Protein AF-A0A7Y6M7E1-F1 (afdb_monomer)

pLDDT: mean 79.0, std 28.0, range [23.48, 98.94]

Organism: NCBI:txid2741721

Nearest PDB structures (foldseek):
  2ca4-assembly1_A  TM=8.797E-01  e=1.578E-26  Ancylobacter novellus
  2c9x-assembly1_A  TM=8.790E-01  e=1.760E-26  Ancylobacter novellus
  4pw9-assembly1_A  TM=8.567E-01  e=4.719E-22  Sinorhizobium meliloti 1021
  5k3x-assembly1_A  TM=8.516E-01  e=3.588E-22  Sinorhizobium meliloti 1021
  2xts-assembly1_C  TM=8.390E-01  e=5.876E-22  Paracoccus pantotrophus

Foldseek 3Di:
DDDDDDDDDDDDDDDDDDDDDDDDDDDDDDDDDDDDDDDDDDDDDDDDDDDDDDDDDDDDDDDDDDDDDDDDDDDDDDDDDDDDDDDDDDDDDDDDDDDDDDDDDDDDDDPVVVVVVVVVCCVVVVVVVVVVVVVVLQVQLVVQQVPDDADDAPAEADDWDPQQAPPDPQADGQADDLVLQDFDDPDPDQDSDDQQPAWAWEDAQFPAIDIDRSVNFRPDRKHKDWFKAAALQAFAQGDRIGIWIFIFDQPLVVRVVRHGHPPQFWWWWAAPVGATATEGPCQSNVPDRWGQTQDIRNGGRDSSQAPRTWTAGFQFHCRRTIGGNTHYIHRHHPVPDQGPCVVVQADRHQGDDWGWHWSPPDFAAEAAAFKDKTKYKIARAPFAFDWKWKDKPPDDTDTWDWGGGSDRRGIIITMDIDRHDAAKMKMWMWTATNVRDIFDQDFDGSPHRHTGHIHMHIYGYD

Secondary structure (DSSP, 8-state):
--------------------------------------------------------------PPPPPPPPPPPPPPP-PPP--PPPP-PPP-------------------TTTHHHHHHHHHHHHHHHHHHHHHHHHHHHHHHHHHTPPPPPPSBPPPPPPTTS----TTSPPSSPPGGGS----S-SS-----TTT-EEEEEESBSS-EEEEHHHHHTS-EEEEEEEEE-TT--TT-S-EEEEEEEEEEHHHHHHHH-BPTT--EEEEEETTS-EEEEEHHHHHSSS--EEEEEETTEEPPGGGTTT-EEE-TTB-GGGT--SSEEEEEEE-TTT---TTGGGT--SS-BPPPEEEEEESPTT-EE-SEEEEEEEEEE-TTT-EEEEEEEETT---EEPEE---SSTTS-EEEEEEEEE-SEEEEEEEEEEETTS-BPPS--B-STTT--BS-EEEEEEE-

Radius of gyration: 31.87 Å; Cα contacts (8 Å, |Δi|>4): 836; chains: 1; bounding box: 86×91×86 Å

InterPro domains:
  IPR000572 Oxidoreductase, molybdopterin-binding domain [PF00174] (189-338)
  IPR014756 Immunoglobulin E-set [SSF81296] (352-461)
  IPR036374 Oxidoreductase, molybdopterin-binding domain superfamily [G3DSA:3.90.420.10] (149-354)
  IPR036374 Oxidoreductase, molybdopterin-binding domain superfamily [SSF56524] (174-379)

Structure (mmCIF, N/CA/C/O backbone):
data_AF-A0A7Y6M7E1-F1
#
_entry.id   AF-A0A7Y6M7E1-F1
#
loop_
_atom_site.group_PDB
_atom_site.id
_atom_site.type_symbol
_atom_site.label_atom_id
_atom_site.label_alt_id
_atom_site.label_comp_id
_atom_site.label_asym_id
_atom_site.label_entity_id
_atom_site.label_seq_id
_atom_site.pdbx_PDB_ins_code
_atom_site.Cartn_x
_atom_site.Cartn_y
_atom_site.Cartn_z
_atom_site.occupancy
_atom_site.B_iso_or_equiv
_atom_site.auth_seq_id
_atom_site.auth_comp_id
_atom_site.auth_asym_id
_atom_site.auth_atom_id
_atom_site.pdbx_PDB_model_num
ATOM 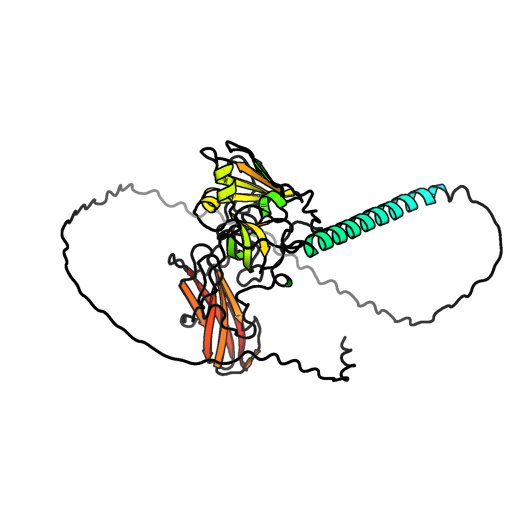1 N N . MET A 1 1 ? 37.877 11.694 -1.997 1.00 35.78 1 MET A N 1
ATOM 2 C CA . MET A 1 1 ? 38.695 10.902 -1.052 1.00 35.78 1 MET A CA 1
ATOM 3 C C . MET A 1 1 ? 37.974 9.569 -0.837 1.00 35.78 1 MET A C 1
ATOM 5 O O . MET A 1 1 ? 36.944 9.593 -0.191 1.00 35.78 1 MET A O 1
ATOM 9 N N . TRP A 1 2 ? 38.290 8.415 -1.448 1.00 23.48 2 TRP A N 1
ATOM 10 C CA . TRP A 1 2 ? 39.609 7.772 -1.626 1.00 23.48 2 TRP A CA 1
ATOM 11 C C . TRP A 1 2 ? 40.457 8.074 -0.384 1.00 23.48 2 TRP A C 1
ATOM 13 O O . TRP A 1 2 ? 40.903 9.201 -0.236 1.00 23.48 2 TRP A O 1
ATOM 23 N N . THR A 1 3 ? 40.584 7.231 0.636 1.00 35.94 3 THR A N 1
ATOM 24 C CA . THR A 1 3 ? 40.788 5.778 0.695 1.00 35.94 3 THR A CA 1
ATOM 25 C C . THR A 1 3 ? 40.673 5.396 2.175 1.00 35.94 3 THR A C 1
ATOM 27 O O . THR A 1 3 ? 41.194 6.139 2.995 1.00 35.94 3 THR A O 1
ATOM 30 N N . LEU A 1 4 ? 40.060 4.259 2.519 1.00 26.56 4 LEU A N 1
ATOM 31 C CA . LEU A 1 4 ? 40.631 3.266 3.447 1.00 26.56 4 LEU A CA 1
ATOM 32 C C . LEU A 1 4 ? 39.691 2.047 3.511 1.00 26.56 4 LEU A C 1
ATOM 34 O O . LEU A 1 4 ? 38.746 1.973 4.292 1.00 26.56 4 LEU A O 1
ATOM 38 N N . ARG A 1 5 ? 39.959 1.083 2.629 1.00 28.72 5 ARG A N 1
ATOM 39 C CA . ARG A 1 5 ? 39.586 -0.324 2.796 1.00 28.72 5 ARG A CA 1
ATOM 40 C C . ARG A 1 5 ? 40.822 -1.070 3.314 1.00 28.72 5 ARG A C 1
ATOM 42 O O . ARG A 1 5 ? 41.924 -0.769 2.871 1.00 28.72 5 ARG A O 1
ATOM 49 N N . ALA A 1 6 ? 40.557 -2.108 4.110 1.00 28.19 6 ALA A N 1
ATOM 50 C CA . ALA A 1 6 ? 41.379 -3.299 4.369 1.00 28.19 6 ALA A CA 1
ATOM 51 C C . ALA A 1 6 ? 42.316 -3.308 5.596 1.00 28.19 6 ALA A C 1
ATOM 53 O O . ALA A 1 6 ? 43.488 -2.975 5.505 1.00 28.19 6 ALA A O 1
ATOM 54 N N . LEU A 1 7 ? 41.792 -3.841 6.706 1.00 26.97 7 LEU A N 1
ATOM 55 C CA . LEU A 1 7 ? 42.376 -4.888 7.572 1.00 26.97 7 LEU A CA 1
ATOM 56 C C . LEU A 1 7 ? 41.267 -5.189 8.604 1.00 26.97 7 LEU A C 1
ATOM 58 O O . LEU A 1 7 ? 40.820 -4.274 9.275 1.00 26.97 7 LEU A O 1
ATOM 62 N N . VAL A 1 8 ? 40.616 -6.351 8.673 1.00 27.47 8 VAL A N 1
ATOM 63 C CA . VAL A 1 8 ? 41.131 -7.610 9.221 1.00 27.47 8 VAL A CA 1
ATOM 64 C C . VAL A 1 8 ? 40.250 -8.759 8.696 1.00 27.47 8 VAL A C 1
ATOM 66 O O . VAL A 1 8 ? 39.060 -8.839 8.987 1.00 27.47 8 VAL A O 1
ATOM 69 N N . ARG A 1 9 ? 40.851 -9.675 7.929 1.00 28.17 9 ARG A N 1
ATOM 70 C CA . ARG A 1 9 ? 40.407 -11.067 7.767 1.00 28.17 9 ARG A CA 1
ATOM 71 C C . ARG A 1 9 ? 41.529 -11.936 8.318 1.00 28.17 9 ARG A C 1
ATOM 73 O O . ARG A 1 9 ? 42.602 -11.925 7.724 1.00 28.17 9 ARG A O 1
ATOM 80 N N . ARG A 1 10 ? 41.278 -12.675 9.401 1.00 27.02 10 ARG A N 1
ATOM 81 C CA . ARG A 1 10 ? 41.818 -14.018 9.708 1.00 27.02 10 ARG A CA 1
ATOM 82 C C . ARG A 1 10 ? 41.606 -14.320 11.190 1.00 27.02 10 ARG A C 1
ATOM 84 O O . ARG A 1 10 ? 42.417 -13.920 12.006 1.00 27.02 10 ARG A O 1
ATOM 91 N N . THR A 1 11 ? 40.573 -15.096 11.479 1.00 29.70 11 THR A N 1
ATOM 92 C CA . THR A 1 11 ? 40.644 -16.265 12.366 1.00 29.70 11 THR A CA 1
ATOM 93 C C . THR A 1 11 ? 39.431 -17.124 12.032 1.00 29.70 11 THR A C 1
ATOM 95 O O . THR A 1 11 ? 38.291 -16.762 12.300 1.00 29.70 11 THR A O 1
ATOM 98 N N . GLY A 1 12 ? 39.678 -18.225 11.325 1.00 26.05 12 GLY A N 1
ATOM 99 C CA . GLY A 1 12 ? 38.696 -19.283 11.154 1.00 26.05 12 GLY A CA 1
ATOM 100 C C . GLY A 1 12 ? 38.762 -20.211 12.356 1.00 26.05 12 GLY A C 1
ATOM 101 O O . GLY A 1 12 ? 39.853 -20.589 12.771 1.00 26.05 12 GLY A O 1
ATOM 102 N N . LEU A 1 13 ? 37.603 -20.587 12.879 1.00 27.55 13 LEU A N 1
ATOM 103 C CA . LEU A 1 13 ? 37.414 -21.832 13.607 1.00 27.55 13 LEU A CA 1
ATOM 104 C C . LEU A 1 13 ? 35.976 -22.285 13.378 1.00 27.55 13 LEU A C 1
ATOM 106 O O . LEU A 1 13 ? 35.017 -21.540 13.568 1.00 27.55 13 LEU A O 1
ATOM 110 N N . ALA A 1 14 ? 35.887 -23.498 12.852 1.00 27.64 14 ALA A N 1
ATOM 111 C CA . ALA A 1 14 ? 34.673 -24.209 12.534 1.00 27.64 14 ALA A CA 1
ATOM 112 C C . ALA A 1 14 ? 33.930 -24.613 13.811 1.00 27.64 14 ALA A C 1
ATOM 114 O O . ALA A 1 14 ? 34.556 -24.999 14.794 1.00 27.64 14 ALA A O 1
ATOM 115 N N . SER A 1 15 ? 32.600 -24.647 13.748 1.00 29.73 15 SER A N 1
ATOM 116 C CA . SER A 1 15 ? 31.845 -25.623 14.524 1.00 29.73 15 SER A CA 1
ATOM 117 C C . SER A 1 15 ? 30.667 -26.128 13.702 1.00 29.73 15 SER A C 1
ATOM 119 O O . SER A 1 15 ? 29.798 -25.369 13.276 1.00 29.73 15 SER A O 1
ATOM 121 N N . ARG A 1 16 ? 30.725 -27.428 13.416 1.00 27.64 16 ARG A N 1
ATOM 122 C CA . ARG A 1 16 ? 29.664 -28.245 12.838 1.00 27.64 16 ARG A CA 1
ATOM 123 C C . ARG A 1 16 ? 28.674 -28.578 13.953 1.00 27.64 16 ARG A C 1
ATOM 125 O O . ARG A 1 16 ? 29.087 -29.103 14.979 1.00 27.64 16 ARG A O 1
ATOM 132 N N . ALA A 1 17 ? 27.386 -28.388 13.701 1.00 27.97 17 ALA A N 1
ATOM 133 C CA . ALA A 1 17 ? 26.331 -29.142 14.366 1.00 27.97 17 ALA A CA 1
ATOM 134 C C . ALA A 1 17 ? 25.306 -29.524 13.296 1.00 27.97 17 ALA A C 1
ATOM 136 O O . ALA A 1 17 ? 24.501 -28.709 12.856 1.00 27.97 17 ALA A O 1
ATOM 137 N N . ALA A 1 18 ? 25.435 -30.758 12.813 1.00 27.06 18 ALA A N 1
ATOM 138 C CA . ALA A 1 18 ? 24.434 -31.431 12.010 1.00 27.06 18 ALA A CA 1
ATOM 139 C C . ALA A 1 18 ? 23.434 -32.075 12.975 1.00 27.06 18 ALA A C 1
ATOM 141 O O . ALA A 1 18 ? 23.841 -32.813 13.870 1.00 27.06 18 ALA A O 1
ATOM 142 N N . VAL A 1 19 ? 22.146 -31.807 12.779 1.00 29.27 19 VAL A N 1
ATOM 143 C CA . VAL A 1 19 ? 21.064 -32.628 13.323 1.00 29.27 19 VAL A CA 1
ATOM 144 C C . VAL A 1 19 ? 20.340 -33.220 12.125 1.00 29.27 19 VAL A C 1
ATOM 146 O O . VAL A 1 19 ? 19.864 -32.503 11.248 1.00 29.27 19 VAL A O 1
ATOM 149 N N . ALA A 1 20 ? 20.370 -34.545 12.077 1.00 27.78 20 ALA A N 1
ATOM 150 C CA . ALA A 1 20 ? 19.699 -35.382 11.107 1.00 27.78 20 ALA A CA 1
ATOM 151 C C . ALA A 1 20 ? 18.193 -35.424 11.391 1.00 27.78 20 ALA A C 1
ATOM 153 O O . ALA A 1 20 ? 17.801 -35.492 12.553 1.00 27.78 20 ALA A O 1
ATOM 154 N N . TYR A 1 21 ? 17.375 -35.482 10.342 1.00 28.28 21 TYR A N 1
ATOM 155 C CA . TYR A 1 21 ? 16.106 -36.202 10.393 1.00 28.28 21 TYR A CA 1
ATOM 156 C C . TYR A 1 21 ? 15.944 -37.034 9.125 1.00 28.28 21 TYR A C 1
ATOM 158 O O . TYR A 1 21 ? 16.272 -36.592 8.025 1.00 28.28 21 TYR A O 1
ATOM 166 N N . GLY A 1 22 ? 15.546 -38.281 9.366 1.00 27.03 22 GLY A N 1
ATOM 167 C CA . GLY A 1 22 ? 15.526 -39.399 8.440 1.00 27.03 22 GLY A CA 1
ATOM 168 C C . GLY A 1 22 ? 14.541 -39.258 7.288 1.00 27.03 22 GLY A C 1
ATOM 169 O O . GLY A 1 22 ? 13.475 -38.661 7.401 1.00 27.03 22 GLY A O 1
ATOM 170 N N . THR A 1 23 ? 14.938 -39.898 6.200 1.00 27.50 23 THR A N 1
ATOM 171 C CA . THR A 1 23 ? 14.115 -40.409 5.109 1.00 27.50 23 THR A CA 1
ATOM 172 C C . THR A 1 23 ? 13.208 -41.543 5.594 1.00 27.50 23 THR A C 1
ATOM 174 O O . THR A 1 23 ? 13.676 -42.432 6.309 1.00 27.50 23 THR A O 1
ATOM 177 N N . ALA A 1 24 ? 11.961 -41.562 5.129 1.00 32.72 24 ALA A N 1
ATOM 178 C CA . ALA A 1 24 ? 11.165 -42.776 4.995 1.00 32.72 24 ALA A CA 1
ATOM 179 C C . ALA A 1 24 ? 10.325 -42.664 3.713 1.00 32.72 24 ALA A C 1
ATOM 181 O O . ALA A 1 24 ? 9.465 -41.792 3.607 1.00 32.72 24 ALA A O 1
ATOM 182 N N . ASP A 1 25 ? 10.652 -43.523 2.750 1.00 29.28 25 ASP A N 1
ATOM 183 C CA . ASP A 1 25 ? 9.825 -43.898 1.604 1.00 29.28 25 ASP A CA 1
ATOM 184 C C . ASP A 1 25 ? 8.685 -44.825 2.057 1.00 29.28 25 ASP A C 1
ATOM 186 O O . ASP A 1 25 ? 8.892 -45.622 2.976 1.00 29.28 25 ASP A O 1
ATOM 190 N N . ALA A 1 26 ? 7.528 -44.748 1.384 1.00 32.47 26 ALA A N 1
ATOM 191 C CA . ALA A 1 26 ? 6.795 -45.890 0.804 1.00 32.47 26 ALA A CA 1
ATOM 192 C C . ALA A 1 26 ? 5.378 -45.476 0.341 1.00 32.47 26 ALA A C 1
ATOM 194 O O . ALA A 1 26 ? 4.511 -45.184 1.160 1.00 32.47 26 ALA A O 1
ATOM 195 N N . ASP A 1 27 ? 5.222 -45.404 -0.983 1.00 29.36 27 ASP A N 1
ATOM 196 C CA . ASP A 1 27 ? 4.255 -46.090 -1.863 1.00 29.36 27 ASP A CA 1
ATOM 197 C C . ASP A 1 27 ? 2.794 -46.409 -1.468 1.00 29.36 27 ASP A C 1
ATOM 199 O O . ASP A 1 27 ? 2.479 -46.797 -0.347 1.00 29.36 27 ASP A O 1
ATOM 203 N N . ALA A 1 28 ? 1.990 -46.430 -2.552 1.00 31.03 28 ALA A N 1
ATOM 204 C CA . ALA A 1 28 ? 0.642 -46.987 -2.769 1.00 31.03 28 ALA A CA 1
ATOM 205 C C . ALA A 1 28 ? -0.536 -46.078 -2.339 1.00 31.03 28 ALA A C 1
ATOM 207 O O . ALA A 1 28 ? -0.515 -45.479 -1.275 1.00 31.03 28 ALA A O 1
ATOM 208 N N . ASP A 1 29 ? -1.609 -45.867 -3.102 1.00 30.69 29 ASP A N 1
ATOM 209 C CA . ASP A 1 29 ? -2.147 -46.565 -4.268 1.00 30.69 29 ASP A CA 1
ATOM 210 C C . ASP A 1 29 ? -2.973 -45.596 -5.129 1.00 30.69 29 ASP A C 1
ATOM 212 O O . ASP A 1 29 ? -3.513 -44.593 -4.656 1.00 30.69 29 ASP A O 1
ATOM 216 N N . ALA A 1 30 ? -3.069 -45.934 -6.411 1.00 32.34 30 ALA A N 1
ATOM 217 C CA . ALA A 1 30 ? -4.039 -45.381 -7.336 1.00 32.34 30 ALA A CA 1
ATOM 218 C C . ALA A 1 30 ? -5.424 -45.976 -7.048 1.00 32.34 30 ALA A C 1
ATOM 220 O O . ALA A 1 30 ? -5.532 -47.184 -6.878 1.00 32.34 30 ALA A O 1
ATOM 221 N N . ASP A 1 31 ? -6.480 -45.167 -7.121 1.00 32.94 31 ASP A N 1
ATOM 222 C CA . ASP A 1 31 ? -7.707 -45.663 -7.732 1.00 32.94 31 ASP A CA 1
ATOM 223 C C . ASP A 1 31 ? -8.497 -44.533 -8.385 1.00 32.94 31 ASP A C 1
ATOM 225 O O . ASP A 1 31 ? -8.661 -43.433 -7.850 1.00 32.94 31 ASP A O 1
ATOM 229 N N . ALA A 1 32 ? -8.913 -44.823 -9.607 1.00 32.47 32 ALA A N 1
ATOM 230 C CA . ALA A 1 32 ? -9.760 -43.995 -10.429 1.00 32.47 32 ALA A CA 1
ATOM 231 C C . ALA A 1 32 ? -11.202 -44.439 -10.205 1.00 32.47 32 ALA A C 1
ATOM 233 O O . ALA A 1 32 ? -11.469 -45.635 -10.215 1.00 32.47 32 ALA A O 1
ATOM 234 N N . ASP A 1 33 ? -12.139 -43.496 -10.141 1.00 34.28 33 ASP A N 1
ATOM 235 C CA . ASP A 1 33 ? -13.486 -43.816 -10.590 1.00 34.28 33 ASP A CA 1
ATOM 236 C C . ASP A 1 33 ? -14.095 -42.674 -11.402 1.00 34.28 33 ASP A C 1
ATOM 238 O O . ASP A 1 33 ? -14.001 -41.488 -11.073 1.00 34.28 33 ASP A O 1
ATOM 242 N N . ARG A 1 34 ? -14.653 -43.090 -12.534 1.00 35.03 34 ARG A N 1
ATOM 243 C CA . ARG A 1 34 ? -15.375 -42.321 -13.540 1.00 35.03 34 ARG A CA 1
ATOM 244 C C . ARG A 1 34 ? -16.846 -42.666 -13.375 1.00 35.03 34 ARG A C 1
ATOM 246 O O . ARG A 1 34 ? -17.169 -43.837 -13.446 1.00 35.03 34 ARG A O 1
ATOM 253 N N . THR A 1 35 ? -17.709 -41.662 -13.434 1.00 34.81 35 THR A N 1
ATOM 254 C CA . THR A 1 35 ? -18.984 -41.711 -14.179 1.00 34.81 35 THR A CA 1
ATOM 255 C C . THR A 1 35 ? -19.395 -40.259 -14.433 1.00 34.81 35 THR A C 1
ATOM 257 O O . THR A 1 35 ? -19.343 -39.450 -13.511 1.00 34.81 35 THR A O 1
ATOM 260 N N . ASP A 1 36 ? -19.511 -39.815 -15.690 1.00 32.12 36 ASP A N 1
ATOM 261 C CA . ASP A 1 36 ? -20.730 -39.888 -16.529 1.00 32.12 36 ASP A CA 1
ATOM 262 C C . ASP A 1 36 ? -21.940 -39.239 -15.842 1.00 32.12 36 ASP A C 1
ATOM 264 O O . ASP A 1 36 ? -22.225 -39.527 -14.689 1.00 32.12 36 ASP A O 1
ATOM 268 N N . ALA A 1 37 ? -22.780 -38.423 -16.458 1.00 33.44 37 ALA A N 1
ATOM 269 C CA . ALA A 1 37 ? -22.855 -37.753 -17.745 1.00 33.44 37 ALA A CA 1
ATOM 270 C C . ALA A 1 37 ? -24.139 -36.893 -17.657 1.00 33.44 37 ALA A C 1
ATOM 272 O O . ALA A 1 37 ? -25.005 -37.147 -16.820 1.00 33.44 37 ALA A O 1
ATOM 273 N N . ASP A 1 38 ? -24.298 -35.990 -18.623 1.00 32.38 38 ASP A N 1
ATOM 274 C CA . ASP A 1 38 ? -25.536 -35.856 -19.408 1.00 32.38 38 ASP A CA 1
ATOM 275 C C . ASP A 1 38 ? -26.429 -34.601 -19.249 1.00 32.38 38 ASP A C 1
ATOM 277 O O . ASP A 1 38 ? -26.897 -34.252 -18.169 1.00 32.38 38 ASP A O 1
ATOM 281 N N . ARG A 1 39 ? -26.718 -34.053 -20.447 1.00 33.28 39 ARG A N 1
ATOM 282 C CA . ARG A 1 39 ? -27.892 -33.287 -20.938 1.00 33.28 39 ARG A CA 1
ATOM 283 C C . ARG A 1 39 ? -28.147 -31.863 -20.415 1.00 33.28 39 ARG A C 1
ATOM 285 O O . ARG A 1 39 ? -28.377 -31.668 -19.233 1.00 33.28 39 ARG A O 1
ATOM 292 N N . THR A 1 40 ? -27.986 -30.785 -21.203 1.00 31.30 40 THR A N 1
ATOM 293 C CA . THR A 1 40 ? -28.576 -30.297 -22.494 1.00 31.30 40 THR A CA 1
ATOM 294 C C . THR A 1 40 ? -29.755 -29.334 -22.315 1.00 31.30 40 THR A C 1
ATOM 296 O O . THR A 1 40 ? -30.569 -29.499 -21.416 1.00 31.30 40 THR A O 1
ATOM 299 N N . ASP A 1 41 ? -29.825 -28.413 -23.286 1.00 31.72 41 ASP A N 1
ATOM 300 C CA . ASP A 1 41 ? -30.910 -27.505 -23.698 1.00 31.72 41 ASP A CA 1
ATOM 301 C C . ASP A 1 41 ? -31.106 -26.240 -22.845 1.00 31.72 41 ASP A C 1
ATOM 303 O O . ASP A 1 41 ? -31.446 -26.300 -21.672 1.00 31.72 41 ASP A O 1
ATOM 307 N N . ALA A 1 42 ? -30.801 -25.022 -23.315 1.00 32.25 42 ALA A N 1
ATOM 308 C CA . ALA A 1 42 ? -31.140 -24.360 -24.585 1.00 32.25 42 ALA A CA 1
ATOM 309 C C . ALA A 1 42 ? -32.652 -24.302 -24.838 1.00 32.25 42 ALA A C 1
ATOM 311 O O . ALA A 1 42 ? -33.194 -25.210 -25.448 1.00 32.25 42 ALA A O 1
ATOM 312 N N . ASP A 1 43 ? -33.307 -23.210 -24.422 1.00 31.31 43 ASP A N 1
ATOM 313 C CA . ASP A 1 43 ? -34.299 -22.517 -25.255 1.00 31.31 43 ASP A CA 1
ATOM 314 C C . ASP A 1 43 ? -34.689 -21.141 -24.665 1.00 31.31 43 ASP A C 1
ATOM 316 O O . ASP A 1 43 ? -34.795 -20.986 -23.449 1.00 31.31 43 ASP A O 1
ATOM 320 N N . ARG A 1 44 ? -35.016 -20.214 -25.579 1.00 32.28 44 ARG A N 1
ATOM 321 C CA . ARG A 1 44 ? -35.799 -18.964 -25.429 1.00 32.28 44 ARG A CA 1
ATOM 322 C C . ARG A 1 44 ? -35.138 -17.759 -24.731 1.00 32.28 44 ARG A C 1
ATOM 324 O O . ARG A 1 44 ? -34.614 -17.861 -23.636 1.00 32.28 44 ARG A O 1
ATOM 331 N N . THR A 1 45 ? -35.187 -16.534 -25.258 1.00 33.31 45 THR A N 1
ATOM 332 C CA . THR A 1 45 ? -35.959 -15.989 -26.386 1.00 33.31 45 THR A CA 1
ATOM 333 C C . THR A 1 45 ? -35.358 -14.659 -26.822 1.00 33.31 45 THR A C 1
ATOM 335 O O . THR A 1 45 ? -34.928 -13.853 -26.001 1.00 33.31 45 THR A O 1
ATOM 338 N N . ASP A 1 46 ? -35.421 -14.471 -28.130 1.00 30.91 46 ASP A N 1
ATOM 339 C CA . ASP A 1 46 ? -35.274 -13.247 -28.900 1.00 30.91 46 ASP A CA 1
ATOM 340 C C . ASP A 1 46 ? -36.199 -12.122 -28.393 1.00 30.91 46 ASP A C 1
ATOM 342 O O . ASP A 1 46 ? -37.376 -12.359 -28.105 1.00 30.91 46 ASP A O 1
ATOM 346 N N . ALA A 1 47 ? -35.673 -10.900 -28.300 1.00 35.53 47 ALA A N 1
ATOM 347 C CA . ALA A 1 47 ? -36.459 -9.677 -28.156 1.00 35.53 47 ALA A CA 1
ATOM 348 C C . ALA A 1 47 ? -35.669 -8.485 -28.714 1.00 35.53 47 ALA A C 1
ATOM 350 O O . ALA A 1 47 ? -35.082 -7.679 -27.992 1.00 35.53 47 ALA A O 1
ATOM 351 N N . ASP A 1 48 ? -35.689 -8.415 -30.039 1.00 31.89 48 ASP A N 1
ATOM 352 C CA . ASP A 1 48 ? -35.622 -7.209 -30.856 1.00 31.89 48 ASP A CA 1
ATOM 353 C C . ASP A 1 48 ? -36.319 -6.001 -30.197 1.00 31.89 48 ASP A C 1
ATOM 355 O O . ASP A 1 48 ? -37.524 -6.035 -29.938 1.00 31.89 48 ASP A O 1
ATOM 359 N N . ARG A 1 49 ? -35.564 -4.921 -29.955 1.00 35.47 49 ARG A N 1
ATOM 360 C CA . ARG A 1 49 ? -36.071 -3.539 -29.971 1.00 35.47 49 ARG A CA 1
ATOM 361 C C . ARG A 1 49 ? -34.991 -2.578 -30.453 1.00 35.47 49 ARG A C 1
ATOM 363 O O . ARG A 1 49 ? -34.220 -2.003 -29.690 1.00 35.47 49 ARG A O 1
ATOM 370 N N . THR A 1 50 ? -35.022 -2.375 -31.758 1.00 31.73 50 THR A N 1
ATOM 371 C CA . THR A 1 50 ? -34.694 -1.123 -32.439 1.00 31.73 50 THR A CA 1
ATOM 372 C C . THR A 1 50 ? -35.398 0.077 -31.785 1.00 31.73 50 THR A C 1
ATOM 374 O O . THR A 1 50 ? -36.620 0.092 -31.647 1.00 31.73 50 THR A O 1
ATOM 377 N N . VAL A 1 51 ? -34.646 1.131 -31.449 1.00 33.03 51 VAL A N 1
ATOM 378 C CA . VAL A 1 51 ? -35.166 2.507 -31.421 1.00 33.03 51 VAL A CA 1
ATOM 379 C C . VAL A 1 51 ? -34.159 3.407 -32.120 1.00 33.03 51 VAL A C 1
ATOM 381 O O . VAL A 1 51 ? -33.019 3.563 -31.689 1.00 33.03 51 VAL A O 1
ATOM 384 N N . ALA A 1 52 ? -34.625 3.956 -33.235 1.00 33.59 52 ALA A N 1
ATOM 385 C CA . ALA A 1 52 ? -33.967 4.961 -34.038 1.00 33.59 52 ALA A CA 1
ATOM 386 C C . ALA A 1 52 ? -33.914 6.314 -33.312 1.00 33.59 52 ALA A C 1
ATOM 388 O O . ALA A 1 52 ? -34.891 6.767 -32.717 1.00 33.59 52 ALA A O 1
ATOM 389 N N . ASP A 1 53 ? -32.738 6.924 -33.382 1.00 30.12 53 ASP A N 1
ATOM 390 C CA . ASP A 1 53 ? -32.489 8.216 -34.022 1.00 30.12 53 ASP A CA 1
ATOM 391 C C . ASP A 1 53 ? -33.629 9.258 -34.006 1.00 30.12 53 ASP A C 1
ATOM 393 O O . ASP A 1 53 ? -34.649 9.132 -34.690 1.00 30.12 53 ASP A O 1
ATOM 397 N N . ARG A 1 54 ? -33.400 10.353 -33.275 1.00 32.38 54 ARG A N 1
ATOM 398 C CA . ARG A 1 54 ? -34.003 11.662 -33.551 1.00 32.38 54 ARG A CA 1
ATOM 399 C C . ARG A 1 54 ? -32.948 12.746 -33.383 1.00 32.38 54 ARG A C 1
ATOM 401 O O . ARG A 1 54 ? -32.730 13.266 -32.291 1.00 32.38 54 ARG A O 1
ATOM 408 N N . ALA A 1 55 ? -32.343 13.089 -34.512 1.00 30.50 55 ALA A N 1
ATOM 409 C CA . ALA A 1 55 ? -31.741 14.382 -34.763 1.00 30.50 55 ALA A CA 1
ATOM 410 C C . ALA A 1 55 ? -32.777 15.508 -34.576 1.00 30.50 55 ALA A C 1
ATOM 412 O O . ALA A 1 55 ? -33.920 15.405 -35.028 1.00 30.50 55 ALA A O 1
ATOM 413 N N . VAL A 1 56 ? -32.356 16.594 -33.930 1.00 34.41 56 VAL A N 1
ATOM 414 C CA . VAL A 1 56 ? -32.964 17.917 -34.085 1.00 34.41 56 VAL A CA 1
ATOM 415 C C . VAL A 1 56 ? -31.888 18.799 -34.698 1.00 34.41 56 VAL A C 1
ATOM 417 O O . VAL A 1 56 ? -30.896 19.127 -34.051 1.00 34.41 56 VAL A O 1
ATOM 420 N N . GLU A 1 57 ? -32.085 19.120 -35.971 1.00 30.97 57 GLU A N 1
ATOM 421 C CA . GLU A 1 57 ? -31.343 20.138 -36.701 1.00 30.97 57 GLU A CA 1
ATOM 422 C C . GLU A 1 57 ? -31.781 21.535 -36.235 1.00 30.97 57 GLU A C 1
ATOM 424 O O . GLU A 1 57 ? -32.971 21.820 -36.083 1.00 30.97 57 GLU A O 1
ATOM 429 N N . GLY A 1 58 ? -30.795 22.406 -36.027 1.00 31.23 58 GLY A N 1
ATOM 430 C CA . GLY A 1 58 ? -30.939 23.837 -35.793 1.00 31.23 58 GLY A CA 1
ATOM 431 C C . GLY A 1 58 ? -29.724 24.554 -36.386 1.00 31.23 58 GLY A C 1
ATOM 432 O O . GLY A 1 58 ? -28.641 24.519 -35.813 1.00 31.23 58 GLY A O 1
ATOM 433 N N . GLU A 1 59 ? -29.944 25.120 -37.569 1.00 35.28 59 GLU A N 1
ATOM 434 C CA . GLU A 1 59 ? -29.065 25.853 -38.500 1.00 35.28 59 GLU A CA 1
ATOM 435 C C . GLU A 1 59 ? -28.423 27.163 -37.934 1.00 35.28 59 GLU A C 1
ATOM 437 O O . GLU A 1 59 ? -28.722 27.562 -36.807 1.00 35.28 59 GLU A O 1
ATOM 442 N N . PRO A 1 60 ? -27.502 27.832 -38.672 1.00 38.75 60 PRO A N 1
ATOM 443 C CA . PRO A 1 60 ? -26.170 28.191 -38.180 1.00 38.75 60 PRO A CA 1
ATOM 444 C C . PRO A 1 60 ? -25.962 29.683 -37.857 1.00 38.75 60 PRO A C 1
ATOM 446 O O . PRO A 1 60 ? -26.576 30.574 -38.441 1.00 38.75 60 PRO A O 1
ATOM 449 N N . GLY A 1 61 ? -25.006 29.958 -36.963 1.00 33.69 61 GLY A N 1
ATOM 450 C CA . GLY A 1 61 ? -24.503 31.298 -36.651 1.00 33.69 61 GLY A CA 1
ATOM 451 C C . GLY A 1 61 ? -23.074 31.524 -37.161 1.00 33.69 61 GLY A C 1
ATOM 452 O O . GLY A 1 61 ? -22.152 30.808 -36.788 1.00 33.69 61 GLY A O 1
ATOM 453 N N . THR A 1 62 ? -22.938 32.536 -38.015 1.00 37.88 62 THR A N 1
ATOM 454 C CA . THR A 1 62 ? -21.769 33.151 -38.677 1.00 37.88 62 THR A CA 1
ATOM 455 C C . THR A 1 62 ? -20.464 33.238 -37.852 1.00 37.88 62 THR A C 1
ATOM 457 O O . THR A 1 62 ? -20.518 33.468 -36.643 1.00 37.88 62 THR A O 1
ATOM 460 N N . PRO A 1 63 ? -19.273 33.131 -38.491 1.00 39.31 63 PRO A N 1
ATOM 461 C CA . PRO A 1 63 ? -17.995 33.029 -37.792 1.00 39.31 63 PRO A CA 1
ATOM 462 C C . PRO A 1 63 ? -17.505 34.385 -37.267 1.00 39.31 63 PRO A C 1
ATOM 464 O O . PRO A 1 63 ? -17.458 35.376 -37.995 1.00 39.31 63 PRO A O 1
ATOM 467 N N . MET A 1 64 ? -17.087 34.410 -36.001 1.00 39.41 64 MET A N 1
ATOM 468 C CA . MET A 1 64 ? -16.361 35.535 -35.413 1.00 39.41 64 MET A CA 1
ATOM 469 C C . MET A 1 64 ? -14.895 35.480 -35.853 1.00 39.41 64 MET A C 1
ATOM 471 O O . MET A 1 64 ? -14.195 34.500 -35.604 1.00 39.41 64 MET A O 1
ATOM 475 N N . GLY A 1 65 ? -14.463 36.540 -36.539 1.00 37.28 65 GLY A N 1
ATOM 476 C CA . GLY A 1 65 ? -13.083 36.764 -36.962 1.00 37.28 65 GLY A CA 1
ATOM 477 C C . GLY A 1 65 ? -12.105 36.975 -35.795 1.00 37.28 65 GLY A C 1
ATOM 478 O O . GLY A 1 65 ? -12.517 37.076 -34.637 1.00 37.28 65 GLY A O 1
ATOM 479 N N . PRO A 1 66 ? -10.797 37.020 -36.098 1.00 42.56 66 PRO A N 1
ATOM 480 C CA . PRO A 1 66 ? -9.736 36.950 -35.103 1.00 42.56 66 PRO A CA 1
ATOM 481 C C . PRO A 1 66 ? -9.673 38.222 -34.249 1.00 42.56 66 PRO A C 1
ATOM 483 O O . PRO A 1 66 ? -9.717 39.340 -34.763 1.00 42.56 66 PRO A O 1
ATOM 486 N N . GLY A 1 67 ? -9.569 38.031 -32.932 1.00 35.69 67 GLY A N 1
ATOM 487 C CA . GLY A 1 67 ? -9.299 39.100 -31.972 1.00 35.69 67 GLY A CA 1
ATOM 488 C C . GLY A 1 67 ? -7.886 39.681 -32.136 1.00 35.69 67 GLY A C 1
ATOM 489 O O . GLY A 1 67 ? -7.009 39.010 -32.683 1.00 35.69 67 GLY A O 1
ATOM 490 N N . PRO A 1 68 ? -7.671 40.930 -31.690 1.00 42.19 68 PRO A N 1
ATOM 491 C CA . PRO A 1 68 ? -6.504 41.727 -32.043 1.00 42.19 68 PRO A CA 1
ATOM 492 C C . PRO A 1 68 ? -5.202 41.215 -31.419 1.00 42.19 68 PRO A C 1
ATOM 494 O O . PRO A 1 68 ? -5.166 40.745 -30.281 1.00 42.19 68 PRO A O 1
ATOM 497 N N . GLU A 1 69 ? -4.139 41.361 -32.209 1.00 35.19 69 GLU A N 1
ATOM 498 C CA . GLU A 1 69 ? -2.739 41.103 -31.891 1.00 35.19 69 GLU A CA 1
ATOM 499 C C . GLU A 1 69 ? -2.317 41.798 -30.589 1.00 35.19 69 GLU A C 1
ATOM 501 O O . GLU A 1 69 ? -2.460 43.010 -30.425 1.00 35.19 69 GLU A O 1
ATOM 506 N N . ALA A 1 70 ? -1.777 41.011 -29.659 1.00 37.59 70 ALA A N 1
ATOM 507 C CA . ALA A 1 70 ? -1.079 41.519 -28.490 1.00 37.59 70 ALA A CA 1
ATOM 508 C C . ALA A 1 70 ? 0.322 41.989 -28.907 1.00 37.59 70 ALA A C 1
ATOM 510 O O . ALA A 1 70 ? 1.098 41.216 -29.473 1.00 37.59 70 ALA A O 1
ATOM 511 N N . GLU A 1 71 ? 0.639 43.251 -28.619 1.00 38.00 71 GLU A N 1
ATOM 512 C CA . GLU A 1 71 ? 1.974 43.807 -28.830 1.00 38.00 71 GLU A CA 1
ATOM 513 C C . GLU A 1 71 ? 3.052 43.052 -28.025 1.00 38.00 71 GLU A C 1
ATOM 515 O O . GLU A 1 71 ? 2.797 42.599 -26.901 1.00 38.00 71 GLU A O 1
ATOM 520 N N . PRO A 1 72 ? 4.275 42.919 -28.570 1.00 42.16 72 PRO A N 1
ATOM 521 C CA . PRO A 1 72 ? 5.347 42.176 -27.928 1.00 42.16 72 PRO A CA 1
ATOM 522 C C . PRO A 1 72 ? 5.911 42.945 -26.727 1.00 42.16 72 PRO A C 1
ATOM 524 O O . PRO A 1 72 ? 6.456 44.041 -26.857 1.00 42.16 72 PRO A O 1
ATOM 527 N N . GLY A 1 73 ? 5.823 42.328 -25.546 1.00 39.06 73 GLY A N 1
ATOM 528 C CA . GLY A 1 73 ? 6.530 42.779 -24.350 1.00 39.06 73 GLY A CA 1
ATOM 529 C C . GLY A 1 73 ? 8.057 42.757 -24.541 1.00 39.06 73 GLY A C 1
ATOM 530 O O . GLY A 1 73 ? 8.572 41.978 -25.350 1.00 39.06 73 GLY A O 1
ATOM 531 N N . PRO A 1 74 ? 8.803 43.610 -23.817 1.00 48.66 74 PRO A N 1
ATOM 532 C CA . PRO A 1 74 ? 10.245 43.735 -23.982 1.00 48.66 74 PRO A CA 1
ATOM 533 C C . PRO A 1 74 ? 10.961 42.426 -23.619 1.00 48.66 74 PRO A C 1
ATOM 535 O O . PRO A 1 74 ? 10.637 41.772 -22.629 1.00 48.66 74 PRO A O 1
ATOM 538 N N . GLY A 1 75 ? 11.920 42.046 -24.468 1.00 36.88 75 GLY A N 1
ATOM 539 C CA . GLY A 1 75 ? 12.672 40.795 -24.389 1.00 36.88 75 GLY A CA 1
ATOM 540 C C . GLY A 1 75 ? 13.552 40.648 -23.138 1.00 36.88 75 GLY A C 1
ATOM 541 O O . GLY A 1 75 ? 13.741 41.600 -22.381 1.00 36.88 75 GLY A O 1
ATOM 542 N N . PRO A 1 76 ? 14.102 39.440 -22.918 1.00 38.50 76 PRO A N 1
ATOM 543 C CA . PRO A 1 76 ? 14.800 39.094 -21.688 1.00 38.50 76 PRO A CA 1
ATOM 544 C C . PRO A 1 76 ? 16.118 39.862 -21.548 1.00 38.50 76 PRO A C 1
ATOM 546 O O . PRO A 1 76 ? 16.973 39.851 -22.437 1.00 38.50 76 PRO A O 1
ATOM 549 N N . GLU A 1 77 ? 16.285 40.502 -20.395 1.00 37.88 77 GLU A N 1
ATOM 550 C CA . GLU A 1 77 ? 17.523 41.147 -19.978 1.00 37.88 77 GLU A CA 1
ATOM 551 C C . GLU A 1 77 ? 18.581 40.075 -19.668 1.00 37.88 77 GLU A C 1
ATOM 553 O O . GLU A 1 77 ? 18.370 39.146 -18.888 1.00 37.88 77 GLU A O 1
ATOM 558 N N . VAL A 1 78 ? 19.721 40.177 -20.348 1.00 37.78 78 VAL A N 1
ATOM 559 C CA . VAL A 1 78 ? 20.850 39.251 -20.239 1.00 37.78 78 VAL A CA 1
ATOM 560 C C . VAL A 1 78 ? 21.597 39.526 -18.932 1.00 37.78 78 VAL A C 1
ATOM 562 O O . VAL A 1 78 ? 22.427 40.436 -18.865 1.00 37.78 78 VAL A O 1
ATOM 565 N N . GLU A 1 79 ? 21.351 38.720 -17.899 1.00 37.25 79 GLU A N 1
ATOM 566 C CA . GLU A 1 79 ? 22.204 38.694 -16.708 1.00 37.25 79 GLU A CA 1
ATOM 567 C C . GLU A 1 79 ? 23.597 38.151 -17.064 1.00 37.25 79 GLU A C 1
ATOM 569 O O . GLU A 1 79 ? 23.780 37.020 -17.523 1.00 37.25 79 GLU A O 1
ATOM 574 N N . ARG A 1 80 ? 24.614 38.992 -16.864 1.00 39.56 80 ARG A N 1
ATOM 575 C CA . ARG A 1 80 ? 26.027 38.637 -17.034 1.00 39.56 80 ARG A CA 1
ATOM 576 C C . ARG A 1 80 ? 26.511 37.779 -15.856 1.00 39.56 80 ARG A C 1
ATOM 578 O O . ARG A 1 80 ? 26.167 38.074 -14.713 1.00 39.56 80 ARG A O 1
ATOM 585 N N . PRO A 1 81 ? 27.380 36.777 -16.085 1.00 35.00 81 PRO A N 1
ATOM 586 C CA . PRO A 1 81 ? 27.840 35.886 -15.026 1.00 35.00 81 PRO A CA 1
ATOM 587 C C . PRO A 1 81 ? 28.791 36.595 -14.050 1.00 35.00 81 PRO A C 1
ATOM 589 O O . PRO A 1 81 ? 29.818 37.157 -14.440 1.00 35.00 81 PRO A O 1
ATOM 592 N N . VAL A 1 82 ? 28.472 36.510 -12.757 1.00 37.66 82 VAL A N 1
ATOM 593 C CA . VAL A 1 82 ? 29.367 36.888 -11.658 1.00 37.66 82 VAL A CA 1
ATOM 594 C C . VAL A 1 82 ? 30.449 35.817 -11.512 1.00 37.66 82 VAL A C 1
ATOM 596 O O . VAL A 1 82 ? 30.189 34.674 -11.142 1.00 37.66 82 VAL A O 1
ATOM 599 N N . VAL A 1 83 ? 31.692 36.198 -11.800 1.00 35.50 83 VAL A N 1
ATOM 600 C CA . VAL A 1 83 ? 32.883 35.359 -11.628 1.00 35.50 83 VAL A CA 1
ATOM 601 C C . VAL A 1 83 ? 33.251 35.300 -10.141 1.00 35.50 83 VAL A C 1
ATOM 603 O O . VAL A 1 83 ? 33.805 36.253 -9.592 1.00 35.50 83 VAL A O 1
ATOM 606 N N . MET A 1 84 ? 32.982 34.172 -9.478 1.00 33.94 84 MET A N 1
ATOM 607 C CA . MET A 1 84 ? 33.549 33.879 -8.156 1.00 33.94 84 MET A CA 1
ATOM 608 C C . MET A 1 84 ? 35.033 33.511 -8.284 1.00 33.94 84 MET A C 1
ATOM 610 O O . MET A 1 84 ? 35.396 32.535 -8.939 1.00 33.94 84 MET A O 1
ATOM 614 N N . ARG A 1 85 ? 35.908 34.289 -7.635 1.00 33.78 85 ARG A N 1
ATOM 615 C CA . ARG A 1 85 ? 37.339 33.969 -7.493 1.00 33.78 85 ARG A CA 1
ATOM 616 C C . ARG A 1 85 ? 37.529 32.950 -6.355 1.00 33.78 85 ARG A C 1
ATOM 618 O O . ARG A 1 85 ? 36.895 33.101 -5.312 1.00 33.78 85 ARG A O 1
ATOM 625 N N . PRO A 1 86 ? 38.412 31.947 -6.505 1.00 33.56 86 PRO A N 1
ATOM 626 C CA . PRO A 1 86 ? 38.622 30.930 -5.481 1.00 33.56 86 PRO A CA 1
ATOM 627 C C . PRO A 1 86 ? 39.402 31.495 -4.285 1.00 33.56 86 PRO A C 1
ATOM 629 O O . PRO A 1 86 ? 40.491 32.051 -4.439 1.00 33.56 86 PRO A O 1
ATOM 632 N N . VAL A 1 87 ? 38.856 31.316 -3.080 1.00 36.31 87 VAL A N 1
ATOM 633 C CA . VAL A 1 87 ? 39.567 31.550 -1.817 1.00 36.31 87 VAL A CA 1
ATOM 634 C C . VAL A 1 87 ? 40.414 30.317 -1.506 1.00 36.31 87 VAL A C 1
ATOM 636 O O . VAL A 1 87 ? 39.901 29.220 -1.300 1.00 36.31 87 VAL A O 1
ATOM 639 N N . VAL A 1 88 ? 41.732 30.505 -1.484 1.00 34.91 88 VAL A N 1
ATOM 640 C CA . VAL A 1 88 ? 42.718 29.481 -1.124 1.00 34.91 88 VAL A CA 1
ATOM 641 C C . VAL A 1 88 ? 42.779 29.360 0.401 1.00 34.91 88 VAL A C 1
ATOM 643 O O . VAL A 1 88 ? 43.311 30.237 1.079 1.00 34.91 88 VAL A O 1
ATOM 646 N N . MET A 1 89 ? 42.255 28.264 0.952 1.00 31.17 89 MET A N 1
ATOM 647 C CA . MET A 1 89 ? 42.449 27.890 2.357 1.00 31.17 89 MET A CA 1
ATOM 648 C C . MET A 1 89 ? 43.816 27.207 2.527 1.00 31.17 89 MET A C 1
ATOM 650 O O . MET A 1 89 ? 44.082 26.170 1.922 1.00 31.17 89 MET A O 1
ATOM 654 N N . ARG A 1 90 ? 44.693 27.785 3.357 1.00 34.28 90 ARG A N 1
ATOM 655 C CA . ARG A 1 90 ? 45.953 27.155 3.789 1.00 34.28 90 ARG A CA 1
ATOM 656 C C . ARG A 1 90 ? 45.700 26.220 4.983 1.00 34.28 90 ARG A C 1
ATOM 658 O O . ARG A 1 90 ? 44.956 26.606 5.883 1.00 34.28 90 ARG A O 1
ATOM 665 N N . PRO A 1 91 ? 46.334 25.035 5.044 1.00 32.91 91 PRO A N 1
ATOM 666 C CA . PRO A 1 91 ? 46.181 24.120 6.167 1.00 32.91 91 PRO A CA 1
ATOM 667 C C . PRO A 1 91 ? 47.045 24.574 7.351 1.00 32.91 91 PRO A C 1
ATOM 669 O O . PRO A 1 91 ? 48.221 24.893 7.182 1.00 32.91 91 PRO A O 1
ATOM 672 N N . VAL A 1 92 ? 46.481 24.554 8.559 1.00 37.78 92 VAL A N 1
ATOM 673 C CA . VAL A 1 92 ? 47.237 24.651 9.816 1.00 37.78 92 VAL A CA 1
ATOM 674 C C . VAL A 1 92 ? 47.119 23.308 10.527 1.00 37.78 92 VAL A C 1
ATOM 676 O O . VAL A 1 92 ? 46.020 22.865 10.854 1.00 37.78 92 VAL A O 1
ATOM 679 N N . VAL A 1 93 ? 48.258 22.648 10.742 1.00 31.02 93 VAL A N 1
ATOM 680 C CA . VAL A 1 93 ? 48.365 21.357 11.433 1.00 31.02 93 VAL A CA 1
ATOM 681 C C . VAL A 1 93 ? 49.141 21.531 12.744 1.00 31.02 93 VAL A C 1
ATOM 683 O O . VAL A 1 93 ? 50.305 21.908 12.728 1.00 31.02 93 VAL A O 1
ATOM 686 N N . MET A 1 94 ? 48.438 21.192 13.835 1.00 30.42 94 MET A N 1
ATOM 687 C CA . MET A 1 94 ? 48.832 20.652 15.154 1.00 30.42 94 MET A CA 1
ATOM 688 C C . MET A 1 94 ? 49.935 21.296 16.019 1.00 30.42 94 MET A C 1
ATOM 690 O O . MET A 1 94 ? 51.091 21.380 15.620 1.00 30.42 94 MET A O 1
ATOM 694 N N . ARG A 1 95 ? 49.646 21.409 17.331 1.00 29.03 95 ARG A N 1
ATOM 695 C CA . ARG A 1 95 ? 50.043 20.393 18.343 1.00 29.03 95 ARG A CA 1
ATOM 696 C C . ARG A 1 95 ? 49.366 20.608 19.718 1.00 29.03 95 ARG A C 1
ATOM 698 O O . ARG A 1 95 ? 48.907 21.712 19.991 1.00 29.03 95 ARG A O 1
ATOM 705 N N . PRO A 1 96 ? 49.243 19.550 20.548 1.00 30.94 96 PRO A N 1
ATOM 706 C CA . PRO A 1 96 ? 48.372 19.516 21.722 1.00 30.94 96 PRO A CA 1
ATOM 707 C C . PRO A 1 96 ? 49.054 20.116 22.956 1.00 30.94 96 PRO A C 1
ATOM 709 O O . PRO A 1 96 ? 50.240 19.882 23.186 1.00 30.94 96 PRO A O 1
ATOM 712 N N . VAL A 1 97 ? 48.294 20.828 23.789 1.00 32.50 97 VAL A N 1
ATOM 713 C CA . VAL A 1 97 ? 48.750 21.243 25.121 1.00 32.50 97 VAL A CA 1
ATOM 714 C C . VAL A 1 97 ? 48.162 20.289 26.154 1.00 32.50 97 VAL A C 1
ATOM 716 O O . VAL A 1 97 ? 46.960 20.268 26.403 1.00 32.50 97 VAL A O 1
ATOM 719 N N . VAL A 1 98 ? 49.045 19.485 26.741 1.00 32.38 98 VAL A N 1
ATOM 720 C CA . VAL A 1 98 ? 48.812 18.746 27.982 1.00 32.38 98 VAL A CA 1
ATOM 721 C C . VAL A 1 98 ? 49.066 19.714 29.137 1.00 32.38 98 VAL A C 1
ATOM 723 O O . VAL A 1 98 ? 50.159 20.262 29.236 1.00 32.38 98 VAL A O 1
ATOM 726 N N . MET A 1 99 ? 48.094 19.895 30.029 1.00 31.58 99 MET A N 1
ATOM 727 C CA . MET A 1 99 ? 48.293 20.548 31.327 1.00 31.58 99 MET A CA 1
ATOM 728 C C . MET A 1 99 ? 47.731 19.641 32.423 1.00 31.58 99 MET A C 1
ATOM 730 O O . MET A 1 99 ? 46.543 19.324 32.451 1.00 31.58 99 MET A O 1
ATOM 734 N N . ARG A 1 100 ? 48.637 19.181 33.290 1.00 28.66 100 ARG A N 1
ATOM 735 C CA . ARG A 1 100 ? 48.374 18.473 34.550 1.00 28.66 100 ARG A CA 1
ATOM 736 C C . ARG A 1 100 ? 48.073 19.487 35.675 1.00 28.66 100 ARG A C 1
ATOM 738 O O . ARG A 1 100 ? 48.398 20.661 35.520 1.00 28.66 100 ARG A O 1
ATOM 745 N N . PRO A 1 101 ? 47.445 19.053 36.784 1.00 39.38 101 PRO A N 1
ATOM 746 C CA . PRO A 1 101 ? 46.757 19.923 37.739 1.00 39.38 101 PRO A CA 1
ATOM 747 C C . PRO A 1 101 ? 47.688 20.493 38.821 1.00 39.38 101 PRO A C 1
ATOM 749 O O . PRO A 1 101 ? 48.655 19.839 39.208 1.00 39.38 101 PRO A O 1
ATOM 752 N N . GLY A 1 102 ? 47.342 21.662 39.377 1.00 29.05 102 GLY A N 1
ATOM 753 C CA . GLY A 1 102 ? 47.992 22.176 40.586 1.00 29.05 102 GLY A CA 1
ATOM 754 C C . GLY A 1 102 ? 47.628 23.609 40.997 1.00 29.05 102 GLY A C 1
ATOM 755 O O . GLY A 1 102 ? 48.278 24.540 40.553 1.00 29.05 102 GLY A O 1
ATOM 756 N N . ALA A 1 103 ? 46.643 23.706 41.899 1.00 29.66 103 ALA A N 1
ATOM 757 C CA . ALA A 1 103 ? 46.567 24.544 43.111 1.00 29.66 103 ALA A CA 1
ATOM 758 C C . ALA A 1 103 ? 46.621 26.096 43.087 1.00 29.66 103 ALA A C 1
ATOM 760 O O . ALA A 1 103 ? 47.382 26.727 42.365 1.00 29.66 103 ALA A O 1
ATOM 761 N N . TYR A 1 104 ? 45.883 26.641 44.073 1.00 31.08 104 TYR A N 1
ATOM 762 C CA . TYR A 1 104 ? 45.713 28.035 44.532 1.00 31.08 104 TYR A CA 1
ATOM 763 C C . TYR A 1 104 ? 44.765 28.885 43.670 1.00 31.08 104 TYR A C 1
ATOM 765 O O . TYR A 1 104 ? 44.858 28.907 42.457 1.00 31.08 104 TYR A O 1
ATOM 773 N N . GLY A 1 105 ? 43.795 29.622 44.203 1.00 26.34 105 GLY A N 1
ATOM 774 C CA . GLY A 1 105 ? 43.493 30.036 45.566 1.00 26.34 105 GLY A CA 1
ATOM 775 C C . GLY A 1 105 ? 42.320 31.026 45.500 1.00 26.34 105 GLY A C 1
ATOM 776 O O . GLY A 1 105 ? 41.984 31.535 44.433 1.00 26.34 105 GLY A O 1
ATOM 777 N N . ALA A 1 106 ? 41.660 31.231 46.635 1.00 36.88 106 ALA A N 1
ATOM 778 C CA . ALA A 1 106 ? 40.418 31.981 46.790 1.00 36.88 106 ALA A CA 1
ATOM 779 C C . ALA A 1 106 ? 40.442 33.411 46.210 1.00 36.88 106 ALA A C 1
ATOM 781 O O . ALA A 1 106 ? 41.398 34.156 46.411 1.00 36.88 106 ALA A O 1
ATOM 782 N N . GLY A 1 107 ? 39.332 33.823 45.586 1.00 29.52 107 GLY A N 1
ATOM 783 C CA . GLY A 1 107 ? 39.103 35.211 45.187 1.00 29.52 107 GLY A CA 1
ATOM 784 C C . GLY A 1 107 ? 37.708 35.464 44.607 1.00 29.52 107 GLY A C 1
ATOM 785 O O . GLY A 1 107 ? 37.462 35.172 43.446 1.00 29.52 107 GLY A O 1
ATOM 786 N N . GLY A 1 108 ? 36.820 36.044 45.425 1.00 31.62 108 GLY A N 1
ATOM 787 C CA . GLY A 1 108 ? 35.716 36.916 44.995 1.00 31.62 108 GLY A CA 1
ATOM 788 C C . GLY A 1 108 ? 34.490 36.274 44.331 1.00 31.62 108 GLY A C 1
ATOM 789 O O . GLY A 1 108 ? 34.438 36.110 43.117 1.00 31.62 108 GLY A O 1
ATOM 790 N N . PHE A 1 109 ? 33.431 36.039 45.114 1.00 37.25 109 PHE A N 1
ATOM 791 C CA . PHE A 1 109 ? 32.079 35.828 44.586 1.00 37.25 109 PHE A CA 1
ATOM 792 C C . PHE A 1 109 ? 31.554 37.121 43.941 1.00 37.25 109 PHE A C 1
ATOM 794 O O . PHE A 1 109 ? 31.094 38.038 44.624 1.00 37.25 109 PHE A O 1
ATOM 801 N N . ASP A 1 110 ? 31.607 37.177 42.613 1.00 47.09 110 ASP A N 1
ATOM 802 C CA . ASP A 1 110 ? 30.993 38.231 41.813 1.00 47.09 110 ASP A CA 1
ATOM 803 C C . ASP A 1 110 ? 29.469 38.022 41.740 1.00 47.09 110 ASP A C 1
ATOM 805 O O . ASP A 1 110 ? 28.956 37.143 41.039 1.00 47.09 110 ASP A O 1
ATOM 809 N N . ARG A 1 111 ? 28.724 38.844 42.488 1.00 47.72 111 ARG A N 1
ATOM 810 C CA . ARG A 1 111 ? 27.254 38.791 42.578 1.00 47.72 111 ARG A CA 1
ATOM 811 C C . ARG A 1 111 ? 26.560 39.084 41.237 1.00 47.72 111 ARG A C 1
ATOM 813 O O . ARG A 1 111 ? 25.383 38.761 41.099 1.00 47.72 111 ARG A O 1
ATOM 820 N N . ARG A 1 112 ? 27.262 39.627 40.229 1.00 43.28 112 ARG A N 1
ATOM 821 C CA . ARG A 1 112 ? 26.706 39.875 38.884 1.00 43.28 112 ARG A CA 1
ATOM 822 C C . ARG A 1 112 ? 26.801 38.685 37.924 1.00 43.28 112 ARG A C 1
ATOM 824 O O . ARG A 1 112 ? 26.054 38.664 36.953 1.00 43.28 112 ARG A O 1
ATOM 831 N N . ARG A 1 113 ? 27.610 37.656 38.213 1.00 41.47 113 ARG A N 1
ATOM 832 C CA . ARG A 1 113 ? 27.635 36.404 37.423 1.00 41.47 113 ARG A CA 1
ATOM 833 C C . ARG A 1 113 ? 26.598 35.367 37.862 1.00 41.47 113 ARG A C 1
ATOM 835 O O . ARG A 1 113 ? 26.270 34.475 37.080 1.00 41.47 113 ARG A O 1
ATOM 842 N N . LEU A 1 114 ? 26.036 35.504 39.066 1.00 41.22 114 LEU A N 1
ATOM 843 C CA . LEU A 1 114 ? 25.003 34.593 39.573 1.00 41.22 114 LEU A CA 1
ATOM 844 C C . LEU A 1 114 ? 23.663 34.769 38.832 1.00 41.22 114 LEU A C 1
ATOM 846 O O . LEU A 1 114 ? 22.954 33.793 38.623 1.00 41.22 114 LEU A O 1
ATOM 850 N N . LEU A 1 115 ? 23.345 35.976 38.348 1.00 39.97 115 LEU A N 1
ATOM 851 C CA . LEU A 1 115 ? 22.088 36.243 37.630 1.00 39.97 115 LEU A CA 1
ATOM 852 C C . LEU A 1 115 ? 22.131 35.867 36.137 1.00 39.97 115 LEU A C 1
ATOM 854 O O . LEU A 1 115 ? 21.095 35.541 35.568 1.00 39.97 115 LEU A O 1
ATOM 858 N N . THR A 1 116 ? 23.311 35.794 35.513 1.00 41.03 116 THR A N 1
ATOM 859 C CA . THR A 1 116 ? 23.479 35.195 34.171 1.00 41.03 116 THR A CA 1
ATOM 860 C C . THR A 1 116 ? 23.617 33.667 34.206 1.00 41.03 116 THR A C 1
ATOM 862 O O . THR A 1 116 ? 23.370 33.007 33.201 1.00 41.03 116 THR A O 1
ATOM 865 N N . GLY A 1 117 ? 23.973 33.083 35.357 1.00 42.06 117 GLY A N 1
ATOM 866 C CA . GLY A 1 117 ? 24.092 31.629 35.537 1.00 42.06 117 GLY A CA 1
ATOM 867 C C . GLY A 1 117 ? 22.755 30.892 35.696 1.00 42.06 117 GLY A C 1
ATOM 868 O O . GLY A 1 117 ? 22.668 29.709 35.374 1.00 42.06 117 GLY A O 1
ATOM 869 N N . VAL A 1 118 ? 21.694 31.582 36.127 1.00 41.78 118 VAL A N 1
ATOM 870 C CA . VAL A 1 118 ? 20.361 30.976 36.319 1.00 41.78 118 VAL A CA 1
ATOM 871 C C . VAL A 1 118 ? 19.612 30.793 34.990 1.00 41.78 118 VAL A C 1
ATOM 873 O O . VAL A 1 118 ? 18.862 29.831 34.844 1.00 41.78 118 VAL A O 1
ATOM 876 N N . ALA A 1 119 ? 19.880 31.616 33.971 1.00 41.75 119 ALA A N 1
ATOM 877 C CA . ALA A 1 119 ? 19.258 31.457 32.652 1.00 41.75 119 ALA A CA 1
ATOM 878 C C . ALA A 1 119 ? 19.821 30.256 31.857 1.00 41.75 119 ALA A C 1
ATOM 880 O O . ALA A 1 119 ? 19.078 29.579 31.150 1.00 41.75 119 ALA A O 1
ATOM 881 N N . GLY A 1 120 ? 21.116 29.941 32.000 1.00 40.19 120 GLY A N 1
ATOM 882 C CA . GLY A 1 120 ? 21.751 28.812 31.302 1.00 40.19 120 GLY A CA 1
ATOM 883 C C . GLY A 1 120 ? 21.454 27.442 31.926 1.00 40.19 120 GLY A C 1
ATOM 884 O O . GLY A 1 120 ? 21.317 26.452 31.209 1.00 40.19 120 GLY A O 1
ATOM 885 N N . GLY A 1 121 ? 21.302 27.384 33.255 1.00 40.88 121 GLY A N 1
ATOM 886 C CA . GLY A 1 121 ? 21.009 26.144 33.980 1.00 40.88 121 GLY A CA 1
ATOM 887 C C . GLY A 1 121 ? 19.610 25.591 33.700 1.00 40.88 121 GLY A C 1
ATOM 888 O O . GLY A 1 121 ? 19.461 24.384 33.537 1.00 40.88 121 GLY A O 1
ATOM 889 N N . VAL A 1 122 ? 18.600 26.458 33.566 1.00 46.31 122 VAL A N 1
ATOM 890 C CA . VAL A 1 122 ? 17.218 26.041 33.259 1.00 46.31 122 VAL A CA 1
ATOM 891 C C . VAL A 1 122 ? 17.100 25.503 31.830 1.00 46.31 122 VAL A C 1
ATOM 893 O O . VAL A 1 122 ? 16.436 24.493 31.614 1.00 46.31 122 VAL A O 1
ATOM 896 N N . VAL A 1 123 ? 17.800 26.105 30.861 1.00 49.00 123 VAL A N 1
ATOM 897 C CA . VAL A 1 123 ? 17.801 25.631 29.465 1.00 49.00 123 VAL A CA 1
ATOM 898 C C . VAL A 1 123 ? 18.569 24.313 29.324 1.00 49.00 123 VAL A C 1
ATOM 900 O O . VAL A 1 123 ? 18.075 23.389 28.682 1.00 49.00 123 VAL A O 1
ATOM 903 N N . ALA A 1 124 ? 19.733 24.172 29.967 1.00 50.78 124 ALA A N 1
ATOM 904 C CA . ALA A 1 124 ? 20.519 22.937 29.914 1.00 50.78 124 ALA A CA 1
ATOM 905 C C . ALA A 1 124 ? 19.866 21.779 30.693 1.00 50.78 124 ALA A C 1
ATOM 907 O O . ALA A 1 124 ? 19.816 20.657 30.190 1.00 50.78 124 ALA A O 1
ATOM 908 N N . ALA A 1 125 ? 19.316 22.035 31.886 1.00 55.31 125 ALA A N 1
ATOM 909 C CA . ALA A 1 125 ? 18.587 21.027 32.657 1.00 55.31 125 ALA A CA 1
ATOM 910 C C . ALA A 1 125 ? 17.253 20.657 31.991 1.00 55.31 125 ALA A C 1
ATOM 912 O O . ALA A 1 125 ? 16.883 19.484 31.977 1.00 55.31 125 ALA A O 1
ATOM 913 N N . GLY A 1 126 ? 16.560 21.626 31.382 1.00 54.03 126 GLY A N 1
ATOM 914 C CA . GLY A 1 126 ? 15.364 21.390 30.574 1.00 54.03 126 GLY A CA 1
ATOM 915 C C . GLY A 1 126 ? 15.665 20.511 29.360 1.00 54.03 126 GLY A C 1
ATOM 916 O O . GLY A 1 126 ? 14.998 19.497 29.165 1.00 54.03 126 GLY A O 1
ATOM 917 N N . ALA A 1 127 ? 16.728 20.822 28.611 1.00 59.44 127 ALA A N 1
ATOM 918 C CA . ALA A 1 127 ? 17.184 20.006 27.488 1.00 59.44 127 ALA A CA 1
ATOM 919 C C . ALA A 1 127 ? 17.581 18.590 27.934 1.00 59.44 127 ALA A C 1
ATOM 921 O O . ALA A 1 127 ? 17.111 17.618 27.352 1.00 59.44 127 ALA A O 1
ATOM 922 N N . ALA A 1 128 ? 18.367 18.446 29.006 1.00 59.84 128 ALA A N 1
ATOM 923 C CA . ALA A 1 128 ? 18.748 17.138 29.541 1.00 59.84 128 ALA A CA 1
ATOM 924 C C . ALA A 1 128 ? 17.540 16.325 30.040 1.00 59.84 128 ALA A C 1
ATOM 926 O O . ALA A 1 128 ? 17.489 15.117 29.829 1.00 59.84 128 ALA A O 1
ATOM 927 N N . THR A 1 129 ? 16.540 16.972 30.646 1.00 61.47 129 THR A N 1
ATOM 928 C CA . THR A 1 129 ? 15.304 16.312 31.100 1.00 61.47 129 THR A CA 1
ATOM 929 C C . THR A 1 129 ? 14.443 15.863 29.921 1.00 61.47 129 THR A C 1
ATOM 931 O O . THR A 1 129 ? 13.924 14.750 29.933 1.00 61.47 129 THR A O 1
ATOM 934 N N . VAL A 1 130 ? 14.307 16.695 28.883 1.00 66.69 130 VAL A N 1
ATOM 935 C CA . VAL A 1 130 ? 13.578 16.348 27.652 1.00 66.69 130 VAL A CA 1
ATOM 936 C C . VAL A 1 130 ? 14.279 15.208 26.910 1.00 66.69 130 VAL A C 1
ATOM 938 O O . VAL A 1 130 ? 13.626 14.227 26.562 1.00 66.69 130 VAL A O 1
ATOM 941 N N . LEU A 1 131 ? 15.605 15.277 26.738 1.00 63.56 131 LEU A N 1
ATOM 942 C CA . LEU A 1 131 ? 16.392 14.187 26.152 1.00 63.56 131 LEU A CA 1
ATOM 943 C C . LEU A 1 131 ? 16.312 12.907 26.994 1.00 63.56 131 LEU A C 1
ATOM 945 O O . LEU A 1 131 ? 16.114 11.830 26.440 1.00 63.56 131 LEU A O 1
ATOM 949 N N . GLY A 1 132 ? 16.420 13.013 28.320 1.00 58.53 132 GLY A N 1
ATOM 950 C CA . GLY A 1 132 ? 16.312 11.878 29.235 1.00 58.53 132 GLY A CA 1
ATOM 951 C C . GLY A 1 132 ? 14.941 11.205 29.176 1.00 58.53 132 GLY A C 1
ATOM 952 O O . GLY A 1 132 ? 14.864 9.982 29.111 1.00 58.53 132 GLY A O 1
ATOM 953 N N . ARG A 1 133 ? 13.854 11.987 29.111 1.00 66.62 133 ARG A N 1
ATOM 954 C CA . ARG A 1 133 ? 12.490 11.466 28.930 1.00 66.62 133 ARG A CA 1
ATOM 955 C C . ARG A 1 133 ? 12.288 10.821 27.564 1.00 66.62 133 ARG A C 1
ATOM 957 O O . ARG A 1 133 ? 11.688 9.757 27.508 1.00 66.62 133 ARG A O 1
ATOM 964 N N . ALA A 1 134 ? 12.803 11.419 26.491 1.00 67.50 134 ALA A N 1
ATOM 965 C CA . ALA A 1 134 ? 12.695 10.861 25.143 1.00 67.50 134 ALA A CA 1
ATOM 966 C C . ALA A 1 134 ? 13.498 9.558 24.977 1.00 67.50 134 ALA A C 1
ATOM 968 O O . ALA A 1 134 ? 13.058 8.636 24.295 1.00 67.50 134 ALA A O 1
ATOM 969 N N . LEU A 1 135 ? 14.673 9.458 25.605 1.00 69.75 135 LEU A N 1
ATOM 970 C CA . LEU A 1 135 ? 15.450 8.216 25.642 1.00 69.75 135 LEU A CA 1
ATOM 971 C C . LEU A 1 135 ? 14.777 7.161 26.530 1.00 69.75 135 LEU A C 1
ATOM 973 O O . LEU A 1 135 ? 14.693 6.000 26.137 1.00 69.75 135 LEU A O 1
ATOM 977 N N . GLY A 1 136 ? 14.251 7.569 27.688 1.00 68.56 136 GLY A N 1
ATOM 978 C CA . GLY A 1 136 ? 13.517 6.689 28.595 1.00 68.56 136 GLY A CA 1
ATOM 979 C C . GLY A 1 136 ? 12.233 6.132 27.977 1.00 68.56 136 GLY A C 1
ATOM 980 O O . GLY A 1 136 ? 11.969 4.940 28.115 1.00 68.56 136 GLY A O 1
ATOM 981 N N . SER A 1 137 ? 11.468 6.951 27.246 1.00 75.75 137 SER A N 1
ATOM 982 C CA . SER A 1 137 ? 10.254 6.500 26.555 1.00 75.75 137 SER A CA 1
ATOM 983 C C . SER A 1 137 ? 10.572 5.510 25.438 1.00 75.75 137 SER A C 1
ATOM 985 O O . SER A 1 137 ? 9.925 4.472 25.359 1.00 75.75 137 SER A O 1
ATOM 987 N N . ARG A 1 138 ? 11.620 5.764 24.642 1.00 79.81 138 ARG A N 1
ATOM 988 C CA . ARG A 1 138 ? 12.107 4.812 23.629 1.00 79.81 138 ARG A CA 1
ATOM 989 C C . ARG A 1 138 ? 12.490 3.472 24.240 1.00 79.81 138 ARG A C 1
ATOM 991 O O . ARG A 1 138 ? 12.016 2.439 23.790 1.00 79.81 138 ARG A O 1
ATOM 998 N N . GLN A 1 139 ? 13.295 3.485 25.302 1.00 78.62 139 GLN A N 1
ATOM 999 C CA . GLN A 1 139 ? 13.730 2.252 25.955 1.00 78.62 139 GLN A CA 1
ATOM 1000 C C . GLN A 1 139 ? 12.553 1.475 26.569 1.00 78.62 139 GLN A C 1
ATOM 1002 O O . GLN A 1 139 ? 12.527 0.244 26.507 1.00 78.62 139 GLN A O 1
ATOM 1007 N N . ALA A 1 140 ? 11.566 2.177 27.134 1.00 82.62 140 ALA A N 1
ATOM 1008 C CA . ALA A 1 140 ? 10.350 1.564 27.657 1.00 82.62 140 ALA A CA 1
ATOM 1009 C C . ALA A 1 140 ? 9.509 0.917 26.544 1.00 82.62 140 ALA A C 1
ATOM 1011 O O . ALA A 1 140 ? 9.108 -0.237 26.689 1.00 82.62 140 ALA A O 1
ATOM 1012 N N . VAL A 1 141 ? 9.304 1.615 25.422 1.00 89.38 141 VAL A N 1
ATOM 1013 C CA . VAL A 1 141 ? 8.570 1.095 24.256 1.00 89.38 141 VAL A CA 1
ATOM 1014 C C . VAL A 1 141 ? 9.297 -0.088 23.624 1.00 89.38 141 VAL A C 1
ATOM 1016 O O . VAL A 1 141 ? 8.667 -1.106 23.356 1.00 89.38 141 VAL A O 1
ATOM 1019 N N . ASP A 1 142 ? 10.619 -0.021 23.458 1.00 85.38 142 ASP A N 1
ATOM 1020 C CA . ASP A 1 142 ? 11.412 -1.139 22.938 1.00 85.38 142 ASP A CA 1
ATOM 1021 C C . ASP A 1 142 ? 11.334 -2.371 23.844 1.00 85.38 142 ASP A C 1
ATOM 1023 O O . ASP A 1 142 ? 11.206 -3.493 23.354 1.00 85.38 142 ASP A O 1
ATOM 1027 N N . THR A 1 143 ? 11.357 -2.170 25.165 1.00 85.81 143 THR A N 1
ATOM 1028 C CA . THR A 1 143 ? 11.199 -3.256 26.144 1.00 85.81 143 THR A CA 1
ATOM 1029 C C . THR A 1 143 ? 9.793 -3.852 26.081 1.00 85.81 143 THR A C 1
ATOM 1031 O O . THR A 1 143 ? 9.647 -5.073 26.044 1.00 85.81 143 THR A O 1
ATOM 1034 N N . ALA A 1 144 ? 8.756 -3.009 26.024 1.00 86.75 144 ALA A N 1
ATOM 1035 C CA . ALA A 1 144 ? 7.370 -3.452 25.896 1.00 86.75 144 ALA A CA 1
ATOM 1036 C C . ALA A 1 144 ? 7.154 -4.238 24.593 1.00 86.75 144 ALA A C 1
ATOM 1038 O O . ALA A 1 144 ? 6.572 -5.318 24.616 1.00 86.75 144 ALA A O 1
ATOM 1039 N N . ARG A 1 145 ? 7.698 -3.745 23.475 1.00 92.50 145 ARG A N 1
ATOM 1040 C CA . ARG A 1 145 ? 7.656 -4.402 22.164 1.00 92.50 145 ARG A CA 1
ATOM 1041 C C . ARG A 1 145 ? 8.410 -5.730 22.156 1.00 92.50 145 ARG A C 1
ATOM 1043 O O . ARG A 1 145 ? 7.909 -6.706 21.612 1.00 92.50 145 ARG A O 1
ATOM 1050 N N . GLY A 1 146 ? 9.598 -5.780 22.759 1.00 85.81 146 GLY A N 1
ATOM 1051 C CA . GLY A 1 146 ? 10.414 -6.995 22.839 1.00 85.81 146 GLY A CA 1
ATOM 1052 C C . GLY A 1 146 ? 9.820 -8.087 23.735 1.00 85.81 146 GLY A C 1
ATOM 1053 O O . GLY A 1 146 ? 10.115 -9.259 23.529 1.00 85.81 146 GLY A O 1
ATOM 1054 N N . GLY A 1 147 ? 8.983 -7.715 24.709 1.00 85.62 147 GLY A N 1
ATOM 1055 C CA . GLY A 1 147 ? 8.280 -8.648 25.594 1.00 85.62 147 GLY A CA 1
ATOM 1056 C C . GLY A 1 147 ? 6.903 -9.102 25.097 1.00 85.62 147 GLY A C 1
ATOM 1057 O O . GLY A 1 147 ? 6.270 -9.919 25.763 1.00 85.62 147 GLY A O 1
ATOM 1058 N N . LEU A 1 148 ? 6.417 -8.575 23.969 1.00 90.69 148 LEU A N 1
ATOM 1059 C CA . LEU A 1 148 ? 5.101 -8.909 23.427 1.00 90.69 148 LEU A CA 1
ATOM 1060 C C . LEU A 1 148 ? 5.131 -10.237 22.663 1.00 90.69 148 LEU A C 1
ATOM 1062 O O . LEU A 1 148 ? 5.866 -10.394 21.690 1.00 90.69 148 LEU A O 1
ATOM 1066 N N . ALA A 1 149 ? 4.280 -11.173 23.083 1.00 90.81 149 ALA A N 1
ATOM 1067 C CA . ALA A 1 149 ? 3.991 -12.392 22.340 1.00 90.81 149 ALA A CA 1
ATOM 1068 C C . ALA A 1 149 ? 2.748 -12.174 21.470 1.00 90.81 149 ALA A C 1
ATOM 1070 O O . ALA A 1 149 ? 1.688 -11.807 21.978 1.00 90.81 149 ALA A O 1
ATOM 1071 N N . LEU A 1 150 ? 2.878 -12.394 20.161 1.00 92.44 150 LEU A N 1
ATOM 1072 C CA . LEU A 1 150 ? 1.754 -12.282 19.236 1.00 92.44 150 LEU A CA 1
ATOM 1073 C C . LEU A 1 150 ? 0.809 -13.483 19.393 1.00 92.44 150 LEU A C 1
ATOM 1075 O O . LEU A 1 150 ? 1.286 -14.622 19.391 1.00 92.44 150 LEU A O 1
ATOM 1079 N N . PRO A 1 151 ? -0.513 -13.262 19.488 1.00 94.19 151 PRO A N 1
ATOM 1080 C CA . PRO A 1 151 ? -1.483 -14.342 19.391 1.00 94.19 151 PRO A CA 1
ATOM 1081 C C . PRO A 1 151 ? -1.419 -15.013 18.017 1.00 94.19 151 PRO A C 1
ATOM 1083 O O . PRO A 1 151 ? -1.128 -14.366 17.008 1.00 94.19 151 PRO A O 1
ATOM 1086 N N . ALA A 1 152 ? -1.736 -16.307 17.970 1.00 94.69 152 ALA A N 1
ATOM 1087 C CA . ALA A 1 152 ? -1.927 -16.995 16.700 1.00 94.69 152 ALA A CA 1
ATOM 1088 C C . ALA A 1 152 ? -3.143 -16.407 15.955 1.00 94.69 152 ALA A C 1
ATOM 1090 O O . ALA A 1 152 ? -4.137 -16.048 16.597 1.00 94.69 152 ALA A O 1
ATOM 1091 N N . PRO A 1 153 ? -3.099 -16.316 14.617 1.00 96.69 153 PRO A N 1
ATOM 1092 C CA . PRO A 1 153 ? -4.245 -15.867 13.842 1.00 96.69 153 PRO A CA 1
ATOM 1093 C C . PRO A 1 153 ? -5.416 -16.842 13.960 1.00 96.69 153 PRO A C 1
ATOM 1095 O O . PRO A 1 153 ? -5.250 -18.054 13.835 1.00 96.69 153 PRO A O 1
ATOM 1098 N N . ALA A 1 154 ? -6.616 -16.295 14.140 1.00 97.75 154 ALA A N 1
ATOM 1099 C CA . ALA A 1 154 ? -7.859 -17.048 14.007 1.00 97.75 154 ALA A CA 1
ATOM 1100 C C . ALA A 1 154 ? -8.161 -17.365 12.532 1.00 97.75 154 ALA A C 1
ATOM 1102 O O . ALA A 1 154 ? -8.727 -18.412 12.229 1.00 97.75 154 ALA A O 1
ATOM 1103 N N . ALA A 1 155 ? -7.747 -16.477 11.624 1.00 97.12 155 ALA A N 1
ATOM 1104 C CA . ALA A 1 155 ? -7.784 -16.672 10.180 1.00 97.12 155 ALA A CA 1
ATOM 1105 C C . ALA A 1 155 ? -6.357 -16.520 9.614 1.00 97.12 155 ALA A C 1
ATOM 1107 O O . ALA A 1 155 ? -5.939 -15.394 9.330 1.00 97.12 155 ALA A O 1
ATOM 1108 N N . PRO A 1 156 ? -5.567 -17.609 9.527 1.00 97.06 156 PRO A N 1
ATOM 1109 C CA . PRO A 1 156 ? -4.225 -17.559 8.952 1.00 97.06 156 PRO A CA 1
ATOM 1110 C C . PRO A 1 156 ? -4.282 -17.280 7.447 1.00 97.06 156 PRO A C 1
ATOM 1112 O O . PRO A 1 156 ? -5.180 -17.758 6.750 1.00 97.06 156 PRO A O 1
ATOM 1115 N N . ALA A 1 157 ? -3.281 -16.565 6.933 1.00 95.19 157 ALA A N 1
ATOM 1116 C CA . ALA A 1 157 ? -3.142 -16.359 5.498 1.00 95.19 157 ALA A CA 1
ATOM 1117 C C . ALA A 1 157 ? -2.826 -17.696 4.822 1.00 95.19 157 ALA A C 1
ATOM 1119 O O . ALA A 1 157 ? -2.064 -18.514 5.352 1.00 95.19 157 ALA A O 1
ATOM 1120 N N . ALA A 1 158 ? -3.355 -17.899 3.616 1.00 92.12 158 ALA A N 1
ATOM 1121 C CA . ALA A 1 158 ? -2.995 -19.061 2.819 1.00 92.12 158 ALA A CA 1
ATOM 1122 C C . ALA A 1 158 ? -1.464 -19.129 2.608 1.00 92.12 158 ALA A C 1
ATOM 1124 O O . ALA A 1 158 ? -0.783 -18.092 2.527 1.00 92.12 158 ALA A O 1
ATOM 1125 N N . PRO A 1 159 ? -0.885 -20.339 2.504 1.00 93.38 159 PRO A N 1
ATOM 1126 C CA . PRO A 1 159 ? 0.498 -20.486 2.079 1.00 93.38 159 PRO A CA 1
ATOM 1127 C C . PRO A 1 159 ? 0.717 -19.789 0.736 1.00 93.38 159 PRO A C 1
ATOM 1129 O O . PRO A 1 159 ? -0.126 -19.868 -0.159 1.00 93.38 159 PRO A O 1
ATOM 1132 N N . LEU A 1 160 ? 1.864 -19.125 0.582 1.00 95.06 160 LEU A N 1
ATOM 1133 C CA . LEU A 1 160 ? 2.198 -18.494 -0.691 1.00 95.06 160 LEU A CA 1
ATOM 1134 C C . LEU A 1 160 ? 2.261 -19.563 -1.793 1.00 95.06 160 LEU A C 1
ATOM 1136 O O . LEU A 1 160 ? 2.962 -20.566 -1.615 1.00 95.06 160 LEU A O 1
ATOM 1140 N N . PRO A 1 161 ? 1.583 -19.360 -2.937 1.00 95.75 161 PRO A N 1
ATOM 1141 C CA . PRO A 1 161 ? 1.645 -20.298 -4.046 1.00 95.75 161 PRO A CA 1
ATOM 1142 C C . PRO A 1 161 ? 3.079 -20.545 -4.525 1.00 95.75 161 PRO A C 1
ATOM 1144 O O . PRO A 1 161 ? 3.946 -19.660 -4.481 1.00 95.75 161 PRO A O 1
ATOM 1147 N N . ALA A 1 162 ? 3.324 -21.736 -5.068 1.00 94.69 162 ALA A N 1
ATOM 1148 C CA . ALA A 1 162 ? 4.580 -22.020 -5.750 1.00 94.69 162 ALA A CA 1
ATOM 1149 C C . ALA A 1 162 ? 4.793 -21.021 -6.904 1.00 94.69 162 ALA A C 1
ATOM 1151 O O . ALA A 1 162 ? 3.879 -20.733 -7.672 1.00 94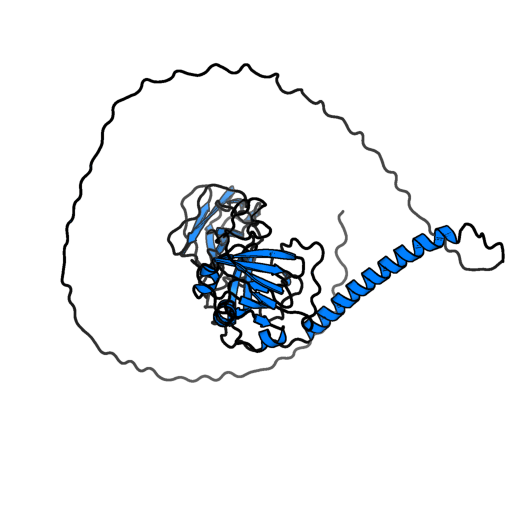.69 162 ALA A O 1
ATOM 1152 N N . GLY A 1 163 ? 6.006 -20.475 -7.022 1.00 94.00 163 GLY A N 1
ATOM 1153 C CA . GLY A 1 163 ? 6.334 -19.498 -8.068 1.00 94.00 163 GLY A CA 1
ATOM 1154 C C . GLY A 1 163 ? 5.933 -18.050 -7.762 1.00 94.00 163 GLY A C 1
ATOM 1155 O O . GLY A 1 163 ? 5.961 -17.228 -8.674 1.00 94.00 163 GLY A O 1
ATOM 1156 N N . THR A 1 164 ? 5.591 -17.728 -6.508 1.00 95.06 164 THR A N 1
ATOM 1157 C CA . THR A 1 164 ? 5.341 -16.345 -6.049 1.00 95.06 164 THR A CA 1
ATOM 1158 C C . THR A 1 164 ? 6.589 -15.451 -6.096 1.00 95.06 164 THR A C 1
ATOM 1160 O O . THR A 1 164 ? 6.490 -14.250 -6.332 1.00 95.06 164 THR A O 1
ATOM 1163 N N . ASP A 1 165 ? 7.776 -16.036 -5.917 1.00 93.56 165 ASP A N 1
ATOM 1164 C CA . ASP A 1 165 ? 9.053 -15.325 -6.010 1.00 93.56 165 ASP A CA 1
ATOM 1165 C C . ASP A 1 165 ? 9.955 -15.998 -7.052 1.00 93.56 165 ASP A C 1
ATOM 1167 O O . ASP A 1 165 ? 10.281 -17.184 -6.941 1.00 93.56 165 ASP A O 1
ATOM 1171 N N . PHE A 1 166 ? 10.363 -15.243 -8.070 1.00 95.81 166 PHE A N 1
ATOM 1172 C CA . PHE A 1 166 ? 11.271 -15.698 -9.119 1.00 95.81 166 PHE A CA 1
ATOM 1173 C C . PHE A 1 166 ? 12.714 -15.855 -8.648 1.00 95.81 166 PHE A C 1
ATOM 1175 O O . PHE A 1 166 ? 13.499 -16.498 -9.346 1.00 95.81 166 PHE A O 1
ATOM 1182 N N . ARG A 1 167 ? 13.081 -15.290 -7.490 1.00 93.19 167 ARG A N 1
ATOM 1183 C CA . ARG A 1 167 ? 14.437 -15.349 -6.919 1.00 93.19 167 ARG A CA 1
ATOM 1184 C C . ARG A 1 167 ? 15.516 -14.836 -7.882 1.00 93.19 167 ARG A C 1
ATOM 1186 O O . ARG A 1 167 ? 16.662 -15.285 -7.850 1.00 93.19 167 ARG A O 1
ATOM 1193 N N . ILE A 1 168 ? 15.154 -13.880 -8.738 1.00 96.19 168 ILE A N 1
ATOM 1194 C CA . ILE A 1 168 ? 16.080 -13.198 -9.646 1.00 96.19 168 ILE A CA 1
ATOM 1195 C C . ILE A 1 168 ? 16.895 -12.189 -8.832 1.00 96.19 168 ILE A C 1
ATOM 1197 O O . ILE A 1 168 ? 16.346 -11.380 -8.088 1.00 96.19 168 ILE A O 1
ATOM 1201 N N . SER A 1 169 ? 18.222 -12.224 -8.964 1.00 94.81 169 SER A N 1
ATOM 1202 C CA . SER A 1 169 ? 19.094 -11.303 -8.229 1.00 94.81 169 SER A CA 1
ATOM 1203 C C . SER A 1 169 ? 18.813 -9.848 -8.619 1.00 94.81 169 SER A C 1
ATOM 1205 O O . SER A 1 169 ? 18.839 -9.500 -9.796 1.00 94.81 169 SER A O 1
ATOM 1207 N N . GLY A 1 170 ? 18.556 -8.996 -7.624 1.00 94.69 170 GLY A N 1
ATOM 1208 C CA . GLY A 1 170 ? 18.237 -7.578 -7.820 1.00 94.69 170 GLY A CA 1
ATOM 1209 C C . GLY A 1 170 ? 16.753 -7.274 -8.042 1.00 94.69 170 GLY A C 1
ATOM 1210 O O . GLY A 1 170 ? 16.387 -6.104 -7.961 1.00 94.69 170 GLY A O 1
ATOM 1211 N N . LEU A 1 171 ? 15.912 -8.292 -8.263 1.00 97.62 171 LEU A N 1
ATOM 1212 C CA . LEU A 1 171 ? 14.458 -8.143 -8.294 1.00 97.62 171 LEU A CA 1
ATOM 1213 C C . LEU A 1 171 ? 13.937 -7.918 -6.873 1.00 97.62 171 LEU A C 1
ATOM 1215 O O . LEU A 1 171 ? 14.431 -8.548 -5.933 1.00 97.62 171 LEU A O 1
ATOM 1219 N N . SER A 1 172 ? 12.940 -7.047 -6.703 1.00 97.62 172 SER A N 1
ATOM 1220 C CA . SER A 1 172 ? 12.299 -6.878 -5.397 1.00 97.62 172 SER A CA 1
ATOM 1221 C C . SER A 1 172 ? 11.694 -8.205 -4.935 1.00 97.62 172 SER A C 1
ATOM 1223 O O . SER A 1 172 ? 10.936 -8.808 -5.696 1.00 97.62 172 SER A O 1
ATOM 1225 N N . PRO A 1 173 ? 12.001 -8.678 -3.712 1.00 96.94 173 PRO A N 1
ATOM 1226 C CA . PRO A 1 173 ? 11.426 -9.915 -3.189 1.00 96.94 173 PRO A CA 1
ATOM 1227 C C . PRO A 1 173 ? 9.912 -9.774 -3.040 1.00 96.94 173 PRO A C 1
ATOM 1229 O O . PRO A 1 173 ? 9.422 -8.664 -2.839 1.00 96.94 173 PRO A O 1
ATOM 1232 N N . PHE A 1 174 ? 9.171 -10.886 -3.072 1.00 97.31 174 PHE A N 1
ATOM 1233 C CA . PHE A 1 174 ? 7.718 -10.811 -2.884 1.00 97.31 174 PHE A CA 1
ATOM 1234 C C . PHE A 1 174 ? 7.346 -10.199 -1.527 1.00 97.31 174 PHE A C 1
ATOM 1236 O O . PHE A 1 174 ? 6.447 -9.365 -1.474 1.00 97.31 174 PHE A O 1
ATOM 1243 N N . VAL A 1 175 ? 8.050 -10.566 -0.451 1.00 97.69 175 VAL A N 1
ATOM 1244 C CA . VAL A 1 175 ? 7.900 -9.948 0.876 1.00 97.69 175 VAL A CA 1
ATOM 1245 C C . VAL A 1 175 ? 9.018 -8.934 1.093 1.00 97.69 175 VAL A C 1
ATOM 1247 O O . VAL A 1 175 ? 10.202 -9.280 1.124 1.00 97.69 175 VAL A O 1
ATOM 1250 N N . THR A 1 176 ? 8.654 -7.671 1.283 1.00 98.12 176 THR A N 1
ATOM 1251 C CA . THR A 1 176 ? 9.578 -6.610 1.680 1.00 98.12 176 THR A CA 1
ATOM 1252 C C . THR A 1 176 ? 9.922 -6.764 3.161 1.00 98.12 176 THR A C 1
ATOM 1254 O O . THR A 1 176 ? 9.037 -6.790 4.014 1.00 98.12 176 THR A O 1
ATOM 1257 N N . ARG A 1 177 ? 11.217 -6.849 3.493 1.00 97.75 177 ARG A N 1
ATOM 1258 C CA . ARG A 1 177 ? 11.670 -6.933 4.894 1.00 97.75 177 ARG A CA 1
ATOM 1259 C C . ARG A 1 177 ? 11.251 -5.676 5.659 1.00 97.75 177 ARG A C 1
ATOM 1261 O O . ARG A 1 177 ? 11.375 -4.581 5.123 1.00 97.75 177 ARG A O 1
ATOM 1268 N N . ASN A 1 178 ? 10.893 -5.812 6.936 1.00 98.00 178 ASN A N 1
ATOM 1269 C CA . ASN A 1 178 ? 10.441 -4.698 7.790 1.00 98.00 178 ASN A CA 1
ATOM 1270 C C . ASN A 1 178 ? 11.369 -3.466 7.746 1.00 98.00 178 ASN A C 1
ATOM 1272 O O . ASN A 1 178 ? 10.900 -2.334 7.654 1.00 98.00 178 ASN A O 1
ATOM 1276 N N . ARG A 1 179 ? 12.692 -3.684 7.748 1.00 95.69 179 ARG A N 1
ATOM 1277 C CA . ARG A 1 179 ? 13.710 -2.615 7.679 1.00 95.69 179 ARG A CA 1
ATOM 1278 C C . ARG A 1 179 ? 13.855 -1.932 6.314 1.00 95.69 179 ARG A C 1
ATOM 1280 O O . ARG A 1 179 ? 14.422 -0.851 6.253 1.00 95.69 179 ARG A O 1
ATOM 1287 N N . ASP A 1 180 ? 13.408 -2.590 5.246 1.00 96.38 180 ASP A N 1
ATOM 1288 C CA . ASP A 1 180 ? 13.479 -2.079 3.873 1.00 96.38 180 ASP A CA 1
ATOM 1289 C C . ASP A 1 180 ? 12.109 -1.566 3.397 1.00 96.38 180 ASP A C 1
ATOM 1291 O O . ASP A 1 180 ? 11.994 -1.043 2.293 1.00 96.38 180 ASP A O 1
ATOM 1295 N N . PHE A 1 181 ? 11.057 -1.740 4.204 1.00 97.44 181 PHE A N 1
ATOM 1296 C CA . PHE A 1 181 ? 9.727 -1.242 3.889 1.00 97.44 181 PHE A CA 1
ATOM 1297 C C . PHE A 1 181 ? 9.730 0.285 3.939 1.00 97.44 181 PHE A C 1
ATOM 1299 O O . PHE A 1 181 ? 10.220 0.874 4.906 1.00 97.44 181 PHE A O 1
ATOM 1306 N N . TYR A 1 182 ? 9.201 0.920 2.893 1.00 95.62 182 TYR A N 1
ATOM 1307 C CA . TYR A 1 182 ? 9.267 2.370 2.745 1.00 95.62 182 TYR A CA 1
ATOM 1308 C C . TYR A 1 182 ? 8.632 3.098 3.941 1.00 95.62 182 TYR A C 1
ATOM 1310 O O . TYR A 1 182 ? 7.667 2.627 4.548 1.00 95.62 182 TYR A O 1
ATOM 1318 N N . ARG A 1 183 ? 9.157 4.284 4.256 1.00 92.12 183 ARG A N 1
ATOM 1319 C CA . ARG A 1 183 ? 8.636 5.156 5.311 1.00 92.12 183 ARG A CA 1
ATOM 1320 C C . ARG A 1 183 ? 8.404 6.552 4.746 1.00 92.12 183 ARG A C 1
ATOM 1322 O O . ARG A 1 183 ? 9.338 7.175 4.249 1.00 92.12 183 ARG A O 1
ATOM 1329 N N . VAL A 1 184 ? 7.165 7.027 4.824 1.00 87.69 184 VAL A N 1
ATOM 1330 C CA . VAL A 1 184 ? 6.752 8.381 4.431 1.00 87.69 184 VAL A CA 1
ATOM 1331 C C . VAL A 1 184 ? 5.819 8.899 5.513 1.00 87.69 184 VAL A C 1
ATOM 1333 O O . VAL A 1 184 ? 4.724 8.364 5.693 1.00 87.69 184 VAL A O 1
ATOM 1336 N N . ASP A 1 185 ? 6.272 9.922 6.235 1.00 81.12 185 ASP A N 1
ATOM 1337 C CA . ASP A 1 185 ? 5.650 10.378 7.475 1.00 81.12 185 ASP A CA 1
ATOM 1338 C C . ASP A 1 185 ? 5.579 11.906 7.486 1.00 81.12 185 ASP A C 1
ATOM 1340 O O . ASP A 1 185 ? 6.514 12.577 7.048 1.00 81.12 185 ASP A O 1
ATOM 1344 N N . THR A 1 186 ? 4.506 12.464 8.046 1.00 76.81 186 THR A N 1
ATOM 1345 C CA . THR A 1 186 ? 4.443 13.886 8.427 1.00 76.81 186 THR A CA 1
ATOM 1346 C C . THR A 1 186 ? 5.131 14.150 9.769 1.00 76.81 186 THR A C 1
ATOM 1348 O O . THR A 1 186 ? 5.471 15.291 10.081 1.00 76.81 186 THR A O 1
ATOM 1351 N N . ALA A 1 187 ? 5.345 13.100 10.567 1.00 74.31 187 ALA A N 1
ATOM 1352 C CA . ALA A 1 187 ? 5.970 13.170 11.878 1.00 74.31 187 ALA A CA 1
ATOM 1353 C C . ALA A 1 187 ? 7.466 13.497 11.771 1.00 74.31 187 ALA A C 1
ATOM 1355 O O . ALA A 1 187 ? 8.256 12.713 11.244 1.00 74.31 187 ALA A O 1
ATOM 1356 N N . LEU A 1 188 ? 7.884 14.625 12.350 1.00 73.50 188 LEU A N 1
ATOM 1357 C CA . LEU A 1 188 ? 9.310 14.945 12.508 1.00 73.50 188 LEU A CA 1
ATOM 1358 C C . LEU A 1 188 ? 9.991 14.036 13.544 1.00 73.50 188 LEU A C 1
ATOM 1360 O O . LEU A 1 188 ? 11.191 13.772 13.459 1.00 73.50 188 LEU A O 1
ATOM 1364 N N . VAL A 1 189 ? 9.224 13.559 14.528 1.00 80.75 189 VAL A N 1
ATOM 1365 C CA . VAL A 1 189 ? 9.670 12.647 15.583 1.00 80.75 189 VAL A CA 1
ATOM 1366 C C . VAL A 1 189 ? 8.688 11.489 15.657 1.00 80.75 189 VAL A C 1
ATOM 1368 O O . VAL A 1 189 ? 7.497 11.705 15.841 1.00 80.75 189 VAL A O 1
ATOM 1371 N N . VAL A 1 190 ? 9.204 10.267 15.541 1.00 87.88 190 VAL A N 1
ATOM 1372 C CA . VAL A 1 190 ? 8.401 9.041 15.592 1.00 87.88 190 VAL A CA 1
ATOM 1373 C C . VAL A 1 190 ? 7.760 8.874 16.981 1.00 87.88 190 VAL A C 1
ATOM 1375 O O . VAL A 1 190 ? 8.511 8.793 17.967 1.00 87.88 190 VAL A O 1
ATOM 1378 N N . PRO A 1 191 ? 6.416 8.786 17.078 1.00 90.56 191 PRO A N 1
ATOM 1379 C CA . PRO A 1 191 ? 5.711 8.541 18.331 1.00 90.56 191 PRO A CA 1
ATOM 1380 C C . PRO A 1 191 ? 6.220 7.301 19.069 1.00 90.56 191 PRO A C 1
ATOM 1382 O O . PRO A 1 191 ? 6.483 6.256 18.477 1.00 90.56 191 PRO A O 1
ATOM 1385 N N . GLN A 1 192 ? 6.374 7.435 20.385 1.00 91.69 192 GLN A N 1
ATOM 1386 C CA . GLN A 1 192 ? 6.751 6.352 21.294 1.00 91.69 192 GLN A CA 1
ATOM 1387 C C . GLN A 1 192 ? 5.528 6.009 22.140 1.00 91.69 192 GLN A C 1
ATOM 1389 O O . GLN A 1 192 ? 5.362 6.534 23.239 1.00 91.69 192 GLN A O 1
ATOM 1394 N N . VAL A 1 193 ? 4.645 5.185 21.582 1.00 93.50 193 VAL A N 1
ATOM 1395 C CA . VAL A 1 193 ? 3.347 4.865 22.181 1.00 93.50 193 VAL A CA 1
ATOM 1396 C C . VAL A 1 193 ? 3.477 3.655 23.106 1.00 93.50 193 VAL A C 1
ATOM 1398 O O . VAL A 1 193 ? 3.884 2.577 22.672 1.00 93.50 193 VAL A O 1
ATOM 1401 N N . ASP A 1 194 ? 3.125 3.825 24.383 1.00 92.94 194 ASP A N 1
ATOM 1402 C CA . ASP A 1 194 ? 3.056 2.718 25.344 1.00 92.94 194 ASP A CA 1
ATOM 1403 C C . ASP A 1 194 ? 1.791 1.878 25.076 1.00 92.94 194 ASP A C 1
ATOM 1405 O O . ASP A 1 194 ? 0.678 2.400 25.214 1.00 92.94 194 ASP A O 1
ATOM 1409 N N . PRO A 1 195 ? 1.913 0.579 24.737 1.00 94.62 195 PRO A N 1
ATOM 1410 C CA . PRO A 1 195 ? 0.761 -0.276 24.450 1.00 94.62 195 PRO A CA 1
ATOM 1411 C C . PRO A 1 195 ? -0.211 -0.406 25.632 1.00 94.62 195 PRO A C 1
ATOM 1413 O O . PRO A 1 195 ? -1.398 -0.634 25.419 1.00 94.62 195 PRO A O 1
ATOM 1416 N N . ARG A 1 196 ? 0.248 -0.228 26.879 1.00 93.88 196 ARG A N 1
ATOM 1417 C CA . ARG A 1 196 ? -0.612 -0.303 28.075 1.00 93.88 196 ARG A CA 1
ATOM 1418 C C . ARG A 1 196 ? -1.528 0.913 28.206 1.00 93.88 196 ARG A C 1
ATOM 1420 O O . ARG A 1 196 ? -2.647 0.806 28.717 1.00 93.88 196 ARG A O 1
ATOM 1427 N N . ALA A 1 197 ? -1.051 2.069 27.754 1.00 94.94 197 ALA A N 1
ATOM 1428 C CA . ALA A 1 197 ? -1.794 3.324 27.763 1.00 94.94 197 ALA A CA 1
ATOM 1429 C C . ALA A 1 197 ? -2.599 3.536 26.474 1.00 94.94 197 ALA A C 1
ATOM 1431 O O . ALA A 1 197 ? -3.573 4.281 26.490 1.00 94.94 197 ALA A O 1
ATOM 1432 N N . TRP A 1 198 ? -2.224 2.866 25.382 1.00 97.94 198 TRP A N 1
ATOM 1433 C CA . TRP A 1 198 ? -2.888 2.997 24.090 1.00 97.94 198 TRP A CA 1
ATOM 1434 C C . TRP A 1 198 ? -4.374 2.630 24.157 1.00 97.94 198 TRP A C 1
ATOM 1436 O O . TRP A 1 198 ? -4.761 1.626 24.768 1.00 97.94 198 TRP A O 1
ATOM 1446 N N . ARG A 1 199 ? -5.201 3.446 23.504 1.00 98.38 199 ARG A N 1
ATOM 1447 C CA . ARG A 1 199 ? -6.636 3.233 23.316 1.00 98.38 199 ARG A CA 1
ATOM 1448 C C . ARG A 1 199 ? -7.004 3.567 21.875 1.00 98.38 199 ARG A C 1
ATOM 1450 O O . ARG A 1 199 ? -6.447 4.503 21.308 1.00 98.38 199 ARG A O 1
ATOM 1457 N N . LEU A 1 200 ? -7.969 2.839 21.324 1.00 98.81 200 LEU A N 1
ATOM 1458 C CA . LEU A 1 200 ? -8.640 3.174 20.071 1.00 98.81 200 LEU A CA 1
ATOM 1459 C C . LEU A 1 200 ? -10.101 3.495 20.343 1.00 98.81 200 LEU A C 1
ATOM 1461 O O . LEU A 1 200 ? -10.832 2.637 20.835 1.00 98.81 200 LEU A O 1
ATOM 1465 N N . ARG A 1 201 ? -10.539 4.692 19.960 1.00 98.81 201 ARG A N 1
ATOM 1466 C CA . ARG A 1 201 ? -11.941 5.102 20.048 1.00 98.81 201 ARG A CA 1
ATOM 1467 C C . ARG A 1 201 ? -12.612 5.060 18.678 1.00 98.81 201 ARG A C 1
ATOM 1469 O O . ARG A 1 201 ? -12.141 5.699 17.746 1.00 98.81 201 ARG A O 1
ATOM 1476 N N . VAL A 1 202 ? -13.738 4.362 18.565 1.00 98.88 202 VAL A N 1
ATOM 1477 C CA . VAL A 1 202 ? -14.608 4.338 17.380 1.00 98.88 202 VAL A CA 1
ATOM 1478 C C . VAL A 1 202 ? -15.930 5.006 17.743 1.00 98.88 202 VAL A C 1
ATOM 1480 O O . VAL A 1 202 ? -16.631 4.550 18.643 1.00 98.88 202 VAL A O 1
ATOM 1483 N N . HIS A 1 203 ? -16.262 6.120 17.093 1.00 98.88 203 HIS A N 1
ATOM 1484 C CA . HIS A 1 203 ? -17.401 6.972 17.470 1.00 98.88 203 HIS A CA 1
ATOM 1485 C C . HIS A 1 203 ? -17.966 7.739 16.265 1.00 98.88 203 HIS A C 1
ATOM 1487 O O . HIS A 1 203 ? -17.551 7.512 15.134 1.00 98.88 203 HIS A O 1
ATOM 1493 N N . GLY A 1 204 ? -18.911 8.655 16.497 1.00 98.75 204 GLY A N 1
ATOM 1494 C CA . GLY A 1 204 ? -19.548 9.461 15.453 1.00 98.75 204 GLY A CA 1
ATOM 1495 C C . GLY A 1 204 ? -20.886 8.867 15.023 1.00 98.75 204 GLY A C 1
ATOM 1496 O O . GLY A 1 204 ? -21.755 8.645 15.861 1.00 98.75 204 GLY A O 1
ATOM 1497 N N . MET A 1 205 ? -21.054 8.627 13.724 1.00 98.75 205 MET A N 1
ATOM 1498 C CA . MET A 1 205 ? -22.252 8.032 13.120 1.00 98.75 205 MET A CA 1
ATOM 1499 C C . MET A 1 205 ? -22.324 6.515 13.368 1.00 98.75 205 MET A C 1
ATOM 1501 O O . MET A 1 205 ? -22.317 5.711 12.436 1.00 98.75 205 MET A O 1
ATOM 1505 N N . VAL A 1 206 ? -22.373 6.129 14.644 1.00 98.81 206 VAL A N 1
ATOM 1506 C CA . VAL A 1 206 ? -22.499 4.745 15.119 1.00 98.81 206 VAL A CA 1
ATOM 1507 C C . VAL A 1 206 ? -23.551 4.642 16.220 1.00 98.81 206 VAL A C 1
ATOM 1509 O O . VAL A 1 206 ? -23.772 5.599 16.961 1.00 98.81 206 VAL A O 1
ATOM 1512 N N . ASP A 1 207 ? -24.188 3.487 16.353 1.00 98.69 207 ASP A N 1
ATOM 1513 C CA . ASP A 1 207 ? -25.187 3.224 17.392 1.00 98.69 207 ASP A CA 1
ATOM 1514 C C . ASP A 1 207 ? -24.535 3.041 18.769 1.00 98.69 207 ASP A C 1
ATOM 1516 O O . ASP A 1 207 ? -25.074 3.460 19.794 1.00 98.69 207 ASP A O 1
ATOM 1520 N N . ARG A 1 208 ? -23.355 2.414 18.797 1.00 98.50 208 ARG A N 1
ATOM 1521 C CA . ARG A 1 208 ? -22.598 2.090 20.008 1.00 98.50 208 ARG A CA 1
ATOM 1522 C C . ARG A 1 208 ? -21.136 2.494 19.833 1.00 98.50 208 ARG A C 1
ATOM 1524 O O . ARG A 1 208 ? -20.381 1.762 19.194 1.00 98.50 208 ARG A O 1
ATOM 1531 N N . PRO A 1 209 ? -20.707 3.634 20.397 1.00 98.50 209 PRO A N 1
ATOM 1532 C CA . PRO A 1 209 ? -19.292 3.971 20.450 1.00 98.50 209 PRO A CA 1
ATOM 1533 C C . PRO A 1 209 ? -18.490 2.873 21.159 1.00 98.50 209 PRO A C 1
ATOM 1535 O O . PRO A 1 209 ? -18.935 2.331 22.171 1.00 98.50 209 PRO A O 1
ATOM 1538 N N . ILE A 1 210 ? -17.307 2.561 20.633 1.00 98.38 210 ILE A N 1
ATOM 1539 C CA . ILE A 1 210 ? -16.412 1.526 21.160 1.00 98.38 210 ILE A CA 1
ATOM 1540 C C . ILE A 1 210 ? -15.102 2.182 21.586 1.00 98.38 210 ILE A C 1
ATOM 1542 O O . ILE A 1 210 ? -14.556 3.015 20.865 1.00 98.38 210 ILE A O 1
ATOM 1546 N N . GLU A 1 211 ? -14.567 1.768 22.730 1.00 98.56 211 GLU A N 1
ATOM 1547 C CA . GLU A 1 211 ? -13.187 2.041 23.122 1.00 98.56 211 GLU A CA 1
ATOM 1548 C C . GLU A 1 211 ? -12.463 0.710 23.339 1.00 98.56 211 GLU A C 1
ATOM 1550 O O . GLU A 1 211 ? -12.950 -0.149 24.072 1.00 98.56 211 GLU A O 1
ATOM 1555 N N . LEU A 1 212 ? -11.325 0.518 22.670 1.00 98.56 212 LEU A N 1
ATOM 1556 C CA . LEU A 1 212 ? -10.521 -0.701 22.749 1.00 98.56 212 LEU A CA 1
ATOM 1557 C C . LEU A 1 212 ? -9.160 -0.399 23.362 1.00 98.56 212 LEU A C 1
ATOM 1559 O O . LEU A 1 212 ? -8.453 0.501 22.910 1.00 98.56 212 LEU A O 1
ATOM 1563 N N . THR A 1 213 ? -8.758 -1.197 24.346 1.00 98.62 213 THR A N 1
ATOM 1564 C CA . THR A 1 213 ? -7.356 -1.285 24.762 1.00 98.62 213 THR A CA 1
ATOM 1565 C C . THR A 1 213 ? -6.560 -2.170 23.802 1.00 98.62 213 THR A C 1
ATOM 1567 O O . THR A 1 213 ? -7.126 -2.921 23.001 1.00 98.62 213 THR A O 1
ATOM 1570 N N . PHE A 1 214 ? -5.229 -2.126 23.891 1.00 98.00 214 PHE A N 1
ATOM 1571 C CA . PHE A 1 214 ? -4.383 -3.019 23.099 1.00 98.00 214 PHE A CA 1
ATOM 1572 C C . PHE A 1 214 ? -4.652 -4.496 23.437 1.00 98.00 214 PHE A C 1
ATOM 1574 O O . PHE A 1 214 ? -4.769 -5.326 22.538 1.00 98.00 214 PHE A O 1
ATOM 1581 N N . ASP A 1 215 ? -4.868 -4.807 24.718 1.00 97.12 215 ASP A N 1
ATOM 1582 C CA . ASP A 1 215 ? -5.201 -6.159 25.179 1.00 97.12 215 ASP A CA 1
ATOM 1583 C C . ASP A 1 215 ? -6.598 -6.617 24.727 1.00 97.12 215 ASP A C 1
ATOM 1585 O O . ASP A 1 215 ? -6.816 -7.813 24.528 1.00 97.12 215 ASP A O 1
ATOM 1589 N N . ASP A 1 216 ? -7.565 -5.703 24.565 1.00 97.94 216 ASP A N 1
ATOM 1590 C CA . ASP A 1 216 ? -8.852 -6.031 23.932 1.00 97.94 216 ASP A CA 1
ATOM 1591 C C . ASP A 1 216 ? -8.652 -6.401 22.462 1.00 97.94 216 ASP A C 1
ATOM 1593 O O . ASP A 1 216 ? -9.242 -7.370 21.988 1.00 97.94 216 ASP A O 1
ATOM 1597 N N . LEU A 1 217 ? -7.802 -5.656 21.747 1.00 97.06 217 LEU A N 1
ATOM 1598 C CA . LEU A 1 217 ? -7.507 -5.906 20.339 1.00 97.06 217 LEU A CA 1
ATOM 1599 C C . LEU A 1 217 ? -6.830 -7.272 20.143 1.00 97.06 217 LEU A C 1
ATOM 1601 O O . LEU A 1 217 ? -7.243 -8.036 19.277 1.00 97.06 217 LEU A O 1
ATOM 1605 N N . LEU A 1 218 ? -5.849 -7.617 20.984 1.00 97.38 218 LEU A N 1
ATOM 1606 C CA . LEU A 1 218 ? -5.148 -8.908 20.927 1.00 97.38 218 LEU A CA 1
ATOM 1607 C C . LEU A 1 218 ? -6.030 -10.111 21.297 1.00 97.38 218 LEU A C 1
ATOM 1609 O O . LEU A 1 218 ? -5.723 -11.232 20.899 1.00 97.38 218 LEU A O 1
ATOM 1613 N N . ARG A 1 219 ? -7.116 -9.905 22.052 1.00 97.25 219 ARG A N 1
ATOM 1614 C CA . ARG A 1 219 ? -8.081 -10.966 22.397 1.00 97.25 219 ARG A CA 1
ATOM 1615 C C . ARG A 1 219 ? -9.137 -11.211 21.320 1.00 97.25 219 ARG A C 1
ATOM 1617 O O . ARG A 1 219 ? -9.882 -12.186 21.420 1.00 97.25 219 ARG A O 1
ATOM 1624 N N . ARG A 1 220 ? -9.241 -10.337 20.319 1.00 97.56 220 ARG A N 1
ATOM 1625 C CA . ARG A 1 220 ? -10.176 -10.503 19.200 1.00 97.56 220 ARG A CA 1
ATOM 1626 C C . ARG A 1 220 ? -9.624 -11.500 18.170 1.00 97.56 220 ARG A C 1
ATOM 1628 O O . ARG A 1 220 ? -8.414 -11.717 18.119 1.00 97.56 220 ARG A O 1
ATOM 1635 N N . PRO A 1 221 ? -10.485 -12.093 17.323 1.00 98.00 221 PRO A N 1
ATOM 1636 C CA . PRO A 1 221 ? -10.034 -12.932 16.217 1.00 98.00 221 PRO A CA 1
ATOM 1637 C C . PRO A 1 221 ? -9.105 -12.151 15.278 1.00 98.00 221 PRO A C 1
ATOM 1639 O O . PRO A 1 221 ? -9.526 -11.191 14.631 1.00 98.00 221 PRO A O 1
ATOM 1642 N N . LEU A 1 222 ? -7.834 -12.551 15.216 1.00 98.56 222 LEU A N 1
ATOM 1643 C CA . LEU A 1 222 ? -6.850 -11.924 14.335 1.00 98.56 222 LEU A CA 1
ATOM 1644 C C . LEU A 1 222 ? -6.850 -12.592 12.957 1.00 98.56 222 LEU A C 1
ATOM 1646 O O . LEU A 1 222 ? -6.916 -13.816 12.847 1.00 98.56 222 LEU A O 1
ATOM 1650 N N . THR A 1 223 ? -6.748 -11.774 11.917 1.00 98.69 223 THR A N 1
ATOM 1651 C CA . THR A 1 223 ? -6.620 -12.180 10.515 1.00 98.69 223 THR A CA 1
ATOM 1652 C C . THR A 1 223 ? -5.209 -11.880 10.031 1.00 98.69 223 THR A C 1
ATOM 1654 O O . THR A 1 223 ? -4.684 -10.793 10.290 1.00 98.69 223 THR A O 1
ATOM 1657 N N . GLU A 1 224 ? -4.603 -12.841 9.338 1.00 98.44 224 GLU A N 1
ATOM 1658 C CA . GLU A 1 224 ? -3.398 -12.617 8.548 1.00 98.44 224 GLU A CA 1
ATOM 1659 C C . GLU A 1 224 ? -3.751 -12.352 7.086 1.00 98.44 224 GLU A C 1
ATOM 1661 O O . GLU A 1 224 ? -4.496 -13.117 6.480 1.00 98.44 224 GLU A O 1
ATOM 1666 N N . ALA A 1 225 ? -3.156 -11.314 6.499 1.00 98.38 225 ALA A N 1
ATOM 1667 C CA . ALA A 1 225 ? -3.328 -10.990 5.086 1.00 98.38 225 ALA A CA 1
ATOM 1668 C C . ALA A 1 225 ? -2.025 -10.469 4.467 1.00 98.38 225 ALA A C 1
ATOM 1670 O O . ALA A 1 225 ? -1.316 -9.658 5.068 1.00 98.38 225 ALA A O 1
ATOM 1671 N N . ASP A 1 226 ? -1.708 -10.914 3.250 1.00 98.56 226 ASP A N 1
ATOM 1672 C CA . ASP A 1 226 ? -0.622 -10.344 2.450 1.00 98.56 226 ASP A CA 1
ATOM 1673 C C . ASP A 1 226 ? -1.147 -9.109 1.708 1.00 98.56 226 ASP A C 1
ATOM 1675 O O . ASP A 1 226 ? -2.039 -9.221 0.868 1.00 98.56 226 ASP A O 1
ATOM 1679 N N . ILE A 1 227 ? -0.616 -7.926 2.029 1.00 98.62 227 ILE A N 1
ATOM 1680 C CA . ILE A 1 227 ? -1.094 -6.648 1.487 1.00 98.62 227 ILE A CA 1
ATOM 1681 C C . ILE A 1 227 ? 0.088 -5.781 1.056 1.00 98.62 227 ILE A C 1
ATOM 1683 O O . ILE A 1 227 ? 1.028 -5.529 1.822 1.00 98.62 227 ILE A O 1
ATOM 1687 N N . THR A 1 228 ? -0.007 -5.252 -0.164 1.00 98.62 228 THR A N 1
ATOM 1688 C CA . THR A 1 228 ? 0.880 -4.203 -0.666 1.00 98.62 228 THR A CA 1
ATOM 1689 C C . THR A 1 228 ? 0.361 -2.826 -0.284 1.00 98.62 228 THR A C 1
ATOM 1691 O O . THR A 1 228 ? -0.761 -2.456 -0.631 1.00 98.62 228 THR A O 1
ATOM 1694 N N . LEU A 1 229 ? 1.212 -2.029 0.362 1.00 98.44 229 LEU A N 1
ATOM 1695 C CA . LEU A 1 229 ? 0.976 -0.603 0.570 1.00 98.44 229 LEU A CA 1
ATOM 1696 C C . LEU A 1 229 ? 1.757 0.213 -0.453 1.00 98.44 229 LEU A C 1
ATOM 1698 O O . LEU A 1 229 ? 2.905 -0.096 -0.776 1.00 98.44 229 LEU A O 1
ATOM 1702 N N . THR A 1 230 ? 1.134 1.282 -0.935 1.00 98.06 230 THR A N 1
ATOM 1703 C CA . THR A 1 230 ? 1.731 2.211 -1.894 1.00 98.06 230 THR A CA 1
ATOM 1704 C C . THR A 1 230 ? 1.454 3.639 -1.444 1.00 98.06 230 THR A C 1
ATOM 1706 O O . THR A 1 230 ? 0.324 3.991 -1.098 1.00 98.06 230 THR A O 1
ATOM 1709 N N . CYS A 1 231 ? 2.482 4.484 -1.437 1.00 97.25 231 CYS A N 1
ATOM 1710 C CA . CYS A 1 231 ? 2.316 5.907 -1.171 1.00 97.25 231 CYS A CA 1
ATOM 1711 C C . CYS A 1 231 ? 1.777 6.623 -2.414 1.00 97.25 231 CYS A C 1
ATOM 1713 O O . CYS A 1 231 ? 2.191 6.313 -3.528 1.00 97.25 231 CYS A O 1
ATOM 1715 N N . VAL A 1 232 ? 0.913 7.624 -2.230 1.00 96.50 232 VAL A N 1
ATOM 1716 C CA . VAL A 1 232 ? 0.474 8.478 -3.347 1.00 96.50 232 VAL A CA 1
ATOM 1717 C C . VAL A 1 232 ? 1.643 9.250 -3.957 1.00 96.50 232 VAL A C 1
ATOM 1719 O O . VAL A 1 232 ? 1.699 9.411 -5.168 1.00 96.50 232 VAL A O 1
ATOM 1722 N N . SER A 1 233 ? 2.635 9.623 -3.140 1.00 95.56 233 SER A N 1
ATOM 1723 C CA . SER A 1 233 ? 3.862 10.301 -3.569 1.00 95.56 233 SER A CA 1
ATOM 1724 C C . SER A 1 233 ? 4.804 9.415 -4.386 1.00 95.56 233 SER A C 1
ATOM 1726 O O . SER A 1 233 ? 5.883 9.877 -4.749 1.00 95.56 233 SER A O 1
ATOM 1728 N N . ASN A 1 234 ? 4.460 8.145 -4.630 1.00 97.25 234 ASN A N 1
ATOM 1729 C CA . ASN A 1 234 ? 5.288 7.259 -5.434 1.00 97.25 234 ASN A CA 1
ATOM 1730 C C . ASN A 1 234 ? 5.282 7.742 -6.896 1.00 97.25 234 ASN A C 1
ATOM 1732 O O . ASN A 1 234 ? 4.224 7.700 -7.531 1.00 97.25 234 ASN A O 1
ATOM 1736 N N . PRO A 1 235 ? 6.418 8.200 -7.455 1.00 97.12 235 PRO A N 1
ATOM 1737 C CA . PRO A 1 235 ? 6.479 8.522 -8.874 1.00 97.12 235 PRO A CA 1
ATOM 1738 C C . PRO A 1 235 ? 6.374 7.245 -9.716 1.00 97.12 235 PRO A C 1
ATOM 1740 O O . PRO A 1 235 ? 6.514 6.127 -9.208 1.00 97.12 235 PRO A O 1
ATOM 1743 N N . VAL A 1 236 ? 6.192 7.405 -11.027 1.00 97.56 236 VAL A N 1
ATOM 1744 C CA . VAL A 1 236 ? 6.345 6.295 -11.974 1.00 97.56 236 VAL A CA 1
ATOM 1745 C C . VAL A 1 236 ? 7.723 5.657 -11.784 1.00 97.56 236 VAL A C 1
ATOM 1747 O O . VAL A 1 236 ? 8.749 6.332 -11.836 1.00 97.56 236 VAL A O 1
ATOM 1750 N N . GLY A 1 237 ? 7.738 4.348 -11.526 1.00 96.44 237 GLY A N 1
ATOM 1751 C CA . GLY A 1 237 ? 8.962 3.603 -11.231 1.00 96.44 237 GLY A CA 1
ATOM 1752 C C . GLY A 1 237 ? 9.572 3.830 -9.844 1.00 96.44 237 GLY A C 1
ATOM 1753 O O . GLY A 1 237 ? 10.684 3.372 -9.592 1.00 96.44 237 GLY A O 1
ATOM 1754 N N . GLY A 1 238 ? 8.876 4.525 -8.945 1.00 96.75 238 GLY A N 1
ATOM 1755 C CA . GLY A 1 238 ? 9.382 4.871 -7.622 1.00 96.75 238 GLY A CA 1
ATOM 1756 C C . GLY A 1 238 ? 9.460 3.710 -6.625 1.00 96.75 238 GLY A C 1
ATOM 1757 O O . GLY A 1 238 ? 9.003 2.584 -6.857 1.00 96.75 238 GLY A O 1
ATOM 1758 N N . GLU A 1 239 ? 10.059 4.005 -5.474 1.00 95.81 239 GLU A N 1
ATOM 1759 C CA . GLU A 1 239 ? 10.349 3.043 -4.405 1.00 95.81 239 GLU A CA 1
ATOM 1760 C C . GLU A 1 239 ? 9.343 3.053 -3.242 1.00 95.81 239 GLU A C 1
ATOM 1762 O O . GLU A 1 239 ? 9.449 2.226 -2.341 1.00 95.81 239 GLU A O 1
ATOM 1767 N N . TYR A 1 240 ? 8.349 3.948 -3.243 1.00 97.75 240 TYR A N 1
ATOM 1768 C CA . TYR A 1 240 ? 7.384 4.096 -2.144 1.00 97.75 240 TYR A CA 1
ATOM 1769 C C . TYR A 1 240 ? 6.236 3.087 -2.243 1.00 97.75 240 TYR A C 1
ATOM 1771 O O . TYR A 1 240 ? 5.053 3.435 -2.303 1.00 97.75 240 TYR A O 1
ATOM 1779 N N . ILE A 1 241 ? 6.623 1.818 -2.285 1.00 98.25 241 ILE A N 1
ATOM 1780 C CA . ILE A 1 241 ? 5.757 0.652 -2.350 1.00 98.25 241 ILE A CA 1
ATOM 1781 C C . ILE A 1 241 ? 6.435 -0.526 -1.649 1.00 98.25 241 ILE A C 1
ATOM 1783 O O . ILE A 1 241 ? 7.642 -0.726 -1.776 1.00 98.25 241 ILE A O 1
ATOM 1787 N N . GLY A 1 242 ? 5.660 -1.315 -0.913 1.00 98.06 242 GLY A N 1
ATOM 1788 C CA . GLY A 1 242 ? 6.151 -2.520 -0.256 1.00 98.06 242 GLY A CA 1
ATOM 1789 C C . GLY A 1 242 ? 5.025 -3.505 0.008 1.00 98.06 242 GLY A C 1
ATOM 1790 O O . GLY A 1 242 ? 3.884 -3.107 0.236 1.00 98.06 242 GLY A O 1
ATOM 1791 N N . ASN A 1 243 ? 5.358 -4.791 -0.007 1.00 98.38 243 ASN A N 1
ATOM 1792 C CA . ASN A 1 243 ? 4.419 -5.878 0.247 1.00 98.38 243 ASN A CA 1
ATOM 1793 C C . ASN A 1 243 ? 4.809 -6.623 1.518 1.00 98.38 243 ASN A C 1
ATOM 1795 O O . ASN A 1 243 ? 5.975 -6.975 1.699 1.00 98.38 243 ASN A O 1
ATOM 1799 N N . ALA A 1 244 ? 3.846 -6.841 2.403 1.00 98.50 244 ALA A N 1
ATOM 1800 C CA . ALA A 1 244 ? 4.084 -7.475 3.690 1.00 98.50 244 ALA A CA 1
ATOM 1801 C C . ALA A 1 244 ? 2.896 -8.341 4.097 1.00 98.50 244 ALA A C 1
ATOM 1803 O O . ALA A 1 244 ? 1.767 -8.112 3.663 1.00 98.50 244 ALA A O 1
ATOM 1804 N N . ARG A 1 245 ? 3.168 -9.306 4.973 1.00 98.56 245 ARG A N 1
ATOM 1805 C CA . ARG A 1 245 ? 2.134 -10.027 5.705 1.00 98.56 245 ARG A CA 1
ATOM 1806 C C . ARG A 1 245 ? 1.748 -9.227 6.936 1.00 98.56 245 ARG A C 1
ATOM 1808 O O 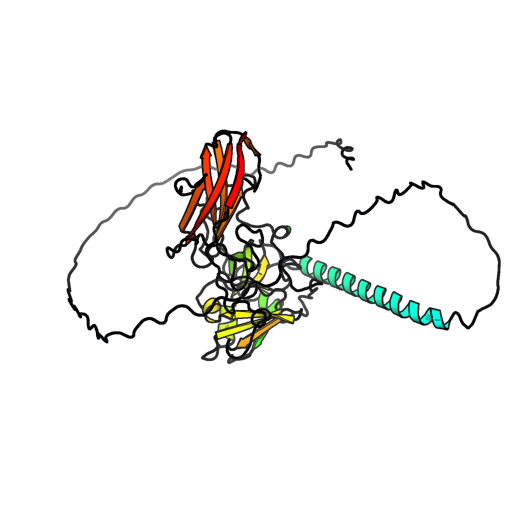. ARG A 1 245 ? 2.614 -8.884 7.736 1.00 98.56 245 ARG A O 1
ATOM 1815 N N . TRP A 1 246 ? 0.472 -8.948 7.109 1.00 98.75 246 TRP A N 1
ATOM 1816 C CA . TRP A 1 246 ? -0.060 -8.190 8.236 1.00 98.75 246 TRP A CA 1
ATOM 1817 C C . TRP A 1 246 ? -0.889 -9.106 9.117 1.00 98.75 246 TRP A C 1
ATOM 1819 O O . TRP A 1 246 ? -1.578 -9.974 8.598 1.00 98.75 246 TRP A O 1
ATOM 1829 N N . LEU A 1 247 ? -0.838 -8.890 10.429 1.00 98.81 247 LEU A N 1
ATOM 1830 C CA . LEU A 1 247 ? -1.700 -9.557 11.405 1.00 98.81 247 LEU A CA 1
ATOM 1831 C C . LEU A 1 247 ? -2.494 -8.489 12.154 1.00 98.81 247 LEU A C 1
ATOM 1833 O O . LEU A 1 247 ? -1.896 -7.562 12.709 1.00 98.81 247 LEU A O 1
ATOM 1837 N N . GLY A 1 248 ? -3.819 -8.610 12.194 1.00 98.69 248 GLY A N 1
ATOM 1838 C CA . GLY A 1 248 ? -4.669 -7.615 12.844 1.00 98.69 248 GLY A CA 1
ATOM 1839 C C . GLY A 1 248 ? -6.130 -8.011 12.984 1.00 98.69 248 GLY A C 1
ATOM 1840 O O . GLY A 1 248 ? -6.566 -9.039 12.476 1.00 98.69 248 GLY A O 1
ATOM 1841 N N . VAL A 1 249 ? -6.898 -7.166 13.664 1.00 98.75 249 VAL A N 1
ATOM 1842 C CA . VAL A 1 249 ? -8.361 -7.295 13.742 1.00 98.75 249 VAL A CA 1
ATOM 1843 C C . VAL A 1 249 ? -8.972 -6.673 12.493 1.00 98.75 249 VAL A C 1
ATOM 1845 O O . VAL A 1 249 ? -8.597 -5.558 12.126 1.00 98.75 249 VAL A O 1
ATOM 1848 N N . ARG A 1 250 ? -9.937 -7.345 11.856 1.00 98.81 250 ARG A N 1
ATOM 1849 C CA . ARG A 1 250 ? -10.643 -6.763 10.709 1.00 98.81 250 ARG A CA 1
ATOM 1850 C C . ARG A 1 250 ? -11.447 -5.547 11.157 1.00 98.81 250 ARG A C 1
ATOM 1852 O O . ARG A 1 250 ? -12.284 -5.631 12.055 1.00 98.81 250 ARG A O 1
ATOM 1859 N N . MET A 1 251 ? -11.223 -4.411 10.503 1.00 98.81 251 MET A N 1
ATOM 1860 C CA . MET A 1 251 ? -11.920 -3.156 10.792 1.00 98.81 251 MET A CA 1
ATOM 1861 C C . MET A 1 251 ? -13.433 -3.323 10.653 1.00 98.81 251 MET A C 1
ATOM 1863 O O . MET A 1 251 ? -14.186 -2.838 11.493 1.00 98.81 251 MET A O 1
ATOM 1867 N N . ALA A 1 252 ? -13.874 -4.071 9.638 1.00 98.62 252 ALA A N 1
ATOM 1868 C CA . ALA A 1 252 ? -15.284 -4.349 9.406 1.00 98.62 252 ALA A CA 1
ATOM 1869 C C . ALA A 1 252 ? -15.964 -5.038 10.603 1.00 98.62 252 ALA A C 1
ATOM 1871 O O . ALA A 1 252 ? -17.131 -4.770 10.872 1.00 98.62 252 ALA A O 1
ATOM 1872 N N . ASP A 1 253 ? -15.253 -5.879 11.360 1.00 98.56 253 ASP A N 1
ATOM 1873 C CA . ASP A 1 253 ? -15.816 -6.551 12.536 1.00 98.56 253 ASP A CA 1
ATOM 1874 C C . ASP A 1 253 ? -16.084 -5.549 13.666 1.00 98.56 253 ASP A C 1
ATOM 1876 O O . ASP A 1 253 ? -17.167 -5.551 14.252 1.00 98.56 253 ASP A O 1
ATOM 1880 N N . VAL A 1 254 ? -15.142 -4.631 13.906 1.00 98.69 254 VAL A N 1
ATOM 1881 C CA . VAL A 1 254 ? -15.298 -3.544 14.887 1.00 98.69 254 VAL A CA 1
ATOM 1882 C C . VAL A 1 254 ? -16.418 -2.584 14.471 1.00 98.69 254 VAL A C 1
ATOM 1884 O O . VAL A 1 254 ? -17.222 -2.170 15.301 1.00 98.69 254 VAL A O 1
ATOM 1887 N N . LEU A 1 255 ? -16.521 -2.256 13.180 1.00 98.62 255 LEU A N 1
ATOM 1888 C CA . LEU A 1 255 ? -17.559 -1.354 12.669 1.00 98.62 255 LEU A CA 1
ATOM 1889 C C . LEU A 1 255 ? -18.959 -1.989 12.713 1.00 98.62 255 LEU A C 1
ATOM 1891 O O . LEU A 1 255 ? -19.926 -1.301 13.036 1.00 98.62 255 LEU A O 1
ATOM 1895 N N . ARG A 1 256 ? -19.084 -3.300 12.453 1.00 98.44 256 ARG A N 1
ATOM 1896 C CA . ARG A 1 256 ? -20.354 -4.031 12.641 1.00 98.44 256 ARG A CA 1
ATOM 1897 C C . ARG A 1 256 ? -20.769 -4.076 14.106 1.00 98.44 256 ARG A C 1
ATOM 1899 O O . ARG A 1 256 ? -21.951 -3.935 14.398 1.00 98.44 256 ARG A O 1
ATOM 1906 N N . GLU A 1 257 ? -19.819 -4.234 15.025 1.00 98.25 257 GLU A N 1
ATOM 1907 C CA . GLU A 1 257 ? -20.095 -4.142 16.461 1.00 98.25 257 GLU A CA 1
ATOM 1908 C C . GLU A 1 257 ? -20.578 -2.737 16.850 1.00 98.25 257 GLU A C 1
ATOM 1910 O O . GLU A 1 257 ? -21.551 -2.612 17.597 1.00 98.25 257 GLU A O 1
ATOM 1915 N N . ALA A 1 258 ? -19.961 -1.686 16.305 1.00 98.56 258 ALA A N 1
ATOM 1916 C CA . ALA A 1 258 ? -20.351 -0.308 16.593 1.00 98.56 258 ALA A CA 1
ATOM 1917 C C . ALA A 1 258 ? -21.747 0.040 16.043 1.00 98.56 258 ALA A C 1
ATOM 1919 O O . ALA A 1 258 ? -22.434 0.880 16.617 1.00 98.56 258 ALA A O 1
ATOM 1920 N N . GLY A 1 259 ? -22.182 -0.625 14.968 1.00 98.50 259 GLY A N 1
ATOM 1921 C CA . GLY A 1 259 ? -23.459 -0.372 14.299 1.00 98.50 259 GLY A CA 1
ATOM 1922 C C . GLY A 1 259 ? -23.409 0.928 13.500 1.00 98.50 259 GLY A C 1
ATOM 1923 O O . GLY A 1 259 ? -23.718 1.990 14.024 1.00 98.50 259 GLY A O 1
ATOM 1924 N N . LEU A 1 260 ? -22.967 0.865 12.241 1.00 98.44 260 LEU A N 1
ATOM 1925 C CA . LEU A 1 260 ? -22.877 2.044 11.372 1.00 98.44 260 LEU A CA 1
ATOM 1926 C C . LEU A 1 260 ? -24.267 2.638 11.104 1.00 98.44 260 LEU A C 1
ATOM 1928 O O . LEU A 1 260 ? -25.159 1.942 10.620 1.00 98.44 260 LEU A O 1
ATOM 1932 N N . GLN A 1 261 ? -24.426 3.939 11.348 1.00 98.56 261 GLN A N 1
ATOM 1933 C CA . GLN A 1 261 ? -25.658 4.647 11.007 1.00 98.56 261 GLN A CA 1
ATOM 1934 C C . GLN A 1 261 ? -25.763 4.869 9.493 1.00 98.56 261 GLN A C 1
ATOM 1936 O O . GLN A 1 261 ? -24.766 5.025 8.781 1.00 98.56 261 GLN A O 1
ATOM 1941 N N . SER A 1 262 ? -26.998 4.947 8.996 1.00 97.69 262 SER A N 1
ATOM 1942 C CA . SER A 1 262 ? -27.273 5.201 7.582 1.00 97.69 262 SER A CA 1
ATOM 1943 C C . SER A 1 262 ? -26.623 6.500 7.095 1.00 97.69 262 SER A C 1
ATOM 1945 O O . SER A 1 262 ? -26.743 7.546 7.737 1.00 97.69 262 SER A O 1
ATOM 1947 N N . GLY A 1 263 ? -25.997 6.446 5.919 1.00 97.56 263 GLY A N 1
ATOM 1948 C CA . GLY A 1 263 ? -25.399 7.609 5.264 1.00 97.56 263 GLY A CA 1
ATOM 1949 C C . GLY A 1 263 ? -23.970 7.934 5.697 1.00 97.56 263 GLY A C 1
ATOM 1950 O O . GLY A 1 263 ? -23.421 8.894 5.169 1.00 97.56 263 GLY A O 1
ATOM 1951 N N . ALA A 1 264 ? -23.366 7.172 6.616 1.00 98.56 264 ALA A N 1
ATOM 1952 C CA . ALA A 1 264 ? -21.928 7.237 6.864 1.00 98.56 264 ALA A CA 1
ATOM 1953 C C . ALA A 1 264 ? -21.151 6.777 5.619 1.00 98.56 264 ALA A C 1
ATOM 1955 O O . ALA A 1 264 ? -21.411 5.694 5.096 1.00 98.56 264 ALA A O 1
ATOM 1956 N N . ASP A 1 265 ? -20.193 7.583 5.159 1.00 98.69 265 ASP A N 1
ATOM 1957 C CA . ASP A 1 265 ? -19.379 7.271 3.974 1.00 98.69 265 ASP A CA 1
ATOM 1958 C C . ASP A 1 265 ? -17.868 7.487 4.182 1.00 98.69 265 ASP A C 1
ATOM 1960 O O . ASP A 1 265 ? -17.075 7.083 3.330 1.00 98.69 265 ASP A O 1
ATOM 1964 N N . MET A 1 266 ? -17.454 8.011 5.342 1.00 98.75 266 MET A N 1
ATOM 1965 C CA . MET A 1 266 ? -16.058 8.274 5.689 1.00 98.75 266 MET A CA 1
ATOM 1966 C C . MET A 1 266 ? -15.707 7.750 7.088 1.00 98.75 266 MET A C 1
ATOM 1968 O O . MET A 1 266 ? -16.414 7.990 8.065 1.00 98.75 266 MET A O 1
ATOM 1972 N N . LEU A 1 267 ? -14.557 7.094 7.198 1.00 98.88 267 LEU A N 1
ATOM 1973 C CA . LEU A 1 267 ? -13.852 6.833 8.447 1.00 98.88 267 LEU A CA 1
ATOM 1974 C C . LEU A 1 267 ? -12.713 7.848 8.551 1.00 98.88 267 LEU A C 1
ATOM 1976 O O . LEU A 1 267 ? -11.704 7.722 7.857 1.00 98.88 267 LEU A O 1
ATOM 1980 N N . LEU A 1 268 ? -12.880 8.868 9.390 1.00 98.88 268 LEU A N 1
ATOM 1981 C CA . LEU A 1 268 ? -11.815 9.818 9.694 1.00 98.88 268 LEU A CA 1
ATOM 1982 C C . LEU A 1 268 ? -10.971 9.244 10.834 1.00 98.88 268 LEU A C 1
ATOM 1984 O O . LEU A 1 268 ? -11.348 9.345 12.003 1.00 98.88 268 LEU A O 1
ATOM 1988 N N . SER A 1 269 ? -9.851 8.612 10.493 1.00 98.69 269 SER A N 1
ATOM 1989 C CA . SER A 1 269 ? -8.917 8.082 11.482 1.00 98.69 269 SER A CA 1
ATOM 1990 C C . SER A 1 269 ? -7.863 9.111 11.871 1.00 98.69 269 SER A C 1
ATOM 1992 O O . SER A 1 269 ? -7.392 9.878 11.031 1.00 98.69 269 SER A O 1
ATOM 1994 N N . THR A 1 270 ? -7.496 9.123 13.153 1.00 98.62 270 THR A N 1
ATOM 1995 C CA . THR A 1 270 ? -6.502 10.036 13.729 1.00 98.62 270 THR A CA 1
ATOM 1996 C C . THR A 1 270 ? -5.364 9.239 14.354 1.00 98.62 270 THR A C 1
ATOM 1998 O O . THR A 1 270 ? -5.586 8.294 15.115 1.00 98.62 270 THR A O 1
ATOM 2001 N N . SER A 1 271 ? -4.145 9.623 14.000 1.00 97.88 271 SER A N 1
ATOM 2002 C CA . SER A 1 271 ? -2.893 9.161 14.596 1.00 97.88 271 SER A CA 1
ATOM 2003 C C . SER A 1 271 ? -2.621 9.894 15.913 1.00 97.88 271 SER A C 1
ATOM 2005 O O . SER A 1 271 ? -3.040 11.037 16.084 1.00 97.88 271 SER A O 1
ATOM 2007 N N . GLU A 1 272 ? -1.871 9.273 16.820 1.00 96.44 272 GLU A N 1
ATOM 2008 C CA . GLU A 1 272 ? -1.400 9.875 18.079 1.00 96.44 272 GLU A CA 1
ATOM 2009 C C . GLU A 1 272 ? -0.708 11.240 17.875 1.00 96.44 272 GLU A C 1
ATOM 2011 O O . GLU A 1 272 ? -0.792 12.128 18.719 1.00 96.44 272 GLU A O 1
ATOM 2016 N N . ASP A 1 273 ? -0.040 11.439 16.736 1.00 94.06 273 ASP A N 1
ATOM 2017 C CA . ASP A 1 273 ? 0.629 12.700 16.385 1.00 94.06 273 ASP A CA 1
ATOM 2018 C C . ASP A 1 273 ? -0.297 13.762 15.754 1.00 94.06 273 ASP A C 1
ATOM 2020 O O . ASP A 1 273 ? 0.165 14.836 15.362 1.00 94.06 273 ASP A O 1
ATOM 2024 N N . GLY A 1 274 ? -1.596 13.474 15.647 1.00 95.50 274 GLY A N 1
ATOM 2025 C CA . GLY A 1 274 ? -2.613 14.359 15.083 1.00 95.50 274 GLY A CA 1
ATOM 2026 C C . GLY A 1 274 ? -2.785 14.271 13.564 1.00 95.50 274 GLY A C 1
ATOM 2027 O O . GLY A 1 274 ? -3.617 14.995 13.016 1.00 95.50 274 GLY A O 1
ATOM 2028 N N . PHE A 1 275 ? -2.043 13.409 12.857 1.00 96.31 275 PHE A N 1
ATOM 2029 C CA . PHE A 1 275 ? -2.298 13.164 11.434 1.00 96.31 275 PHE A CA 1
ATOM 2030 C C . PHE A 1 275 ? -3.675 12.513 11.224 1.00 96.31 275 PHE A C 1
ATOM 2032 O O . PHE A 1 275 ? -4.021 11.564 11.928 1.00 96.31 275 PHE A O 1
ATOM 2039 N N . THR A 1 276 ? -4.437 12.985 10.228 1.00 98.12 276 THR A N 1
ATOM 2040 C CA . THR A 1 276 ? -5.753 12.427 9.886 1.00 98.12 276 THR A CA 1
ATOM 2041 C C . THR A 1 276 ? -5.825 11.866 8.472 1.00 98.12 276 THR A C 1
ATOM 2043 O O . THR A 1 276 ? -5.261 12.411 7.521 1.00 98.12 276 THR A O 1
ATOM 2046 N N . CYS A 1 277 ? -6.587 10.787 8.342 1.00 96.69 277 CYS A N 1
ATOM 2047 C CA . CYS A 1 277 ? -6.779 10.004 7.131 1.00 96.69 277 CYS A CA 1
ATOM 2048 C C . CYS A 1 277 ? -8.276 9.755 6.924 1.00 96.69 277 CYS A C 1
ATOM 2050 O O . CYS A 1 277 ? -8.986 9.432 7.873 1.00 96.69 277 CYS A O 1
ATOM 2052 N N . GLY A 1 278 ? -8.758 9.918 5.692 1.00 98.12 278 GLY A N 1
ATOM 2053 C CA . GLY A 1 278 ? -10.167 9.756 5.338 1.00 98.12 278 GLY A CA 1
ATOM 2054 C C . GLY A 1 278 ? -10.374 8.517 4.487 1.00 98.12 278 GLY A C 1
ATOM 2055 O O . GLY A 1 278 ? -10.093 8.554 3.295 1.00 98.12 278 GLY A O 1
ATOM 2056 N N . THR A 1 279 ? -10.857 7.429 5.081 1.00 98.75 279 THR A N 1
ATOM 2057 C CA . THR A 1 279 ? -11.040 6.154 4.375 1.00 98.75 279 THR A CA 1
ATOM 2058 C C . THR A 1 279 ? -12.514 5.936 4.030 1.00 98.75 279 THR A C 1
ATOM 2060 O O . THR A 1 279 ? -13.351 6.050 4.924 1.00 98.75 279 THR A O 1
ATOM 2063 N N . PRO A 1 280 ? -12.870 5.597 2.778 1.00 98.62 280 PRO A N 1
ATOM 2064 C CA . PRO A 1 280 ? -14.250 5.283 2.420 1.00 98.62 280 PRO A CA 1
ATOM 2065 C C . PRO A 1 280 ? -14.809 4.083 3.198 1.00 98.62 280 PRO A C 1
ATOM 2067 O O . PRO A 1 280 ? -14.155 3.043 3.309 1.00 98.62 280 PRO A O 1
ATOM 2070 N N . VAL A 1 281 ? -16.021 4.229 3.741 1.00 98.69 281 VAL A N 1
ATOM 2071 C CA . VAL A 1 281 ? -16.690 3.167 4.518 1.00 98.69 281 VAL A CA 1
ATOM 2072 C C . VAL A 1 281 ? -16.999 1.955 3.643 1.00 98.69 281 VAL A C 1
ATOM 2074 O O . VAL A 1 281 ? -16.743 0.828 4.057 1.00 98.69 281 VAL A O 1
ATOM 2077 N N . ASP A 1 282 ? -17.510 2.176 2.432 1.00 98.19 282 ASP A N 1
ATOM 2078 C CA . ASP A 1 282 ? -17.840 1.121 1.466 1.00 98.19 282 ASP A CA 1
ATOM 2079 C C . ASP A 1 282 ? -16.636 0.217 1.168 1.00 98.19 282 ASP A C 1
ATOM 2081 O O . ASP A 1 282 ? -16.757 -1.002 1.228 1.00 98.19 282 ASP A O 1
ATOM 2085 N N . VAL A 1 283 ? -15.458 0.809 0.973 1.00 98.12 283 VAL A N 1
ATOM 2086 C CA . VAL A 1 283 ? -14.196 0.094 0.742 1.00 98.12 283 VAL A CA 1
ATOM 2087 C C . VAL A 1 283 ? -13.786 -0.775 1.933 1.00 98.12 283 VAL A C 1
ATOM 2089 O O . VAL A 1 283 ? -13.283 -1.876 1.747 1.00 98.12 283 VAL A O 1
ATOM 2092 N N . VAL A 1 284 ? -13.976 -0.312 3.169 1.00 98.50 284 VAL A N 1
ATOM 2093 C CA . VAL A 1 284 ? -13.645 -1.117 4.361 1.00 98.50 284 VAL A CA 1
ATOM 2094 C C . VAL A 1 284 ? -14.652 -2.251 4.577 1.00 98.50 284 VAL A C 1
ATOM 2096 O O . VAL A 1 284 ? -14.316 -3.275 5.174 1.00 98.50 284 VAL A O 1
ATOM 2099 N N . MET A 1 285 ? -15.883 -2.077 4.096 1.00 98.44 285 MET A N 1
ATOM 2100 C CA . MET A 1 285 ? -17.001 -2.989 4.332 1.00 98.44 285 MET A CA 1
ATOM 2101 C C . MET A 1 285 ? -17.253 -3.985 3.189 1.00 98.44 285 MET A C 1
ATOM 2103 O O . MET A 1 285 ? -18.088 -4.872 3.358 1.00 98.44 285 MET A O 1
ATOM 2107 N N . ASP A 1 286 ? -16.531 -3.895 2.069 1.00 97.38 286 ASP A N 1
ATOM 2108 C CA . ASP A 1 286 ? -16.744 -4.727 0.870 1.00 97.38 286 ASP A CA 1
ATOM 2109 C C . ASP A 1 286 ? -16.248 -6.179 0.977 1.00 97.38 286 ASP A C 1
ATOM 2111 O O . ASP A 1 286 ? -16.423 -6.974 0.055 1.00 97.38 286 ASP A O 1
ATOM 2115 N N . GLY A 1 287 ? -15.653 -6.539 2.113 1.00 96.62 287 GLY A N 1
ATOM 2116 C CA . GLY A 1 287 ? -15.164 -7.884 2.384 1.00 96.62 287 GLY A CA 1
ATOM 2117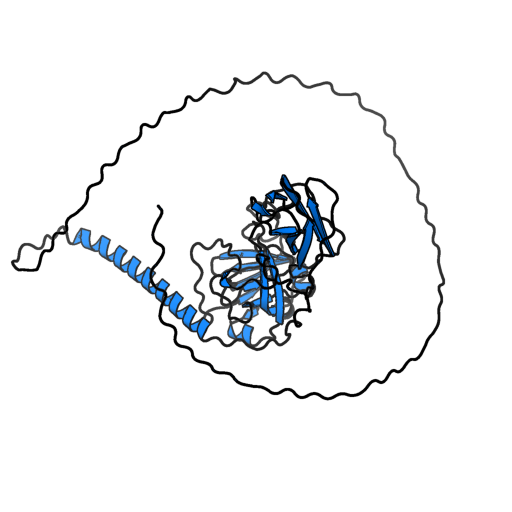 C C . GLY A 1 287 ? -13.653 -8.048 2.259 1.00 96.62 287 GLY A C 1
ATOM 2118 O O . GLY A 1 287 ? -13.165 -9.092 2.691 1.00 96.62 287 GLY A O 1
ATOM 2119 N N . ARG A 1 288 ? -12.905 -7.041 1.782 1.00 96.88 288 ARG A N 1
ATOM 2120 C CA . ARG A 1 288 ? -11.433 -7.063 1.809 1.00 96.88 288 ARG A CA 1
ATOM 2121 C C . ARG A 1 288 ? -10.878 -7.128 3.235 1.00 96.88 288 ARG A C 1
ATOM 2123 O O . ARG A 1 288 ? -11.561 -6.819 4.218 1.00 96.88 288 ARG A O 1
ATOM 2130 N N . ASP A 1 289 ? -9.608 -7.492 3.358 1.00 97.69 289 ASP A N 1
ATOM 2131 C CA . ASP A 1 289 ? -8.920 -7.538 4.650 1.00 97.69 289 ASP A CA 1
ATOM 2132 C C . ASP A 1 289 ? -8.363 -6.166 5.038 1.00 97.69 289 ASP A C 1
ATOM 2134 O O . ASP A 1 289 ? -7.164 -5.905 5.026 1.00 97.69 289 ASP A O 1
ATOM 2138 N N . ALA A 1 290 ? -9.279 -5.261 5.387 1.00 98.62 290 ALA A N 1
ATOM 2139 C CA . ALA A 1 290 ? -8.974 -4.006 6.062 1.00 98.62 290 ALA A CA 1
ATOM 2140 C C . ALA A 1 290 ? -8.698 -4.269 7.553 1.00 98.62 290 ALA A C 1
ATOM 2142 O O . ALA A 1 290 ? -9.580 -4.758 8.262 1.00 98.62 290 ALA A O 1
ATOM 2143 N N . LEU A 1 291 ? -7.498 -3.948 8.044 1.00 98.88 291 LEU A N 1
ATOM 2144 C CA . LEU A 1 291 ? -7.015 -4.352 9.367 1.00 98.88 291 LEU A CA 1
ATOM 2145 C C . LEU A 1 291 ? -6.652 -3.167 10.271 1.00 98.88 291 LEU A C 1
ATOM 2147 O O . LEU A 1 291 ? -6.006 -2.207 9.846 1.00 98.88 291 LEU A O 1
ATOM 2151 N N . PHE A 1 292 ? -6.952 -3.315 11.561 1.00 98.88 292 PHE A N 1
ATOM 2152 C CA . PHE A 1 292 ? -6.159 -2.727 12.638 1.00 98.88 292 PHE A CA 1
ATOM 2153 C C . PHE A 1 292 ? -5.006 -3.688 12.952 1.00 98.88 292 PHE A C 1
ATOM 2155 O O . PHE A 1 292 ? -5.162 -4.650 13.708 1.00 98.88 292 PHE A O 1
ATOM 2162 N N . ALA A 1 293 ? -3.866 -3.468 12.297 1.00 98.81 293 ALA A N 1
ATOM 2163 C CA . ALA A 1 293 ? -2.706 -4.348 12.331 1.00 98.81 293 ALA A CA 1
ATOM 2164 C C . ALA A 1 293 ? -1.833 -4.115 13.571 1.00 98.81 293 ALA A C 1
ATOM 2166 O O . ALA A 1 293 ? -1.487 -2.977 13.893 1.00 98.81 293 ALA A O 1
ATOM 2167 N N . VAL A 1 294 ? -1.434 -5.218 14.207 1.00 98.62 294 VAL A N 1
ATOM 2168 C CA . VAL A 1 294 ? -0.553 -5.289 15.390 1.00 98.62 294 VAL A CA 1
ATOM 2169 C C . VAL A 1 294 ? 0.798 -5.939 15.085 1.00 98.62 294 VAL A C 1
ATOM 2171 O O . VAL A 1 294 ? 1.738 -5.849 15.878 1.00 98.62 294 VAL A O 1
ATOM 2174 N N . ALA A 1 295 ? 0.908 -6.604 13.932 1.00 98.44 295 ALA A N 1
ATOM 2175 C CA . ALA A 1 295 ? 2.121 -7.279 13.500 1.00 98.44 295 ALA A CA 1
ATOM 2176 C C . ALA A 1 295 ? 2.353 -7.150 11.995 1.00 98.44 295 ALA A C 1
ATOM 2178 O O . ALA A 1 295 ? 1.423 -6.948 11.209 1.00 98.44 295 ALA A O 1
ATOM 2179 N N . MET A 1 296 ? 3.621 -7.282 11.617 1.00 98.62 296 MET A N 1
ATOM 2180 C CA . MET A 1 296 ? 4.107 -7.160 10.252 1.00 98.62 296 MET A CA 1
ATOM 2181 C C . MET A 1 296 ? 5.217 -8.187 10.014 1.00 98.62 296 MET A C 1
ATOM 2183 O O . MET A 1 296 ? 6.224 -8.211 10.721 1.00 98.62 296 MET A O 1
ATOM 2187 N N . ASN A 1 297 ? 5.029 -9.032 9.004 1.00 98.00 297 ASN A N 1
ATOM 2188 C CA . ASN A 1 297 ? 5.913 -10.130 8.618 1.00 98.00 297 ASN A CA 1
ATOM 2189 C C . ASN A 1 297 ? 6.230 -11.101 9.770 1.00 98.00 297 ASN A C 1
ATOM 2191 O O . ASN A 1 297 ? 7.366 -11.539 9.923 1.00 98.00 297 ASN A O 1
ATOM 2195 N N . GLY A 1 298 ? 5.221 -11.422 10.588 1.00 96.62 298 GLY A N 1
ATOM 2196 C CA . GLY A 1 298 ? 5.359 -12.329 11.736 1.00 96.62 298 GLY A CA 1
ATOM 2197 C C . GLY A 1 298 ? 6.067 -11.721 12.953 1.00 96.62 298 GLY A C 1
ATOM 2198 O O . GLY A 1 298 ? 6.262 -12.407 13.952 1.00 96.62 298 GLY A O 1
ATOM 2199 N N . GLU A 1 299 ? 6.437 -10.442 12.896 1.00 97.19 299 GLU A N 1
ATOM 2200 C CA . GLU A 1 299 ? 7.052 -9.706 14.000 1.00 97.19 299 GLU A CA 1
ATOM 2201 C C . GLU A 1 299 ? 6.075 -8.668 14.556 1.00 97.19 299 GLU A C 1
ATOM 2203 O O . GLU A 1 299 ? 5.256 -8.111 13.821 1.00 97.19 299 GLU A O 1
ATOM 2208 N N . VAL A 1 300 ? 6.185 -8.364 15.855 1.00 97.44 300 VAL A N 1
ATOM 2209 C CA . VAL A 1 300 ? 5.455 -7.242 16.465 1.00 97.44 300 VAL A CA 1
ATOM 2210 C C . VAL A 1 300 ? 5.746 -5.978 15.662 1.00 97.44 300 VAL A C 1
ATOM 2212 O O . VAL A 1 300 ? 6.908 -5.720 15.328 1.00 97.44 300 VAL A O 1
ATOM 2215 N N . LEU A 1 301 ? 4.700 -5.202 15.360 1.00 97.31 301 LEU A N 1
ATOM 2216 C CA . LEU A 1 301 ? 4.785 -4.051 14.466 1.00 97.31 301 LEU A CA 1
ATOM 2217 C C . LEU A 1 301 ? 5.986 -3.155 14.838 1.00 97.31 301 LEU A C 1
ATOM 2219 O O . LEU A 1 301 ? 6.139 -2.791 16.008 1.00 97.31 301 LEU A O 1
ATOM 2223 N N . PRO A 1 302 ? 6.873 -2.806 13.889 1.00 96.56 302 PRO A N 1
ATOM 2224 C CA . PRO A 1 302 ? 7.962 -1.879 14.168 1.00 96.56 302 PRO A CA 1
ATOM 2225 C C . PRO A 1 302 ? 7.440 -0.489 14.547 1.00 96.56 302 PRO A C 1
ATOM 2227 O O . PRO A 1 302 ? 6.422 -0.033 14.023 1.00 96.56 302 PRO A O 1
ATOM 2230 N N . VAL A 1 303 ? 8.169 0.222 15.411 1.00 95.44 303 VAL A N 1
ATOM 2231 C CA . VAL A 1 303 ? 7.771 1.560 15.891 1.00 95.44 303 VAL A CA 1
ATOM 2232 C C . VAL A 1 303 ? 7.599 2.550 14.742 1.00 95.44 303 VAL A C 1
ATOM 2234 O O . VAL A 1 303 ? 6.555 3.190 14.629 1.00 95.44 303 VAL A O 1
ATOM 2237 N N . ASP A 1 304 ? 8.557 2.569 13.818 1.00 94.12 304 ASP A N 1
ATOM 2238 C CA . ASP A 1 304 ? 8.524 3.384 12.598 1.00 94.12 304 ASP A CA 1
ATOM 2239 C C . ASP A 1 304 ? 7.334 3.066 11.677 1.00 94.12 304 ASP A C 1
ATOM 2241 O O . ASP A 1 304 ? 6.913 3.909 10.881 1.00 94.12 304 ASP A O 1
ATOM 2245 N N . HIS A 1 305 ? 6.766 1.865 11.804 1.00 96.75 305 HIS A N 1
ATOM 2246 C CA . HIS A 1 305 ? 5.653 1.377 10.992 1.00 96.75 305 HIS A CA 1
ATOM 2247 C C . HIS A 1 305 ? 4.314 1.393 11.727 1.00 96.75 305 HIS A C 1
ATOM 2249 O O . HIS A 1 305 ? 3.336 0.893 11.179 1.00 96.75 305 HIS A O 1
ATOM 2255 N N . GLY A 1 306 ? 4.235 2.036 12.896 1.00 96.62 306 GLY A N 1
ATOM 2256 C CA . GLY A 1 306 ? 2.967 2.350 13.556 1.00 96.62 306 GLY A CA 1
ATOM 2257 C C . GLY A 1 306 ? 2.684 1.603 14.855 1.00 96.62 306 GLY A C 1
ATOM 2258 O O . GLY A 1 306 ? 1.529 1.576 15.259 1.00 96.62 306 GLY A O 1
ATOM 2259 N N . PHE A 1 307 ? 3.682 0.991 15.503 1.00 97.62 307 PHE A N 1
ATOM 2260 C CA . PHE A 1 307 ? 3.490 0.335 16.806 1.00 97.62 307 PHE A CA 1
ATOM 2261 C C . PHE A 1 307 ? 2.792 1.249 17.835 1.00 97.62 307 PHE A C 1
ATOM 2263 O O . PHE A 1 307 ? 3.251 2.376 18.015 1.00 97.62 307 PHE A O 1
ATOM 2270 N N . PRO A 1 308 ? 1.782 0.775 18.587 1.00 98.00 308 PRO A N 1
ATOM 2271 C CA . PRO A 1 308 ? 1.344 -0.620 18.679 1.00 98.00 308 PRO A CA 1
ATOM 2272 C C . PRO A 1 308 ? 0.346 -1.053 17.605 1.00 98.00 308 PRO A C 1
ATOM 2274 O O . PRO A 1 308 ? 0.271 -2.244 17.312 1.00 98.00 308 PRO A O 1
ATOM 2277 N N . VAL A 1 309 ? -0.392 -0.113 17.010 1.00 98.69 309 VAL A N 1
ATOM 2278 C CA . VAL A 1 309 ? -1.467 -0.411 16.059 1.00 98.69 309 VAL A CA 1
ATOM 2279 C C . VAL A 1 309 ? -1.462 0.582 14.905 1.00 98.69 309 VAL A C 1
ATOM 2281 O O . VAL A 1 309 ? -1.424 1.800 15.104 1.00 98.69 309 VAL A O 1
ATOM 2284 N N . ARG A 1 310 ? -1.580 0.059 13.684 1.00 98.69 310 ARG A N 1
ATOM 2285 C CA . ARG A 1 310 ? -1.835 0.864 12.487 1.00 98.69 310 ARG A CA 1
ATOM 2286 C C . ARG A 1 310 ? -3.080 0.394 11.747 1.00 98.69 310 ARG A C 1
ATOM 2288 O O . ARG A 1 310 ? -3.427 -0.781 11.781 1.00 98.69 310 ARG A O 1
ATOM 2295 N N . GLN A 1 311 ? -3.685 1.299 10.999 1.00 98.75 311 GLN A N 1
ATOM 2296 C CA . GLN A 1 311 ? -4.642 0.972 9.955 1.00 98.75 311 GLN A CA 1
ATOM 2297 C C . GLN A 1 311 ? -3.899 0.438 8.713 1.00 98.75 311 GLN A C 1
ATOM 2299 O O . GLN A 1 311 ? -2.821 0.941 8.365 1.00 98.75 311 GLN A O 1
ATOM 2304 N N . VAL A 1 312 ? -4.467 -0.574 8.053 1.00 98.69 312 VAL A N 1
ATOM 2305 C CA . VAL A 1 312 ? -4.022 -1.128 6.762 1.00 98.69 312 VAL A CA 1
ATOM 2306 C C . VAL A 1 312 ? -5.261 -1.456 5.933 1.00 98.69 312 VAL A C 1
ATOM 2308 O O . VAL A 1 312 ? -5.970 -2.405 6.250 1.00 98.69 312 VAL A O 1
ATOM 2311 N N . VAL A 1 313 ? -5.537 -0.688 4.876 1.00 98.62 313 VAL A N 1
ATOM 2312 C CA . VAL A 1 313 ? -6.656 -0.958 3.955 1.00 98.62 313 VAL A CA 1
ATOM 2313 C C . VAL A 1 313 ? -6.112 -1.169 2.539 1.00 98.62 313 VAL A C 1
ATOM 2315 O O . VAL A 1 313 ? -5.538 -0.233 1.972 1.00 98.62 313 VAL A O 1
ATOM 2318 N N . PRO A 1 314 ? -6.252 -2.374 1.953 1.00 98.06 314 PRO A N 1
ATOM 2319 C CA . PRO A 1 314 ? -5.757 -2.638 0.607 1.00 98.06 314 PRO A CA 1
ATOM 2320 C C . PRO A 1 314 ? -6.550 -1.861 -0.451 1.00 98.06 314 PRO A C 1
ATOM 2322 O O . PRO A 1 314 ? -7.702 -1.489 -0.235 1.00 98.06 314 PRO A O 1
ATOM 2325 N N . GLY A 1 315 ? -5.937 -1.617 -1.614 1.00 97.69 315 GLY A N 1
ATOM 2326 C CA . GLY A 1 315 ? -6.596 -0.991 -2.774 1.00 97.69 315 GLY A CA 1
ATOM 2327 C C . GLY A 1 315 ? -6.655 0.540 -2.769 1.00 97.69 315 GLY A C 1
ATOM 2328 O O . GLY A 1 315 ? -7.118 1.129 -3.743 1.00 97.69 315 GLY A O 1
ATOM 2329 N N . LEU A 1 316 ? -6.151 1.196 -1.722 1.00 98.31 316 LEU A N 1
ATOM 2330 C CA . LEU A 1 316 ? -6.124 2.655 -1.586 1.00 98.31 316 LEU A CA 1
ATOM 2331 C C . LEU A 1 316 ? -4.706 3.164 -1.280 1.00 98.31 316 LEU A C 1
ATOM 2333 O O . LEU A 1 316 ? -3.938 2.489 -0.585 1.00 98.31 316 LEU A O 1
ATOM 2337 N N . TYR A 1 317 ? -4.361 4.371 -1.737 1.00 98.44 317 TYR A N 1
ATOM 2338 C CA . TYR A 1 317 ? -3.069 4.984 -1.406 1.00 98.44 317 TYR A CA 1
ATOM 2339 C C . TYR A 1 317 ? -2.927 5.264 0.099 1.00 98.44 317 TYR A C 1
ATOM 2341 O O . TYR A 1 317 ? -3.875 5.661 0.771 1.00 98.44 317 TYR A O 1
ATOM 2349 N N . GLY A 1 318 ? -1.707 5.128 0.629 1.00 96.69 318 GLY A N 1
ATOM 2350 C CA . GLY A 1 318 ? -1.453 5.101 2.077 1.00 96.69 318 GLY A CA 1
ATOM 2351 C C . GLY A 1 318 ? -1.977 6.295 2.891 1.00 96.69 318 GLY A C 1
ATOM 2352 O O . GLY A 1 318 ? -2.303 6.127 4.063 1.00 96.69 318 GLY A O 1
ATOM 2353 N N . TYR A 1 319 ? -2.102 7.486 2.297 1.00 95.88 319 TYR A N 1
ATOM 2354 C CA . TYR A 1 319 ? -2.576 8.681 3.011 1.00 95.88 319 TYR A CA 1
ATOM 2355 C C . TYR A 1 319 ? -4.089 8.688 3.297 1.00 95.88 319 TYR A C 1
ATOM 2357 O O . TYR A 1 319 ? -4.537 9.483 4.121 1.00 95.88 319 TYR A O 1
ATOM 2365 N N . VAL A 1 320 ? -4.852 7.810 2.634 1.00 97.56 320 VAL A N 1
ATOM 2366 C CA . VAL A 1 320 ? -6.293 7.587 2.857 1.00 97.56 320 VAL A CA 1
ATOM 2367 C C . VAL A 1 320 ? -6.591 6.188 3.404 1.00 97.56 320 VAL A C 1
ATOM 2369 O O . VAL A 1 320 ? -7.756 5.827 3.550 1.00 97.56 320 VAL A O 1
ATOM 2372 N N . SER A 1 321 ? -5.570 5.376 3.699 1.00 97.19 321 SER A N 1
ATOM 2373 C CA . SER A 1 321 ? -5.760 3.950 3.995 1.00 97.19 321 SER A CA 1
ATOM 2374 C C . SER A 1 321 ? -4.892 3.375 5.111 1.00 97.19 321 SER A C 1
ATOM 2376 O O . SER A 1 321 ? -5.163 2.260 5.563 1.00 97.19 321 SER A O 1
ATOM 2378 N N . ALA A 1 322 ? -3.854 4.093 5.558 1.00 97.06 322 ALA A N 1
ATOM 2379 C CA . ALA A 1 322 ? -2.771 3.484 6.323 1.00 97.06 322 ALA A CA 1
ATOM 2380 C C . ALA A 1 322 ? -2.275 4.316 7.522 1.00 97.06 322 ALA A C 1
ATOM 2382 O O . ALA A 1 322 ? -1.064 4.419 7.742 1.00 97.06 322 ALA A O 1
ATOM 2383 N N . THR A 1 323 ? -3.193 4.884 8.310 1.00 98.25 323 THR A N 1
ATOM 2384 C CA . THR A 1 323 ? -2.911 5.638 9.548 1.00 98.25 323 THR A CA 1
ATOM 2385 C C . THR A 1 323 ? -2.054 4.840 10.521 1.00 98.25 323 THR A C 1
ATOM 2387 O O . THR A 1 323 ? -2.478 3.819 11.059 1.00 98.25 323 THR A O 1
ATOM 2390 N N . LYS A 1 324 ? -0.831 5.307 10.757 1.00 98.06 324 LYS A N 1
ATOM 2391 C CA . LYS A 1 324 ? 0.059 4.759 11.786 1.00 98.06 324 LYS A CA 1
ATOM 2392 C C . LYS A 1 324 ? -0.334 5.293 13.159 1.00 98.06 324 LYS A C 1
ATOM 2394 O O . LYS A 1 324 ? -0.926 6.362 13.225 1.00 98.06 324 LYS A O 1
ATOM 2399 N N . TRP A 1 325 ? 0.004 4.560 14.223 1.00 97.88 325 TRP A N 1
ATOM 2400 C CA . TRP A 1 325 ? -0.247 4.980 15.610 1.00 97.88 325 TRP A CA 1
ATOM 2401 C C . TRP A 1 325 ? -1.704 5.403 15.838 1.00 97.88 325 TRP A C 1
ATOM 2403 O O . TRP A 1 325 ? -1.969 6.425 16.462 1.00 97.88 325 TRP A O 1
ATOM 2413 N N . VAL A 1 326 ? -2.649 4.663 15.256 1.00 98.62 326 VAL A N 1
ATOM 2414 C CA . VAL A 1 326 ? -4.059 5.067 15.221 1.00 98.62 326 VAL A CA 1
ATOM 2415 C C . VAL A 1 326 ? -4.667 5.027 16.622 1.00 98.62 326 VAL A C 1
ATOM 2417 O O . VAL A 1 326 ? -4.491 4.046 17.340 1.00 98.62 326 VAL A O 1
ATOM 2420 N N . VAL A 1 327 ? -5.383 6.084 17.007 1.00 98.69 327 VAL A N 1
ATOM 2421 C CA . VAL A 1 327 ? -6.024 6.216 18.332 1.00 98.69 327 VAL A CA 1
ATOM 2422 C C . VAL A 1 327 ? -7.498 6.611 18.262 1.00 98.69 327 VAL A C 1
ATOM 2424 O O . VAL A 1 327 ? -8.245 6.412 19.217 1.00 98.69 327 VAL A O 1
ATOM 2427 N N . ASP A 1 328 ? -7.959 7.118 17.119 1.00 98.81 328 ASP A N 1
ATOM 2428 C CA . ASP A 1 328 ? -9.349 7.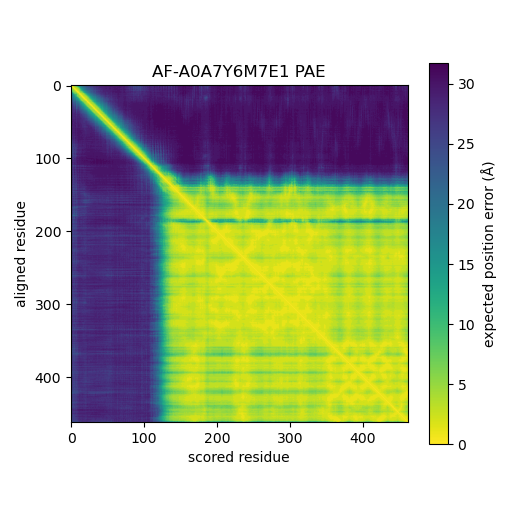527 16.926 1.00 98.81 328 ASP A CA 1
ATOM 2429 C C . ASP A 1 328 ? -9.841 7.162 15.527 1.00 98.81 328 ASP A C 1
ATOM 2431 O O . ASP A 1 328 ? -9.090 7.261 14.558 1.00 98.81 328 ASP A O 1
ATOM 2435 N N . VAL A 1 329 ? -11.109 6.771 15.426 1.00 98.88 329 VAL A N 1
ATOM 2436 C CA . VAL A 1 329 ? -11.866 6.620 14.184 1.00 98.88 329 VAL A CA 1
ATOM 2437 C C . VAL A 1 329 ? -13.236 7.262 14.384 1.00 98.88 329 VAL A C 1
ATOM 2439 O O . VAL A 1 329 ? -14.124 6.699 15.030 1.00 98.88 329 VAL A O 1
ATOM 2442 N N . LYS A 1 330 ? -13.425 8.440 13.791 1.00 98.88 330 LYS A N 1
ATOM 2443 C CA . LYS A 1 330 ? -14.726 9.101 13.688 1.00 98.88 330 LYS A CA 1
ATOM 2444 C C . LYS A 1 330 ? -15.428 8.619 12.420 1.00 98.88 330 LYS A C 1
ATOM 2446 O O . LYS A 1 330 ? -15.017 8.948 11.309 1.00 98.88 330 LYS A O 1
ATOM 2451 N N . VAL A 1 331 ? -16.512 7.870 12.581 1.00 98.94 331 VAL A N 1
ATOM 2452 C CA . VAL A 1 331 ? -17.438 7.539 11.496 1.00 98.94 331 VAL A CA 1
ATOM 2453 C C . VAL A 1 331 ? -18.237 8.795 11.153 1.00 98.94 331 VAL A C 1
ATOM 2455 O O . VAL A 1 331 ? -18.913 9.371 12.007 1.00 98.94 331 VAL A O 1
ATOM 2458 N N . THR A 1 332 ? -18.122 9.257 9.915 1.00 98.81 332 THR A N 1
ATOM 2459 C CA . THR A 1 332 ? -18.666 10.534 9.450 1.00 98.81 332 THR A CA 1
ATOM 2460 C C . THR A 1 332 ? -18.945 10.488 7.943 1.00 98.81 332 THR A C 1
ATOM 2462 O O . THR A 1 332 ? -19.149 9.414 7.368 1.00 98.81 332 THR A O 1
ATOM 2465 N N . ARG A 1 333 ? -19.009 11.660 7.307 1.00 98.75 333 ARG A N 1
ATOM 2466 C CA . ARG A 1 333 ? -19.238 11.835 5.879 1.00 98.75 333 ARG A CA 1
ATOM 2467 C C . ARG A 1 333 ? -18.185 12.743 5.253 1.00 98.75 333 ARG A C 1
ATOM 2469 O O . ARG A 1 333 ? -17.797 13.734 5.869 1.00 98.75 333 ARG A O 1
ATOM 2476 N N . PHE A 1 334 ? -17.797 12.459 4.014 1.00 98.25 334 PHE A N 1
ATOM 2477 C CA . PHE A 1 334 ? -16.874 13.283 3.227 1.00 98.25 334 PHE A CA 1
ATOM 2478 C C . PHE A 1 334 ? -17.412 14.697 2.953 1.00 98.25 334 PHE A C 1
ATOM 2480 O O . PHE A 1 334 ? -16.634 15.587 2.635 1.00 98.25 334 PHE A O 1
ATOM 2487 N N . ASP A 1 335 ? -18.726 1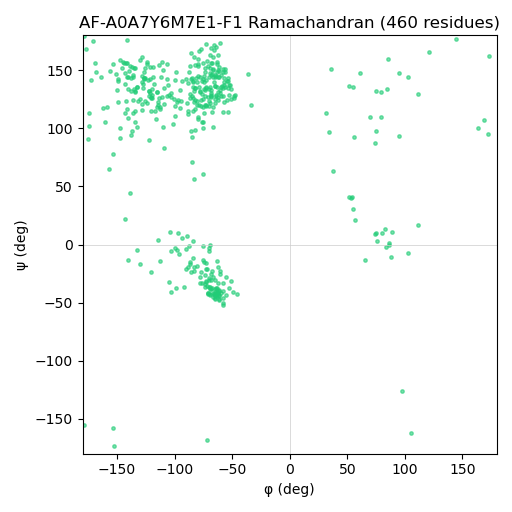4.925 3.077 1.00 98.00 335 ASP A N 1
ATOM 2488 C CA . ASP A 1 335 ? -19.336 16.258 2.963 1.00 98.00 335 ASP A CA 1
ATOM 2489 C C . ASP A 1 335 ? -19.378 17.043 4.291 1.00 98.00 335 ASP A C 1
ATOM 2491 O O . ASP A 1 335 ? -19.855 18.177 4.318 1.00 98.00 335 ASP A O 1
ATOM 2495 N N . ARG A 1 336 ? -18.905 16.451 5.398 1.00 98.12 336 ARG A N 1
ATOM 2496 C CA . ARG A 1 336 ? -18.916 17.047 6.749 1.00 98.12 336 ARG A CA 1
ATOM 2497 C C . ARG A 1 336 ? -17.533 17.201 7.367 1.00 98.12 336 ARG A C 1
ATOM 2499 O O . ARG A 1 336 ? -17.376 18.023 8.265 1.00 98.12 336 ARG A O 1
ATOM 2506 N N . ASP A 1 337 ? -16.563 16.408 6.932 1.00 98.19 337 ASP A N 1
ATOM 2507 C CA . ASP A 1 337 ? -15.200 16.420 7.449 1.00 98.19 337 ASP A CA 1
ATOM 2508 C C . ASP A 1 337 ? -14.189 16.230 6.314 1.00 98.19 337 ASP A C 1
ATOM 2510 O O . ASP A 1 337 ? -14.477 15.619 5.287 1.00 98.19 337 ASP A O 1
ATOM 2514 N N . GLU A 1 338 ? -12.967 16.706 6.544 1.00 97.50 338 GLU A N 1
ATOM 2515 C CA . GLU A 1 338 ? -11.847 16.565 5.619 1.00 97.50 338 GLU A CA 1
ATOM 2516 C C . GLU A 1 338 ? -10.622 15.992 6.344 1.00 97.50 338 GLU A C 1
ATOM 2518 O O . GLU A 1 338 ? -10.319 16.352 7.484 1.00 97.50 338 GLU A O 1
ATOM 2523 N N . ALA A 1 339 ? -9.898 15.093 5.675 1.00 97.44 339 ALA A N 1
ATOM 2524 C CA . ALA A 1 339 ? -8.639 14.549 6.178 1.00 97.44 339 ALA A CA 1
ATOM 2525 C C . ALA A 1 339 ? -7.457 15.460 5.819 1.00 97.44 339 ALA A C 1
ATOM 2527 O O . ALA A 1 339 ? -7.562 16.299 4.929 1.00 97.44 339 ALA A O 1
ATOM 2528 N N . TYR A 1 340 ? -6.305 15.271 6.469 1.00 96.81 340 TYR A N 1
ATOM 2529 C CA . TYR A 1 340 ? -5.152 16.179 6.413 1.00 96.81 340 TYR A CA 1
ATOM 2530 C C . TYR A 1 340 ? -4.772 16.663 5.000 1.00 96.81 340 TYR A C 1
ATOM 2532 O O . TYR A 1 340 ? -4.474 17.844 4.803 1.00 96.81 340 TYR A O 1
ATOM 2540 N N . TRP A 1 341 ? -4.774 15.774 4.004 1.00 96.56 341 TRP A N 1
ATOM 2541 C CA . TRP A 1 341 ? -4.340 16.098 2.639 1.00 96.56 341 TRP A CA 1
ATOM 2542 C C . TRP A 1 341 ? -5.444 16.644 1.725 1.00 96.56 341 TRP A C 1
ATOM 2544 O O . TRP A 1 341 ? -5.125 17.324 0.751 1.00 96.56 341 TRP A O 1
ATOM 2554 N N . THR A 1 342 ? -6.720 16.422 2.045 1.00 96.50 342 THR A N 1
ATOM 2555 C CA . THR A 1 342 ? -7.859 16.878 1.232 1.00 96.50 342 THR A CA 1
ATOM 2556 C C . THR A 1 342 ? -7.878 18.402 1.014 1.00 96.50 342 THR A C 1
ATOM 2558 O O . THR A 1 342 ? -7.835 18.817 -0.145 1.00 96.50 342 THR A O 1
ATOM 2561 N N . PRO A 1 343 ? -7.786 19.268 2.049 1.00 96.81 343 PRO A N 1
ATOM 2562 C CA . PRO A 1 343 ? -7.765 20.723 1.850 1.00 96.81 343 PRO A CA 1
ATOM 2563 C C . PRO A 1 343 ? -6.468 21.227 1.197 1.00 96.81 343 PRO A C 1
ATOM 2565 O O . PRO A 1 343 ? -6.334 22.409 0.897 1.00 96.81 343 PRO A O 1
ATOM 2568 N N . ARG A 1 344 ? -5.483 20.342 0.985 1.00 95.81 344 ARG A N 1
ATOM 2569 C CA . ARG A 1 344 ? -4.210 20.631 0.306 1.00 95.81 344 ARG A CA 1
ATOM 2570 C C . ARG A 1 344 ? -4.239 20.237 -1.175 1.00 95.81 344 ARG A C 1
ATOM 2572 O O . ARG A 1 344 ? -3.192 20.235 -1.814 1.00 95.81 344 ARG A O 1
ATOM 2579 N N . GLY A 1 345 ? -5.415 19.900 -1.708 1.00 96.44 345 GLY A N 1
ATOM 2580 C CA . GLY A 1 345 ? -5.626 19.604 -3.125 1.00 96.44 345 GLY A CA 1
ATOM 2581 C C . GLY A 1 345 ? -5.424 18.141 -3.515 1.00 96.44 345 GLY A C 1
ATOM 2582 O O . GLY A 1 345 ? -5.394 17.845 -4.705 1.00 96.44 345 GLY A O 1
ATOM 2583 N N . TRP A 1 346 ? -5.288 17.225 -2.550 1.00 97.62 346 TRP A N 1
ATOM 2584 C CA . TRP A 1 346 ? -5.213 15.789 -2.836 1.00 97.62 346 TRP A CA 1
ATOM 2585 C C . TRP A 1 346 ? -6.604 15.159 -2.886 1.00 97.62 346 TRP A C 1
ATOM 2587 O O . TRP A 1 346 ? -7.508 15.563 -2.152 1.00 97.62 346 TRP A O 1
ATOM 2597 N N . ALA A 1 347 ? -6.769 14.126 -3.713 1.00 97.44 347 ALA A N 1
ATOM 2598 C CA . ALA A 1 347 ? -8.037 13.410 -3.834 1.00 97.44 347 ALA A CA 1
ATOM 2599 C C . ALA A 1 347 ? -8.517 12.842 -2.482 1.00 97.44 347 ALA A C 1
ATOM 2601 O O . ALA A 1 347 ? -7.725 12.365 -1.674 1.00 97.44 347 ALA A O 1
ATOM 2602 N N . ALA A 1 348 ? -9.825 12.846 -2.224 1.00 97.31 348 ALA A N 1
ATOM 2603 C CA . ALA A 1 348 ? -10.354 12.372 -0.940 1.00 97.31 348 ALA A CA 1
ATOM 2604 C C . ALA A 1 348 ? -10.365 10.837 -0.803 1.00 97.31 348 ALA A C 1
ATOM 2606 O O . ALA A 1 348 ? -10.182 10.326 0.295 1.00 97.31 348 ALA A O 1
ATOM 2607 N N . LYS A 1 349 ? -10.582 10.101 -1.906 1.00 96.75 349 LYS A N 1
ATOM 2608 C CA . LYS A 1 349 ? -10.753 8.631 -1.889 1.00 96.75 349 LYS A CA 1
ATOM 2609 C C . LYS A 1 349 ? -9.546 7.844 -2.401 1.00 96.75 349 LYS A C 1
ATOM 2611 O O . LYS A 1 349 ? -9.325 6.736 -1.941 1.00 96.75 349 LYS A O 1
ATOM 2616 N N . ALA A 1 350 ? -8.810 8.401 -3.364 1.00 96.88 350 ALA A N 1
ATOM 2617 C CA . ALA A 1 350 ? -7.521 7.919 -3.879 1.00 96.88 350 ALA A CA 1
ATOM 2618 C C . ALA A 1 350 ? -7.349 6.382 -3.997 1.00 96.88 350 ALA A C 1
ATOM 2620 O O . ALA A 1 350 ? -6.474 5.805 -3.335 1.00 96.88 350 ALA A O 1
ATOM 2621 N N . PRO A 1 351 ? -8.156 5.706 -4.841 1.00 97.31 351 PRO A N 1
ATOM 2622 C CA . PRO A 1 351 ? -7.916 4.309 -5.185 1.00 97.31 351 PRO A CA 1
ATOM 2623 C C . PRO A 1 351 ? -6.566 4.147 -5.888 1.00 97.31 351 PRO A C 1
ATOM 2625 O O . PRO A 1 351 ? -6.109 5.040 -6.602 1.00 97.31 351 PRO A O 1
ATOM 2628 N N . ILE A 1 352 ? -5.931 2.992 -5.698 1.00 97.12 352 ILE A N 1
ATOM 2629 C CA . ILE A 1 352 ? -4.672 2.679 -6.373 1.00 97.12 352 ILE A CA 1
ATOM 2630 C C . ILE A 1 352 ? -4.881 2.638 -7.890 1.00 97.12 352 ILE A C 1
ATOM 2632 O O . ILE A 1 352 ? -5.776 1.955 -8.390 1.00 97.12 352 ILE A O 1
ATOM 2636 N N . LYS A 1 353 ? -4.007 3.329 -8.627 1.00 97.38 353 LYS A N 1
ATOM 2637 C CA . LYS A 1 353 ? -3.901 3.196 -10.083 1.00 97.38 353 LYS A CA 1
ATOM 2638 C C . LYS A 1 353 ? -3.089 1.945 -10.437 1.00 97.38 353 LYS A C 1
ATOM 2640 O O . LYS A 1 353 ? -2.119 1.621 -9.748 1.00 97.38 353 LYS A O 1
ATOM 2645 N N . THR A 1 354 ? -3.453 1.273 -11.529 1.00 98.38 354 THR A N 1
ATOM 2646 C CA . THR A 1 354 ? -2.657 0.179 -12.110 1.00 98.38 354 THR A CA 1
ATOM 2647 C C . THR A 1 354 ? -1.272 0.699 -12.451 1.00 98.38 354 THR A C 1
ATOM 2649 O O . THR A 1 354 ? -1.145 1.729 -13.109 1.00 98.38 354 THR A O 1
ATOM 2652 N N . GLN A 1 355 ? -0.234 0.015 -11.982 1.00 98.56 355 GLN A N 1
ATOM 2653 C CA . GLN A 1 355 ? 1.142 0.480 -12.095 1.00 98.56 355 GLN A CA 1
ATOM 2654 C C . GLN A 1 355 ? 2.127 -0.670 -12.327 1.00 98.56 355 GLN A C 1
ATOM 2656 O O . GLN A 1 355 ? 1.881 -1.819 -11.954 1.00 98.56 355 GLN A O 1
ATOM 2661 N N . SER A 1 356 ? 3.277 -0.351 -12.917 1.00 98.75 356 SER A N 1
ATOM 2662 C CA . SER A 1 356 ? 4.405 -1.269 -13.075 1.00 98.75 356 SER A CA 1
ATOM 2663 C C . SER A 1 356 ? 5.742 -0.544 -12.967 1.00 98.75 356 SER A C 1
ATOM 2665 O O . SER A 1 356 ? 5.860 0.652 -13.238 1.00 98.75 356 SER A O 1
ATOM 2667 N N . ARG A 1 357 ? 6.763 -1.281 -12.527 1.00 98.75 357 ARG A N 1
ATOM 2668 C CA . ARG A 1 357 ? 8.133 -0.800 -12.344 1.00 98.75 357 ARG A CA 1
ATOM 2669 C C . ARG A 1 357 ? 9.118 -1.839 -12.849 1.00 98.75 357 ARG A C 1
ATOM 2671 O O . ARG A 1 357 ? 8.909 -3.031 -12.656 1.00 98.75 357 ARG A O 1
ATOM 2678 N N . ILE A 1 358 ? 10.206 -1.353 -13.439 1.00 98.88 358 ILE A N 1
ATOM 2679 C CA . ILE A 1 358 ? 11.371 -2.136 -13.861 1.00 98.88 358 ILE A CA 1
ATOM 2680 C C . ILE A 1 358 ? 12.389 -2.047 -12.726 1.00 98.88 358 ILE A C 1
ATOM 2682 O O . ILE A 1 358 ? 12.850 -0.953 -12.406 1.00 98.88 358 ILE A O 1
ATOM 2686 N N . ASP A 1 359 ? 12.724 -3.180 -12.118 1.00 98.50 359 ASP A N 1
ATOM 2687 C CA . ASP A 1 359 ? 13.715 -3.252 -11.038 1.00 98.50 359 ASP A CA 1
ATOM 2688 C C . ASP A 1 359 ? 15.113 -3.540 -11.592 1.00 98.50 359 ASP A C 1
ATOM 2690 O O . ASP A 1 359 ? 16.119 -3.017 -11.098 1.00 98.50 359 ASP A O 1
ATOM 2694 N N . LEU A 1 360 ? 15.169 -4.376 -12.634 1.00 96.69 360 LEU A N 1
ATOM 2695 C CA . LEU A 1 360 ? 16.380 -4.656 -13.382 1.00 96.69 360 LEU A CA 1
ATOM 2696 C C . LEU A 1 360 ? 16.106 -4.757 -14.895 1.00 96.69 360 LEU A C 1
ATOM 2698 O O . LEU A 1 360 ? 15.073 -5.286 -15.303 1.00 96.69 360 LEU A O 1
ATOM 2702 N N . PRO A 1 361 ? 17.048 -4.298 -15.733 1.00 97.88 361 PRO A N 1
ATOM 2703 C CA . PRO A 1 361 ? 18.237 -3.536 -15.347 1.00 97.88 361 PRO A CA 1
ATOM 2704 C C . PRO A 1 361 ? 17.870 -2.179 -14.716 1.00 97.88 361 PRO A C 1
ATOM 2706 O O . PRO A 1 361 ? 16.766 -1.679 -14.897 1.00 97.88 361 PRO A O 1
ATOM 2709 N N . ARG A 1 362 ? 18.770 -1.597 -13.915 1.00 97.25 362 ARG A N 1
ATOM 2710 C CA . ARG A 1 362 ? 18.534 -0.263 -13.337 1.00 97.25 362 ARG A CA 1
ATOM 2711 C C . ARG A 1 362 ? 18.739 0.818 -14.394 1.00 97.25 362 ARG A C 1
ATOM 2713 O O . ARG A 1 362 ? 19.512 0.627 -15.333 1.00 97.25 362 ARG A O 1
ATOM 2720 N N . GLN A 1 363 ? 18.115 1.974 -14.184 1.00 97.62 363 GLN A N 1
ATOM 2721 C CA . GLN A 1 363 ? 18.360 3.170 -14.987 1.00 97.62 363 GLN A CA 1
ATOM 2722 C C . GLN A 1 363 ? 19.865 3.447 -15.130 1.00 97.62 363 GLN A C 1
ATOM 2724 O O . GLN A 1 363 ? 20.586 3.534 -14.136 1.00 97.62 363 GLN A O 1
ATOM 2729 N N . GLY A 1 364 ? 20.336 3.581 -16.369 1.00 97.19 364 GLY A N 1
ATOM 2730 C CA . GLY A 1 364 ? 21.733 3.862 -16.702 1.00 97.19 364 GLY A CA 1
ATOM 2731 C C . GLY A 1 364 ? 22.696 2.680 -16.555 1.00 97.19 364 GLY A C 1
ATOM 2732 O O . GLY A 1 364 ? 23.906 2.889 -16.619 1.00 97.19 364 GLY A O 1
ATOM 2733 N N . ALA A 1 365 ? 22.210 1.454 -16.339 1.00 97.31 365 ALA A N 1
ATOM 2734 C CA . ALA A 1 365 ? 23.079 0.289 -16.198 1.00 97.31 365 ALA A CA 1
ATOM 2735 C C . ALA A 1 365 ? 23.845 -0.037 -17.494 1.00 97.31 365 ALA A C 1
ATOM 2737 O O . ALA A 1 365 ? 23.309 0.087 -18.598 1.00 97.31 365 ALA A O 1
ATOM 2738 N N . THR A 1 366 ? 25.077 -0.529 -17.334 1.00 97.88 366 THR A N 1
ATOM 2739 C CA . THR A 1 366 ? 25.863 -1.134 -18.417 1.00 97.88 366 THR A CA 1
ATOM 2740 C C . THR A 1 366 ? 25.736 -2.654 -18.363 1.00 97.88 366 THR A C 1
ATOM 2742 O O . THR A 1 366 ? 26.069 -3.271 -17.349 1.00 97.88 366 THR A O 1
ATOM 2745 N N . LEU A 1 367 ? 25.274 -3.259 -19.451 1.00 96.88 367 LEU A N 1
ATOM 2746 C CA . LEU A 1 367 ? 25.047 -4.692 -19.609 1.00 96.88 367 LEU A CA 1
ATOM 2747 C C . LEU A 1 367 ? 26.051 -5.283 -20.596 1.00 96.88 367 LEU A C 1
ATOM 2749 O O . LEU A 1 367 ? 26.591 -4.580 -21.447 1.00 96.88 367 LEU A O 1
ATOM 2753 N N . ARG A 1 368 ? 26.284 -6.592 -20.499 1.00 96.62 368 ARG A N 1
ATOM 2754 C CA . ARG A 1 368 ? 26.957 -7.338 -21.567 1.00 96.62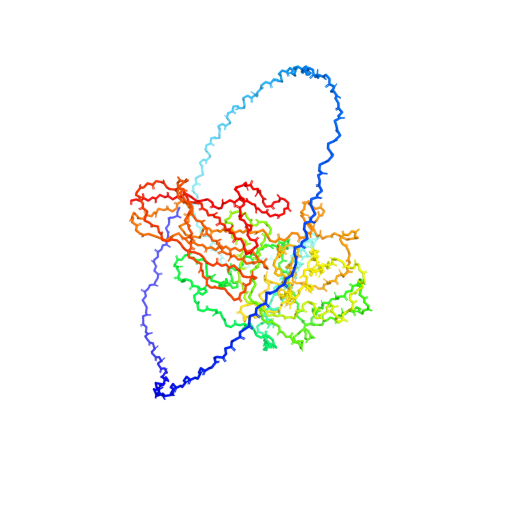 368 ARG A CA 1
ATOM 2755 C C . ARG A 1 368 ? 25.931 -7.682 -22.637 1.00 96.62 368 ARG A C 1
ATOM 2757 O O . ARG A 1 368 ? 24.794 -7.999 -22.290 1.00 96.62 368 ARG A O 1
ATOM 2764 N N . SER A 1 369 ? 26.342 -7.649 -23.896 1.00 96.69 369 SER A N 1
ATOM 2765 C CA . SER A 1 369 ? 25.547 -8.195 -24.994 1.00 96.69 369 SER A CA 1
ATOM 2766 C C . SER A 1 369 ? 25.218 -9.682 -24.805 1.00 96.69 369 SER A C 1
ATOM 2768 O O . SER A 1 369 ? 25.960 -10.436 -24.167 1.00 96.69 369 SER A O 1
ATOM 2770 N N . GLY A 1 370 ? 24.076 -10.095 -25.358 1.00 96.56 370 GLY A N 1
ATOM 2771 C CA . GLY A 1 370 ? 23.525 -11.447 -25.256 1.00 96.56 370 GLY A CA 1
ATOM 2772 C C . GLY A 1 370 ? 22.334 -11.557 -24.300 1.00 96.56 370 GLY A C 1
ATOM 2773 O O . GLY A 1 370 ? 21.684 -10.566 -23.964 1.00 96.56 370 GLY A O 1
ATOM 2774 N N . ARG A 1 371 ? 22.030 -12.789 -23.876 1.00 96.12 371 ARG A N 1
ATOM 2775 C CA . ARG A 1 371 ? 20.869 -13.091 -23.029 1.00 96.12 371 ARG A CA 1
ATOM 2776 C C . ARG A 1 371 ? 20.945 -12.398 -21.671 1.00 96.12 371 ARG A C 1
ATOM 2778 O O . ARG A 1 371 ? 21.871 -12.627 -20.895 1.00 96.12 371 ARG A O 1
ATOM 2785 N N . THR A 1 372 ? 19.911 -11.629 -21.360 1.00 96.12 372 THR A N 1
ATOM 2786 C CA . THR A 1 372 ? 19.667 -11.006 -20.059 1.00 96.12 372 THR A CA 1
ATOM 2787 C C . THR A 1 372 ? 18.173 -11.045 -19.725 1.00 96.12 372 THR A C 1
ATOM 2789 O O . THR A 1 372 ? 17.354 -11.489 -20.529 1.00 96.12 372 THR A O 1
ATOM 2792 N N . THR A 1 373 ? 17.801 -10.582 -18.535 1.00 97.75 373 THR A N 1
ATOM 2793 C CA . THR A 1 373 ? 16.408 -10.527 -18.083 1.00 97.75 373 THR A CA 1
ATOM 2794 C C . THR A 1 373 ? 16.040 -9.095 -17.715 1.00 97.75 373 THR A C 1
ATOM 2796 O O . THR A 1 373 ? 16.763 -8.426 -16.975 1.00 97.75 373 THR A O 1
ATOM 2799 N N . ILE A 1 374 ? 14.892 -8.645 -18.213 1.00 98.69 374 ILE A N 1
ATOM 2800 C CA . ILE A 1 374 ? 14.205 -7.440 -17.750 1.00 98.69 374 ILE A CA 1
ATOM 2801 C C . ILE A 1 374 ? 13.143 -7.910 -16.759 1.00 98.69 374 ILE A C 1
ATOM 2803 O O . ILE A 1 374 ? 12.333 -8.772 -17.095 1.00 98.69 374 ILE A O 1
ATOM 2807 N N . ALA A 1 375 ? 13.145 -7.399 -15.535 1.00 98.81 375 ALA A N 1
ATOM 2808 C CA . ALA A 1 375 ? 12.216 -7.843 -14.503 1.00 98.81 375 ALA A CA 1
ATOM 2809 C C . ALA A 1 375 ? 11.839 -6.716 -13.547 1.00 98.81 375 ALA A C 1
ATOM 2811 O O . ALA A 1 375 ? 12.559 -5.726 -13.390 1.00 98.81 375 ALA A O 1
ATOM 2812 N N . GLY A 1 376 ? 10.711 -6.899 -12.873 1.00 98.75 376 GLY A N 1
ATOM 2813 C CA . GLY A 1 376 ? 10.212 -5.941 -11.906 1.00 98.75 376 GLY A CA 1
ATOM 2814 C C . GLY A 1 376 ? 8.921 -6.391 -11.244 1.00 98.75 376 GLY A C 1
ATOM 2815 O O . GLY A 1 376 ? 8.621 -7.584 -11.168 1.00 98.75 376 GLY A O 1
ATOM 2816 N N . VAL A 1 377 ? 8.159 -5.418 -10.760 1.00 98.81 377 VAL A N 1
ATOM 2817 C CA . VAL A 1 377 ? 6.875 -5.635 -10.086 1.00 98.81 377 VAL A CA 1
ATOM 2818 C C . VAL A 1 377 ? 5.774 -4.812 -10.747 1.00 98.81 377 VAL A C 1
ATOM 2820 O O . VAL A 1 377 ? 6.035 -3.768 -11.346 1.00 98.81 377 VAL A O 1
ATOM 2823 N N . ALA A 1 378 ? 4.540 -5.292 -10.660 1.00 98.81 378 ALA A N 1
ATOM 2824 C CA . ALA A 1 378 ? 3.335 -4.588 -11.083 1.00 98.81 378 ALA A CA 1
ATOM 2825 C C . ALA A 1 378 ? 2.249 -4.734 -10.016 1.00 98.81 378 ALA A C 1
ATOM 2827 O O . ALA A 1 378 ? 2.246 -5.716 -9.274 1.00 98.81 378 ALA A O 1
ATOM 2828 N N . TRP A 1 379 ? 1.345 -3.766 -9.907 1.00 98.69 379 TRP A N 1
ATOM 2829 C CA . TRP A 1 379 ? 0.313 -3.766 -8.874 1.00 98.69 379 TRP A CA 1
ATOM 2830 C C . TRP A 1 379 ? -0.956 -3.038 -9.320 1.00 98.69 379 TRP A C 1
ATOM 2832 O O . TRP A 1 379 ? -0.913 -2.082 -10.091 1.00 98.69 379 TRP A O 1
ATOM 2842 N N . ALA A 1 380 ? -2.086 -3.535 -8.828 1.00 98.06 380 ALA A N 1
ATOM 2843 C CA . ALA A 1 380 ? -3.418 -2.958 -8.978 1.00 98.06 380 ALA A CA 1
ATOM 2844 C C . ALA A 1 380 ? -4.283 -3.497 -7.828 1.00 98.06 380 ALA A C 1
ATOM 2846 O O . ALA A 1 380 ? -5.164 -4.325 -8.050 1.00 98.06 380 ALA A O 1
ATOM 2847 N N . GLN A 1 381 ? -3.944 -3.143 -6.582 1.00 97.25 381 GLN A N 1
ATOM 2848 C CA . GLN A 1 381 ? -4.542 -3.771 -5.398 1.00 97.25 381 GLN A CA 1
ATOM 2849 C C . GLN A 1 381 ? -6.076 -3.720 -5.426 1.00 97.25 381 GLN A C 1
ATOM 2851 O O . GLN A 1 381 ? -6.682 -2.756 -5.896 1.00 97.25 381 GLN A O 1
ATOM 2856 N N . HIS A 1 382 ? -6.675 -4.796 -4.929 1.00 96.56 382 HIS A N 1
ATOM 2857 C CA . HIS A 1 382 ? -8.074 -5.204 -5.028 1.00 96.56 382 HIS A CA 1
ATOM 2858 C C . HIS A 1 382 ? -8.597 -5.560 -6.433 1.00 96.56 382 HIS A C 1
ATOM 2860 O O . HIS A 1 382 ? -9.639 -6.194 -6.540 1.00 96.56 382 HIS A O 1
ATOM 2866 N N . THR A 1 383 ? -7.873 -5.239 -7.512 1.00 97.50 383 THR A N 1
ATOM 2867 C CA . THR A 1 383 ? -8.216 -5.676 -8.885 1.00 97.50 383 THR A CA 1
ATOM 2868 C C . THR A 1 383 ? -7.327 -6.833 -9.358 1.00 97.50 383 THR A C 1
ATOM 2870 O O . THR A 1 383 ? -7.810 -7.788 -9.954 1.00 97.50 383 THR A O 1
ATOM 2873 N N . GLY A 1 384 ? -6.027 -6.786 -9.058 1.00 97.88 384 GLY A N 1
ATOM 2874 C CA . GLY A 1 384 ? -5.027 -7.750 -9.521 1.00 97.88 384 GLY A CA 1
ATOM 2875 C C . GLY A 1 384 ? -4.451 -7.427 -10.907 1.00 97.88 384 GLY A C 1
ATOM 2876 O O . GLY A 1 384 ? -5.029 -6.677 -11.690 1.00 97.88 384 GLY A O 1
ATOM 2877 N N . ILE A 1 385 ? -3.278 -7.995 -11.207 1.00 98.69 385 ILE A N 1
ATOM 2878 C CA . ILE A 1 385 ? -2.566 -7.824 -12.487 1.00 98.69 385 ILE A CA 1
ATOM 2879 C C . ILE A 1 385 ? -2.783 -9.038 -13.389 1.00 98.69 385 ILE A C 1
ATOM 2881 O O . ILE A 1 385 ? -2.435 -10.158 -13.004 1.00 98.69 385 ILE A O 1
ATOM 2885 N N . GLU A 1 386 ? -3.259 -8.805 -14.612 1.00 98.56 386 GLU A N 1
ATOM 2886 C CA . GLU A 1 386 ? -3.497 -9.838 -15.627 1.00 98.56 386 GLU A CA 1
ATOM 2887 C C . GLU A 1 386 ? -2.356 -9.944 -16.653 1.00 98.56 386 GLU A C 1
ATOM 2889 O O . GLU A 1 386 ? -1.978 -11.044 -17.081 1.00 98.56 386 GLU A O 1
ATOM 2894 N N . ALA A 1 387 ? -1.765 -8.811 -17.038 1.00 98.75 387 ALA A N 1
ATOM 2895 C CA . ALA A 1 387 ? -0.658 -8.776 -17.987 1.00 98.75 387 ALA A CA 1
ATOM 2896 C C . ALA A 1 387 ? 0.374 -7.709 -17.621 1.00 98.75 387 ALA A C 1
ATOM 2898 O O . ALA A 1 387 ? 0.041 -6.647 -17.103 1.00 98.75 387 ALA A O 1
ATOM 2899 N N . VAL A 1 388 ? 1.634 -7.993 -17.942 1.00 98.94 388 VAL A N 1
ATOM 2900 C CA . VAL A 1 388 ? 2.705 -6.999 -18.018 1.00 98.94 388 VAL A CA 1
ATOM 2901 C C . VAL A 1 388 ? 3.359 -7.152 -19.377 1.00 98.94 388 VAL A C 1
ATOM 2903 O O . VAL A 1 388 ? 3.629 -8.271 -19.819 1.00 98.94 388 VAL A O 1
ATOM 2906 N N . GLU A 1 389 ? 3.597 -6.035 -20.041 1.00 98.88 389 GLU A N 1
ATOM 2907 C CA . GLU A 1 389 ? 4.219 -5.976 -21.351 1.00 98.88 389 GLU A CA 1
ATOM 2908 C C . GLU A 1 389 ? 5.412 -5.033 -21.301 1.00 98.88 389 GLU A C 1
ATOM 2910 O O . GLU A 1 389 ? 5.384 -4.002 -20.628 1.00 98.88 389 GLU A O 1
ATOM 2915 N N . VAL A 1 390 ? 6.461 -5.392 -22.029 1.00 98.88 390 VAL A N 1
ATOM 2916 C CA . VAL A 1 390 ? 7.686 -4.603 -22.136 1.00 98.88 390 VAL A CA 1
ATOM 2917 C C . VAL A 1 390 ? 8.001 -4.399 -23.607 1.00 98.88 390 VAL A C 1
ATOM 2919 O O . VAL A 1 390 ? 7.905 -5.344 -24.392 1.00 98.88 390 VAL A O 1
ATOM 2922 N N . ARG A 1 391 ? 8.422 -3.192 -23.979 1.00 98.44 391 ARG A N 1
ATOM 2923 C CA . ARG A 1 391 ? 9.000 -2.919 -25.299 1.00 98.44 391 ARG A CA 1
ATOM 2924 C C . ARG A 1 391 ? 10.404 -2.351 -25.164 1.00 98.44 391 ARG A C 1
ATOM 2926 O O . ARG A 1 391 ? 10.741 -1.730 -24.156 1.00 98.44 391 ARG A O 1
ATOM 2933 N N . VAL A 1 392 ? 11.215 -2.583 -26.190 1.00 98.56 392 VAL A N 1
ATOM 2934 C CA . VAL A 1 392 ? 12.581 -2.063 -26.307 1.00 98.56 392 VAL A CA 1
ATOM 2935 C C . VAL A 1 392 ? 12.661 -1.242 -27.591 1.00 98.56 392 VAL A C 1
ATOM 2937 O O . VAL A 1 392 ? 12.175 -1.689 -28.627 1.00 98.56 392 VAL A O 1
ATOM 2940 N N . ASP A 1 393 ? 13.221 -0.036 -27.510 1.00 97.88 393 ASP A N 1
ATOM 2941 C CA . ASP A 1 393 ? 13.448 0.895 -28.628 1.00 97.88 393 ASP A CA 1
ATOM 2942 C C . ASP A 1 393 ? 12.202 1.211 -29.468 1.00 97.88 393 ASP A C 1
ATOM 2944 O O . ASP A 1 393 ? 12.264 1.310 -30.693 1.00 97.88 393 ASP A O 1
ATOM 2948 N N . ARG A 1 394 ? 11.050 1.382 -28.801 1.00 95.69 394 ARG A N 1
ATOM 2949 C CA . ARG A 1 394 ? 9.730 1.568 -29.439 1.00 95.69 394 ARG A CA 1
ATOM 2950 C C . ARG A 1 394 ? 9.327 0.430 -30.389 1.00 95.69 394 ARG A C 1
ATOM 2952 O O . ARG A 1 394 ? 8.482 0.636 -31.255 1.00 95.69 394 ARG A O 1
ATOM 2959 N N . GLY A 1 395 ? 9.924 -0.751 -30.235 1.00 96.75 395 GLY A N 1
ATOM 2960 C CA . GLY A 1 395 ? 9.494 -1.961 -30.925 1.00 96.75 395 GLY A CA 1
ATOM 2961 C C . GLY A 1 395 ? 8.169 -2.505 -30.385 1.00 96.75 395 GLY A C 1
ATOM 2962 O O . GLY A 1 395 ? 7.473 -1.862 -29.595 1.00 96.75 395 GLY A O 1
ATOM 2963 N N . GLU A 1 396 ? 7.851 -3.730 -30.793 1.00 97.69 396 GLU A N 1
ATOM 2964 C CA . GLU A 1 396 ? 6.632 -4.422 -30.375 1.00 97.69 396 GLU A CA 1
ATOM 2965 C C . GLU A 1 396 ? 6.579 -4.662 -28.860 1.00 97.69 396 GLU A C 1
ATOM 2967 O O . GLU A 1 396 ? 7.587 -4.976 -28.213 1.00 97.69 396 GLU A O 1
ATOM 2972 N N . TRP A 1 397 ? 5.371 -4.569 -28.303 1.00 98.50 397 TRP A N 1
ATOM 2973 C CA . TRP A 1 397 ? 5.103 -4.969 -26.927 1.00 98.50 397 TRP A CA 1
ATOM 2974 C C . TRP A 1 397 ? 5.221 -6.486 -26.792 1.00 98.50 397 TRP A C 1
ATOM 2976 O O . TRP A 1 397 ? 4.603 -7.257 -27.525 1.00 98.50 397 TRP A O 1
ATOM 2986 N N . ARG A 1 398 ? 6.025 -6.930 -25.828 1.00 98.69 398 ARG A N 1
ATOM 2987 C CA . ARG A 1 398 ? 6.253 -8.346 -25.534 1.00 98.69 398 ARG A CA 1
ATOM 2988 C C . ARG A 1 398 ? 5.691 -8.671 -24.161 1.00 98.69 398 ARG A C 1
ATOM 2990 O O . ARG A 1 398 ? 6.063 -8.041 -23.171 1.00 98.69 398 ARG A O 1
ATOM 2997 N N . ARG A 1 399 ? 4.826 -9.682 -24.089 1.00 98.69 399 ARG A N 1
ATOM 2998 C CA . ARG A 1 399 ? 4.229 -10.135 -22.826 1.00 98.69 399 ARG A CA 1
ATOM 2999 C C . ARG A 1 399 ? 5.286 -10.783 -21.927 1.00 98.69 399 ARG A C 1
ATOM 3001 O O . ARG A 1 399 ? 5.985 -11.705 -22.345 1.00 98.69 399 ARG A O 1
ATOM 3008 N N . ALA A 1 400 ? 5.386 -10.308 -20.690 1.00 98.81 400 ALA A N 1
ATOM 3009 C CA . ALA A 1 400 ? 6.255 -10.859 -19.660 1.00 98.81 400 ALA A CA 1
ATOM 3010 C C . ALA A 1 400 ? 5.609 -12.073 -18.971 1.00 98.81 400 ALA A C 1
ATOM 3012 O O . ALA A 1 400 ? 4.384 -12.198 -18.882 1.00 98.81 400 ALA A O 1
ATOM 3013 N N . ARG A 1 401 ? 6.445 -12.958 -18.423 1.00 98.62 401 ARG A N 1
ATOM 3014 C CA . ARG A 1 401 ? 6.010 -14.022 -17.515 1.00 98.62 401 ARG A CA 1
ATOM 3015 C C . ARG A 1 401 ? 5.689 -13.414 -16.155 1.00 98.62 401 ARG A C 1
ATOM 3017 O O . ARG A 1 401 ? 6.487 -12.644 -15.627 1.00 98.62 401 ARG A O 1
ATOM 3024 N N . LEU A 1 402 ? 4.558 -13.801 -15.572 1.00 98.75 402 LEU A N 1
ATOM 3025 C CA . LEU A 1 402 ? 4.102 -13.313 -14.271 1.00 98.75 402 LEU A CA 1
ATOM 3026 C C . LEU A 1 402 ? 4.258 -14.382 -13.187 1.00 98.75 402 LEU A C 1
ATOM 3028 O O . LEU A 1 402 ? 4.035 -15.565 -13.443 1.00 98.75 402 LEU A O 1
ATOM 3032 N N . ALA A 1 403 ? 4.634 -13.964 -11.981 1.00 98.44 403 ALA A N 1
ATOM 3033 C CA . ALA A 1 403 ? 4.678 -14.828 -10.805 1.00 98.44 403 ALA A CA 1
ATOM 3034 C C . ALA A 1 403 ? 3.265 -15.230 -10.359 1.00 98.44 403 ALA A C 1
ATOM 3036 O O . ALA A 1 403 ? 2.278 -14.605 -10.756 1.00 98.44 403 ALA A O 1
ATOM 3037 N N . ALA A 1 404 ? 3.148 -16.271 -9.539 1.00 98.12 404 ALA A N 1
AT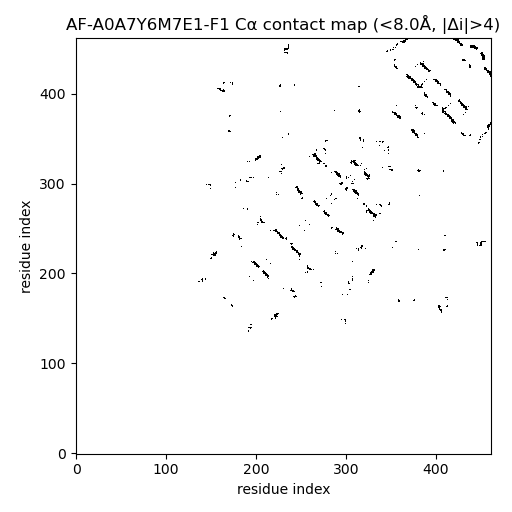OM 3038 C CA . ALA A 1 404 ? 1.899 -16.535 -8.826 1.00 98.12 404 ALA A CA 1
ATOM 3039 C C . ALA A 1 404 ? 1.696 -15.492 -7.707 1.00 98.12 404 ALA A C 1
ATOM 3041 O O . ALA A 1 404 ? 2.656 -14.867 -7.265 1.00 98.12 404 ALA A O 1
ATOM 3042 N N . VAL A 1 405 ? 0.459 -15.278 -7.262 1.00 97.56 405 VAL A N 1
ATOM 3043 C CA . VAL A 1 405 ? 0.143 -14.408 -6.116 1.00 97.56 405 VAL A CA 1
ATOM 3044 C C . VAL A 1 405 ? -0.961 -15.056 -5.279 1.00 97.56 405 VAL A C 1
ATOM 3046 O O . VAL A 1 405 ? -1.787 -15.769 -5.849 1.00 97.56 405 VAL A O 1
ATOM 3049 N N . PRO A 1 406 ? -0.995 -14.837 -3.952 1.00 95.50 406 PRO A N 1
ATOM 3050 C CA . PRO A 1 406 ? -2.036 -15.398 -3.087 1.00 95.50 406 PRO A CA 1
ATOM 3051 C C . PRO A 1 406 ? -3.404 -14.723 -3.281 1.00 95.50 406 PRO A C 1
ATOM 3053 O O . PRO A 1 406 ? -4.424 -15.308 -2.937 1.00 95.50 406 PRO A O 1
ATOM 3056 N N . GLY A 1 407 ? -3.434 -13.505 -3.832 1.00 95.38 407 GLY A N 1
ATOM 3057 C CA . GLY A 1 407 ? -4.658 -12.735 -4.033 1.00 95.38 407 GLY A CA 1
ATOM 3058 C C . GLY A 1 407 ? -4.413 -11.378 -4.707 1.00 95.38 407 GLY A C 1
ATOM 3059 O O . GLY A 1 407 ? -3.262 -11.035 -5.009 1.00 95.38 407 GLY A O 1
ATOM 3060 N N . PRO A 1 408 ? -5.484 -10.596 -4.942 1.00 96.44 408 PRO A N 1
ATOM 3061 C CA . PRO A 1 408 ? -5.433 -9.349 -5.711 1.00 96.44 408 PRO A CA 1
ATOM 3062 C C . PRO A 1 408 ? -4.802 -8.172 -4.953 1.00 96.44 408 PRO A C 1
ATOM 3064 O O . PRO A 1 408 ? -4.477 -7.161 -5.569 1.00 96.44 408 PRO A O 1
ATOM 3067 N N . ASP A 1 409 ? -4.609 -8.283 -3.637 1.00 98.12 409 ASP A N 1
ATOM 3068 C CA . ASP A 1 409 ? -4.133 -7.192 -2.771 1.00 98.12 409 ASP A CA 1
ATOM 3069 C C . ASP A 1 409 ? -2.604 -7.113 -2.636 1.00 98.12 409 ASP A C 1
ATOM 3071 O O . ASP A 1 409 ? -2.069 -6.291 -1.887 1.00 98.12 409 ASP A O 1
ATOM 3075 N N . THR A 1 410 ? -1.887 -7.926 -3.412 1.00 98.25 410 THR A N 1
ATOM 3076 C CA . THR A 1 410 ? -0.422 -7.961 -3.453 1.00 98.25 410 THR A CA 1
ATOM 3077 C C . THR A 1 410 ? 0.110 -7.480 -4.799 1.00 98.25 410 THR A C 1
ATOM 3079 O O . THR A 1 410 ? -0.557 -7.584 -5.830 1.00 98.25 410 THR A O 1
ATOM 3082 N N . TRP A 1 411 ? 1.337 -6.962 -4.817 1.00 98.25 411 TRP A N 1
ATOM 3083 C CA . TRP A 1 411 ? 2.075 -6.783 -6.057 1.00 98.25 411 TRP A CA 1
ATOM 3084 C C . TRP A 1 411 ? 2.432 -8.138 -6.680 1.00 98.25 411 TRP A C 1
ATOM 3086 O O . TRP A 1 411 ? 2.450 -9.184 -6.031 1.00 98.25 411 TRP A O 1
ATOM 3096 N N . ARG A 1 412 ? 2.750 -8.117 -7.968 1.00 98.62 412 ARG A N 1
ATOM 3097 C CA . ARG A 1 412 ? 3.068 -9.297 -8.762 1.00 98.62 412 ARG A CA 1
ATOM 3098 C C . ARG A 1 412 ? 4.416 -9.104 -9.437 1.00 98.62 412 ARG A C 1
ATOM 3100 O O . ARG A 1 412 ? 4.604 -8.135 -10.172 1.00 98.62 412 ARG A O 1
ATOM 3107 N N . GLN A 1 413 ? 5.353 -10.022 -9.199 1.00 98.81 413 GLN A N 1
ATOM 3108 C CA . GLN A 1 413 ? 6.621 -10.035 -9.930 1.00 98.81 413 GLN A CA 1
ATOM 3109 C C . GLN A 1 413 ? 6.391 -10.414 -11.399 1.00 98.81 413 GLN A C 1
ATOM 3111 O O . GLN A 1 413 ? 5.530 -11.241 -11.720 1.00 98.81 413 GLN A O 1
ATOM 3116 N N . TRP A 1 414 ? 7.194 -9.838 -12.288 1.00 98.88 414 TRP A N 1
ATOM 3117 C CA . TRP A 1 414 ? 7.200 -10.142 -13.714 1.00 98.88 414 TRP A CA 1
ATOM 3118 C C . TRP A 1 414 ? 8.630 -10.200 -14.261 1.00 98.88 414 TRP A C 1
ATOM 3120 O O . TRP A 1 414 ? 9.543 -9.579 -13.715 1.00 98.88 414 TRP A O 1
ATOM 3130 N N . ALA A 1 415 ? 8.834 -10.969 -15.332 1.00 98.75 415 ALA A N 1
ATOM 3131 C CA . ALA A 1 415 ? 10.127 -11.115 -15.993 1.00 98.75 415 ALA A CA 1
ATOM 3132 C C . ALA A 1 415 ? 9.976 -11.381 -17.497 1.00 98.75 415 ALA A C 1
ATOM 3134 O O . ALA A 1 415 ? 9.095 -12.129 -17.924 1.00 98.75 415 ALA A O 1
ATOM 3135 N N . LEU A 1 416 ? 10.871 -10.804 -18.291 1.00 98.75 416 LEU A N 1
ATOM 3136 C CA . LEU A 1 416 ? 10.992 -11.003 -19.728 1.00 98.75 416 LEU A CA 1
ATOM 3137 C C . LEU A 1 416 ? 12.455 -11.285 -20.081 1.00 98.75 416 LEU A C 1
ATOM 3139 O O . LEU A 1 416 ? 13.337 -10.469 -19.808 1.00 98.75 416 LEU A O 1
ATOM 3143 N N . ASP A 1 417 ? 12.701 -12.418 -20.734 1.00 98.06 417 ASP A N 1
ATOM 3144 C CA . ASP A 1 417 ? 14.016 -12.719 -21.296 1.00 98.06 417 ASP A CA 1
ATOM 3145 C C . ASP A 1 417 ? 14.267 -11.852 -22.535 1.00 98.06 417 ASP A C 1
ATOM 3147 O O . ASP A 1 417 ? 13.400 -11.682 -23.403 1.00 98.06 417 ASP A O 1
ATOM 3151 N N . TRP A 1 418 ? 15.461 -11.281 -22.622 1.00 97.75 418 TRP A N 1
ATOM 3152 C CA . TRP A 1 418 ? 15.846 -10.340 -23.662 1.00 97.75 418 TRP A CA 1
ATOM 3153 C C . TRP A 1 418 ? 17.242 -10.666 -24.191 1.00 97.75 418 TRP A C 1
ATOM 3155 O O . TRP A 1 418 ? 18.205 -10.733 -23.432 1.00 97.75 418 TRP A O 1
ATOM 3165 N N . ASP A 1 419 ? 17.350 -10.856 -25.505 1.00 97.25 419 ASP A N 1
ATOM 3166 C CA . ASP A 1 419 ? 18.633 -10.887 -26.204 1.00 97.25 419 ASP A CA 1
ATOM 3167 C C . ASP A 1 419 ? 19.077 -9.446 -26.486 1.00 97.25 419 ASP A C 1
ATOM 3169 O O . ASP A 1 419 ? 18.597 -8.795 -27.415 1.00 97.25 419 ASP A O 1
ATOM 3173 N N . ALA A 1 420 ? 19.963 -8.932 -25.632 1.00 97.12 420 ALA A N 1
ATOM 3174 C CA . ALA A 1 420 ? 20.442 -7.560 -25.687 1.00 97.12 420 ALA A CA 1
ATOM 3175 C C . ALA A 1 420 ? 21.525 -7.409 -26.767 1.00 97.12 420 ALA A C 1
ATOM 3177 O O . ALA A 1 420 ? 22.647 -7.906 -26.618 1.00 97.12 420 ALA A O 1
ATOM 3178 N N . ALA A 1 421 ? 21.194 -6.720 -27.860 1.00 97.31 421 ALA A N 1
ATOM 3179 C CA . ALA A 1 421 ? 22.168 -6.325 -28.874 1.00 97.31 421 ALA A CA 1
ATOM 3180 C C . ALA A 1 421 ? 23.098 -5.220 -28.331 1.00 97.31 421 ALA A C 1
ATOM 3182 O O . ALA A 1 421 ? 22.690 -4.482 -27.441 1.00 97.31 421 ALA A O 1
ATOM 3183 N N . PRO A 1 422 ? 24.341 -5.075 -28.825 1.00 98.06 422 PRO A N 1
ATOM 3184 C CA . PRO A 1 422 ? 25.184 -3.935 -28.470 1.00 98.06 422 PRO A CA 1
ATOM 3185 C C . PRO A 1 422 ? 24.532 -2.605 -28.867 1.00 98.06 422 PRO A C 1
ATOM 3187 O O . PRO A 1 422 ? 24.052 -2.459 -29.991 1.00 98.06 422 PRO A O 1
ATOM 3190 N N . GLY A 1 423 ? 24.565 -1.617 -27.973 1.00 97.94 423 GLY A N 1
ATOM 3191 C CA . GLY A 1 423 ? 23.948 -0.317 -28.227 1.00 97.94 423 GLY A CA 1
ATOM 3192 C C . GLY A 1 423 ? 23.315 0.324 -26.998 1.00 97.94 423 GLY A C 1
ATOM 3193 O O . GLY A 1 423 ? 23.312 -0.225 -25.897 1.00 97.94 423 GLY A O 1
ATOM 3194 N N . ARG A 1 424 ? 22.804 1.542 -27.182 1.00 98.38 424 ARG A N 1
ATOM 3195 C CA . ARG A 1 424 ? 21.953 2.199 -26.188 1.00 98.38 424 ARG A CA 1
ATOM 3196 C C . ARG A 1 424 ? 20.516 1.765 -26.438 1.00 98.38 424 ARG A C 1
ATOM 3198 O O . ARG A 1 424 ? 20.047 1.921 -27.559 1.00 98.38 424 ARG A O 1
ATOM 3205 N N . HIS A 1 425 ? 19.841 1.313 -25.386 1.00 98.62 425 HIS A N 1
ATOM 3206 C CA . HIS A 1 425 ? 18.460 0.852 -25.464 1.00 98.62 425 HIS A CA 1
ATOM 3207 C C . HIS A 1 425 ? 17.561 1.614 -24.500 1.00 98.62 425 HIS A C 1
ATOM 3209 O O . HIS A 1 425 ? 17.959 1.879 -23.360 1.00 98.62 425 HIS A O 1
ATOM 3215 N N . THR A 1 426 ? 16.344 1.914 -24.940 1.00 98.69 426 THR A N 1
ATOM 3216 C CA . THR A 1 426 ? 15.257 2.407 -24.088 1.00 98.69 426 THR A CA 1
ATOM 3217 C C . THR A 1 426 ? 14.258 1.280 -23.856 1.00 98.69 426 THR A C 1
ATOM 3219 O O . THR A 1 426 ? 13.808 0.646 -24.805 1.00 98.69 426 THR A O 1
ATOM 3222 N N . ILE A 1 427 ? 13.927 1.021 -22.594 1.00 98.81 427 ILE A N 1
ATOM 3223 C CA . ILE A 1 427 ? 13.035 -0.057 -22.165 1.00 98.81 427 ILE A CA 1
ATOM 3224 C C . ILE A 1 427 ? 11.845 0.568 -21.450 1.00 98.81 427 ILE A C 1
ATOM 3226 O O . ILE A 1 427 ? 12.023 1.349 -20.517 1.00 98.81 427 ILE A O 1
ATOM 3230 N N . GLU A 1 428 ? 10.644 0.189 -21.862 1.00 98.81 428 GLU A N 1
ATOM 3231 C CA . GLU A 1 428 ? 9.385 0.703 -21.325 1.00 98.81 428 GLU A CA 1
ATOM 3232 C C . GLU A 1 428 ? 8.516 -0.461 -20.859 1.00 98.81 428 GLU A C 1
ATOM 3234 O O . GLU A 1 428 ? 8.504 -1.517 -21.495 1.00 98.81 428 GLU A O 1
ATOM 3239 N N . VAL A 1 429 ? 7.783 -0.273 -19.761 1.00 98.88 429 VAL A N 1
ATOM 3240 C CA . VAL A 1 429 ? 6.857 -1.275 -19.220 1.00 98.88 429 VAL A CA 1
ATOM 3241 C C . VAL A 1 429 ? 5.463 -0.692 -19.011 1.00 98.88 429 VAL A C 1
ATOM 3243 O O . VAL A 1 429 ? 5.312 0.455 -18.583 1.00 98.88 429 VAL A O 1
ATOM 3246 N N . ARG A 1 430 ? 4.449 -1.519 -19.274 1.00 98.81 430 ARG A N 1
ATOM 3247 C CA . ARG A 1 430 ? 3.054 -1.265 -18.911 1.00 98.81 430 ARG A CA 1
ATOM 3248 C C . ARG A 1 430 ? 2.400 -2.526 -18.349 1.00 98.81 430 ARG A C 1
ATOM 3250 O O . ARG A 1 430 ? 2.767 -3.642 -18.712 1.00 98.81 430 ARG A O 1
ATOM 3257 N N . ALA A 1 431 ? 1.406 -2.347 -17.494 1.00 98.88 431 ALA A N 1
ATOM 3258 C CA . ALA A 1 431 ? 0.577 -3.410 -16.947 1.00 98.88 431 ALA A CA 1
ATOM 3259 C C . ALA A 1 431 ? -0.891 -3.230 -17.336 1.00 98.88 431 ALA A C 1
ATOM 3261 O O . ALA A 1 431 ? -1.358 -2.108 -17.537 1.00 98.88 431 ALA A O 1
ATOM 3262 N N . THR A 1 432 ? -1.604 -4.351 -17.394 1.00 98.88 432 THR A N 1
ATOM 3263 C CA . THR A 1 432 ? -3.058 -4.430 -17.545 1.00 98.88 432 THR A CA 1
ATOM 3264 C C . THR A 1 432 ? -3.620 -5.152 -16.331 1.00 98.88 432 THR A C 1
ATOM 3266 O O . THR A 1 432 ? -3.146 -6.240 -15.977 1.00 98.88 432 THR A O 1
ATOM 3269 N N . ASP A 1 433 ? -4.578 -4.519 -15.658 1.00 98.56 433 ASP A N 1
ATOM 3270 C CA . ASP A 1 433 ? -5.268 -5.116 -14.516 1.00 98.56 433 ASP A CA 1
ATOM 3271 C C . ASP A 1 433 ? -6.317 -6.146 -14.958 1.00 98.56 433 ASP A C 1
ATOM 3273 O O . ASP A 1 433 ? -6.658 -6.235 -16.135 1.00 98.56 433 ASP A O 1
ATOM 3277 N N . ALA A 1 434 ? -6.832 -6.933 -14.012 1.00 98.19 434 ALA A N 1
ATOM 3278 C CA . ALA A 1 434 ? -7.849 -7.952 -14.294 1.00 98.19 434 ALA A CA 1
ATOM 3279 C C . ALA A 1 434 ? -9.235 -7.380 -14.660 1.00 98.19 434 ALA A C 1
ATOM 3281 O O . ALA A 1 434 ? -10.153 -8.138 -14.961 1.00 98.19 434 ALA A O 1
ATOM 3282 N N . ALA A 1 435 ? -9.405 -6.053 -14.636 1.00 97.94 435 ALA A N 1
ATOM 3283 C CA . ALA A 1 435 ? -10.581 -5.371 -15.171 1.00 97.94 435 ALA A CA 1
ATOM 3284 C C . ALA A 1 435 ? -10.371 -4.918 -16.631 1.00 97.94 435 ALA A C 1
ATOM 3286 O O . ALA A 1 435 ? -11.222 -4.228 -17.192 1.00 97.94 435 ALA A O 1
ATOM 3287 N N . GLY A 1 436 ? -9.240 -5.278 -17.251 1.00 97.81 436 GLY A N 1
ATOM 3288 C CA . GLY A 1 436 ? -8.907 -4.941 -18.633 1.00 97.81 436 GLY A CA 1
ATOM 3289 C C . GLY A 1 436 ? -8.366 -3.522 -18.827 1.00 97.81 436 GLY A C 1
ATOM 3290 O O . GLY A 1 436 ? -8.227 -3.078 -19.966 1.00 97.81 436 GLY A O 1
ATOM 3291 N N . ARG A 1 437 ? -8.042 -2.787 -17.754 1.00 97.75 437 ARG A N 1
ATOM 3292 C CA . ARG A 1 437 ? -7.479 -1.433 -17.861 1.00 97.75 437 ARG A CA 1
ATOM 3293 C C . ARG A 1 437 ? -5.962 -1.503 -17.960 1.00 97.75 437 ARG A C 1
ATOM 3295 O O . ARG A 1 437 ? -5.274 -1.898 -17.015 1.00 97.75 437 ARG A O 1
ATOM 3302 N N . THR A 1 438 ? -5.433 -1.076 -19.100 1.00 98.31 438 THR A N 1
ATOM 3303 C CA . THR A 1 438 ? -3.992 -0.924 -19.329 1.00 98.31 438 THR A CA 1
ATOM 3304 C C . THR A 1 438 ? -3.502 0.445 -18.853 1.00 98.31 438 THR A C 1
ATOM 3306 O O . THR A 1 438 ? -4.188 1.451 -19.026 1.00 98.31 438 THR A O 1
ATOM 3309 N N . GLN A 1 439 ? -2.296 0.502 -18.281 1.00 97.75 439 GLN A N 1
ATOM 3310 C CA . GLN A 1 439 ? -1.624 1.760 -17.941 1.00 97.75 439 GLN A CA 1
ATOM 3311 C C . GLN A 1 439 ? -1.539 2.709 -19.143 1.00 97.75 439 GLN A C 1
ATOM 3313 O O . GLN A 1 439 ? -1.019 2.338 -20.199 1.00 97.75 439 GLN A O 1
ATOM 3318 N N . GLY A 1 440 ? -1.982 3.952 -18.947 1.00 94.94 440 GLY A N 1
ATOM 3319 C CA . GLY A 1 440 ? -1.835 5.023 -19.930 1.00 94.94 440 GLY A CA 1
ATOM 3320 C C . GLY A 1 440 ? -0.382 5.474 -20.102 1.00 94.94 440 GLY A C 1
ATOM 3321 O O . GLY A 1 440 ? 0.423 5.382 -19.176 1.00 94.94 440 GLY A O 1
ATOM 3322 N N . GLU A 1 441 ? -0.063 5.967 -21.298 1.00 95.75 441 GLU A N 1
ATOM 3323 C CA . GLU A 1 441 ? 1.256 6.520 -21.645 1.00 95.75 441 GLU A CA 1
ATOM 3324 C C . GLU A 1 441 ? 1.517 7.874 -20.981 1.00 95.75 441 GLU A C 1
ATOM 3326 O O . GLU A 1 441 ? 2.652 8.174 -20.604 1.00 95.75 441 GLU A O 1
ATOM 3331 N N . GLN A 1 442 ? 0.465 8.688 -20.850 1.00 96.31 442 GLN A N 1
ATOM 3332 C CA . GLN A 1 442 ? 0.560 10.060 -20.372 1.00 96.31 442 GLN A CA 1
ATOM 3333 C C . GLN A 1 442 ? 1.200 10.102 -18.986 1.00 96.31 442 GLN A C 1
ATOM 3335 O O . GLN A 1 442 ? 0.729 9.456 -18.054 1.00 96.31 442 GLN A O 1
ATOM 3340 N N . GLN A 1 443 ? 2.296 10.854 -18.881 1.00 95.12 443 GLN A N 1
ATOM 3341 C CA . GLN A 1 443 ? 2.987 11.049 -17.619 1.00 95.12 443 GLN A CA 1
ATOM 3342 C C . GLN A 1 443 ? 2.318 12.159 -16.824 1.00 95.12 443 GLN A C 1
ATOM 3344 O O . GLN A 1 443 ? 2.254 13.302 -17.280 1.00 95.12 443 GLN A O 1
ATOM 3349 N N . GLU A 1 444 ? 1.896 11.831 -15.611 1.00 95.94 444 GLU A N 1
ATOM 3350 C CA . GLU A 1 444 ? 1.402 12.805 -14.646 1.00 95.94 444 GLU A CA 1
ATOM 3351 C C . GLU A 1 444 ? 2.166 12.662 -13.329 1.00 95.94 444 GLU A C 1
ATOM 3353 O O . GLU A 1 444 ? 2.514 11.545 -12.918 1.00 95.94 444 GLU A O 1
ATOM 3358 N N . PRO A 1 445 ? 2.463 13.786 -12.654 1.00 95.88 445 PRO A N 1
ATOM 3359 C CA . PRO A 1 445 ? 3.117 13.748 -11.358 1.00 95.88 445 PRO A CA 1
ATOM 3360 C C . PRO A 1 445 ? 2.212 13.096 -10.296 1.00 95.88 445 PRO A C 1
ATOM 3362 O O . PRO A 1 445 ? 1.012 12.942 -10.499 1.00 95.88 445 PRO A O 1
ATOM 3365 N N . PRO A 1 446 ? 2.765 12.751 -9.119 1.00 97.00 446 PRO A N 1
ATOM 3366 C CA . PRO A 1 446 ? 1.988 12.196 -8.015 1.00 97.00 446 PRO A CA 1
ATOM 3367 C C . PRO A 1 446 ? 0.750 12.994 -7.588 1.00 97.00 446 PRO A C 1
ATOM 3369 O O . PRO A 1 446 ? -0.248 12.397 -7.206 1.00 97.00 446 PRO A O 1
ATOM 3372 N N . ALA A 1 447 ? 0.804 14.325 -7.599 1.00 94.81 447 ALA A N 1
ATOM 3373 C CA . ALA A 1 447 ? -0.346 15.150 -7.241 1.00 94.81 447 ALA A CA 1
ATOM 3374 C C . ALA A 1 447 ? -1.275 15.335 -8.455 1.00 94.81 447 ALA A C 1
ATOM 3376 O O . ALA A 1 447 ? -0.761 15.580 -9.549 1.00 94.81 447 ALA A O 1
ATOM 3377 N N . PRO A 1 448 ? -2.610 15.311 -8.270 1.00 95.56 448 PRO A N 1
ATOM 3378 C CA . PRO A 1 448 ? -3.332 15.269 -6.988 1.00 95.56 448 PRO A CA 1
ATOM 3379 C C . PRO A 1 448 ? -3.769 13.870 -6.509 1.00 95.56 448 PRO A C 1
ATOM 3381 O O . PRO A 1 448 ? -4.290 13.747 -5.399 1.00 95.56 448 PRO A O 1
ATOM 3384 N N . ASP A 1 449 ? -3.630 12.824 -7.325 1.00 95.62 449 ASP A N 1
ATOM 3385 C CA . ASP A 1 449 ? -4.321 11.543 -7.105 1.00 95.62 449 ASP A CA 1
ATOM 3386 C C . ASP A 1 449 ? -3.490 10.297 -7.483 1.00 95.62 449 ASP A C 1
ATOM 3388 O O . ASP A 1 449 ? -4.032 9.213 -7.701 1.00 95.62 449 ASP A O 1
ATOM 3392 N N . GLY A 1 450 ? -2.165 10.434 -7.521 1.00 96.31 450 GLY A N 1
ATOM 3393 C CA . GLY A 1 450 ? -1.203 9.384 -7.849 1.00 96.31 450 GLY A CA 1
ATOM 3394 C C . GLY A 1 450 ? -0.655 9.511 -9.270 1.00 96.31 450 GLY A C 1
ATOM 3395 O O . GLY A 1 450 ? -1.372 9.863 -10.203 1.00 96.31 450 GLY A O 1
ATOM 3396 N N . ALA A 1 451 ? 0.626 9.183 -9.442 1.00 97.38 451 ALA A N 1
ATOM 3397 C CA . ALA A 1 451 ? 1.306 9.320 -10.728 1.00 97.38 451 ALA A CA 1
ATOM 3398 C C . ALA A 1 451 ? 0.742 8.362 -11.794 1.00 97.38 451 ALA A C 1
ATOM 3400 O O . ALA A 1 451 ? 0.316 7.249 -11.474 1.00 97.38 451 ALA A O 1
ATOM 3401 N N . THR A 1 452 ? 0.807 8.762 -13.063 1.00 97.44 452 THR A N 1
ATOM 3402 C CA . THR A 1 452 ? 0.474 7.936 -14.240 1.00 97.44 452 THR A CA 1
ATOM 3403 C C . THR A 1 452 ? 1.621 7.967 -15.248 1.00 97.44 452 THR A C 1
ATOM 3405 O O . THR A 1 452 ? 2.499 8.828 -15.165 1.00 97.44 452 THR A O 1
ATOM 3408 N N . GLY A 1 453 ? 1.653 6.993 -16.159 1.00 97.75 453 GLY A N 1
ATOM 3409 C CA . GLY A 1 453 ? 2.669 6.870 -17.203 1.00 97.75 453 GLY A CA 1
ATOM 3410 C C . GLY A 1 453 ? 3.443 5.553 -17.153 1.00 97.75 453 GLY A C 1
ATOM 3411 O O . GLY A 1 453 ? 3.413 4.809 -16.168 1.00 97.75 453 GLY A O 1
ATOM 3412 N N . TRP A 1 454 ? 4.163 5.263 -18.236 1.00 98.50 454 TRP A N 1
ATOM 3413 C CA . TRP A 1 454 ? 5.009 4.074 -18.339 1.00 98.50 454 TRP A CA 1
ATOM 3414 C C . TRP A 1 454 ? 6.371 4.301 -17.698 1.00 98.50 454 TRP A C 1
ATOM 3416 O O . TRP A 1 454 ? 7.065 5.281 -17.989 1.00 98.50 454 TRP A O 1
ATOM 3426 N N . HIS A 1 455 ? 6.800 3.357 -16.860 1.00 98.69 455 HIS A N 1
ATOM 3427 C CA . HIS A 1 455 ? 8.163 3.400 -16.360 1.00 98.69 455 HIS A CA 1
ATOM 3428 C C . HIS A 1 455 ? 9.131 3.105 -17.502 1.00 98.69 455 HIS A C 1
ATOM 3430 O O . HIS A 1 455 ? 9.061 2.058 -18.147 1.00 98.69 455 HIS A O 1
ATOM 3436 N N . THR A 1 456 ? 10.023 4.062 -17.740 1.00 98.56 456 THR A N 1
ATOM 3437 C CA . THR A 1 456 ? 10.961 4.066 -18.856 1.00 98.56 456 THR A CA 1
ATOM 3438 C C . THR A 1 456 ? 12.373 4.139 -18.314 1.00 98.56 456 THR A C 1
ATOM 3440 O O . THR A 1 456 ? 12.689 5.039 -17.534 1.00 98.56 456 THR A O 1
ATOM 3443 N N . ILE A 1 457 ? 13.233 3.224 -18.754 1.00 98.62 457 ILE A N 1
ATOM 3444 C CA . ILE A 1 457 ? 14.655 3.250 -18.431 1.00 98.62 457 ILE A CA 1
ATOM 3445 C C . ILE A 1 457 ? 15.522 3.250 -19.687 1.00 98.62 457 ILE A C 1
ATOM 3447 O O . ILE A 1 457 ? 15.116 2.776 -20.743 1.00 98.62 457 ILE A O 1
ATOM 3451 N N . THR A 1 458 ? 16.752 3.730 -19.554 1.00 98.62 458 THR A N 1
ATOM 3452 C CA . THR A 1 458 ? 17.783 3.669 -20.590 1.00 98.62 458 THR A CA 1
ATOM 3453 C C . THR A 1 458 ? 18.972 2.875 -20.077 1.00 98.62 458 THR A C 1
ATOM 3455 O O . THR A 1 458 ? 19.444 3.116 -18.966 1.00 98.62 458 THR A O 1
ATOM 3458 N N . VAL A 1 459 ? 19.488 1.962 -20.893 1.00 98.56 459 VAL A N 1
ATOM 3459 C CA . VAL A 1 459 ? 20.669 1.144 -20.586 1.00 98.56 459 VAL A CA 1
ATOM 3460 C C . VAL A 1 459 ? 21.684 1.188 -21.720 1.00 98.56 459 VAL A C 1
ATOM 3462 O O . VAL A 1 459 ? 21.352 1.509 -22.861 1.00 98.56 459 VAL A O 1
ATOM 3465 N N . G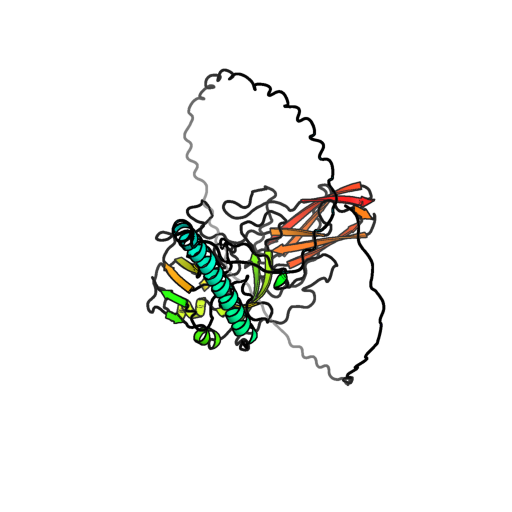LN A 1 460 ? 22.934 0.862 -21.400 1.00 98.44 460 GLN A N 1
ATOM 3466 C CA . GLN A 1 460 ? 24.002 0.677 -22.378 1.00 98.44 460 GLN A CA 1
ATOM 3467 C C . GLN A 1 460 ? 24.384 -0.799 -22.435 1.00 98.44 460 GLN A C 1
ATOM 3469 O O . GLN A 1 460 ? 24.726 -1.384 -21.415 1.00 98.44 460 GLN A O 1
ATOM 3474 N N . VAL A 1 461 ? 24.388 -1.398 -23.616 1.00 98.12 461 VAL A N 1
ATOM 3475 C CA . VAL A 1 461 ? 24.854 -2.768 -23.842 1.00 98.12 461 VAL A CA 1
ATOM 3476 C C . VAL A 1 461 ? 26.205 -2.702 -24.553 1.00 98.12 461 VAL A C 1
ATOM 3478 O O . VAL A 1 461 ? 26.349 -1.965 -25.534 1.00 98.12 461 VAL A O 1
ATOM 3481 N N . ALA A 1 462 ? 27.194 -3.403 -23.996 1.00 93.00 462 ALA A N 1
ATOM 3482 C CA . ALA A 1 462 ? 28.587 -3.426 -24.443 1.00 93.00 462 ALA A CA 1
ATOM 3483 C C . ALA A 1 462 ? 28.928 -4.646 -25.307 1.00 93.00 462 ALA A C 1
ATOM 3485 O O . ALA A 1 462 ? 28.366 -5.750 -25.066 1.00 93.00 462 ALA A O 1
#

Solvent-accessible surface area (backbone atoms only — not comparable to full-atom values): 27526 Å² total; per-residue (Å²): 130,87,83,90,84,90,87,88,89,88,83,89,79,88,80,89,82,87,81,88,80,83,89,82,88,82,86,87,82,89,83,87,88,86,78,88,82,85,85,86,81,90,82,88,79,90,76,91,76,89,78,80,87,82,87,81,89,77,87,88,82,82,86,82,75,86,78,82,86,78,80,85,74,85,75,87,79,80,82,76,85,83,82,81,77,87,83,84,84,80,89,84,83,88,83,86,86,88,81,84,89,81,86,86,77,92,80,79,90,59,76,77,56,58,69,63,48,55,63,54,50,55,54,53,51,48,49,53,50,52,51,49,49,56,52,49,41,44,53,49,34,51,50,53,54,73,69,60,79,81,73,79,53,71,41,66,52,77,77,75,45,83,53,34,58,85,82,51,90,74,43,79,61,66,64,42,52,81,90,71,40,61,85,88,74,91,63,93,64,81,70,68,52,48,53,90,78,40,49,36,37,39,36,67,45,38,77,39,68,44,78,38,43,50,70,55,52,66,72,43,70,23,36,34,43,63,38,33,51,35,42,40,80,25,45,65,53,51,71,41,50,36,25,36,39,34,32,18,33,47,45,45,60,58,44,60,68,20,34,71,40,90,83,54,43,20,33,42,32,28,19,76,89,67,54,38,21,28,25,50,39,65,68,41,61,72,72,59,83,20,22,46,24,42,24,44,69,93,35,71,34,49,59,94,70,11,23,56,32,15,39,42,34,60,29,30,22,33,70,30,25,40,47,39,33,43,33,38,31,38,33,34,33,72,92,78,54,79,29,68,52,36,90,73,63,31,54,65,68,37,56,48,67,59,38,37,31,67,44,28,69,45,75,70,34,80,42,70,49,41,85,47,63,41,29,22,42,33,34,15,34,71,58,16,72,67,47,41,33,40,26,53,71,86,49,71,76,40,78,37,52,68,38,39,64,83,55,32,28,34,59,35,40,37,38,35,84,38,76,38,64,69,42,79,45,41,39,36,36,39,26,23,28,62,85,73,53,60,50,52,70,65,73,44,59,24,74,49,61,38,34,41,32,52,23,70,39,43,34,38,27,85

Mean predicted aligned error: 15.01 Å

Sequence (462 aa):
MWTLRALVRRTGLASRAAVAYGTADADADADADRTDADRTDADRTDADRTVADRAVEGEPGTPMGPGPEAEPGPGPEVERPVVMRPVVMRPVVMRPVVMRPGAYGAGGFDRRRLLTGVAGGVVAAGAATVLGRALGSRQAVDTARGGLALPAPAAPAAPLPAGTDFRISGLSPFVTRNRDFYRVDTALVVPQVDPRAWRLRVHGMVDRPIELTFDDLLRRPLTEADITLTCVSNPVGGEYIGNARWLGVRMADVLREAGLQSGADMLLSTSEDGFTCGTPVDVVMDGRDALFAVAMNGEVLPVDHGFPVRQVVPGLYGYVSATKWVVDVKVTRFDRDEAYWTPRGWAAKAPIKTQSRIDLPRQGATLRSGRTTIAGVAWAQHTGIEAVEVRVDRGEWRRARLAAVPGPDTWRQWALDWDAAPGRHTIEVRATDAAGRTQGEQQEPPAPDGATGWHTITVQVA